Protein AF-A0A935Q486-F1 (afdb_monomer_lite)

Organism: NCBI:txid2954385

Structure (mmCIF, N/CA/C/O backbone):
data_AF-A0A935Q486-F1
#
_entry.id   AF-A0A935Q486-F1
#
loop_
_atom_site.group_PDB
_atom_site.id
_atom_site.type_symbol
_atom_site.label_atom_id
_atom_site.label_alt_id
_atom_site.label_comp_id
_atom_site.label_asym_id
_atom_site.label_entity_id
_atom_site.label_seq_id
_atom_site.pdbx_PDB_ins_code
_atom_site.Cartn_x
_atom_site.Cartn_y
_atom_site.Cartn_z
_atom_site.occupancy
_atom_site.B_iso_or_equiv
_atom_site.auth_seq_id
_atom_site.auth_comp_id
_atom_site.auth_asym_id
_atom_site.auth_atom_id
_atom_site.pdbx_PDB_model_num
ATOM 1 N N . MET A 1 1 ? 40.477 -7.528 -15.738 1.00 28.41 1 MET A N 1
ATOM 2 C CA . MET A 1 1 ? 40.194 -8.833 -15.113 1.00 28.41 1 MET A CA 1
ATOM 3 C C . MET A 1 1 ? 40.399 -8.639 -13.630 1.00 28.41 1 MET A C 1
ATOM 5 O O . MET A 1 1 ? 41.517 -8.359 -13.222 1.00 28.41 1 MET A O 1
ATOM 9 N N . SER A 1 2 ? 39.311 -8.655 -12.879 1.00 23.52 2 SER A N 1
ATOM 10 C CA . SER A 1 2 ? 39.244 -8.367 -11.448 1.00 23.52 2 SER A CA 1
ATOM 11 C C . SER A 1 2 ? 38.116 -9.226 -10.902 1.00 23.52 2 SER A C 1
ATOM 13 O O . SER A 1 2 ? 37.074 -9.309 -11.548 1.00 23.52 2 SER A O 1
ATOM 15 N N . GLU A 1 3 ? 38.358 -9.905 -9.790 1.00 24.38 3 GLU A N 1
ATOM 16 C CA . GLU A 1 3 ? 37.432 -10.891 -9.235 1.00 24.38 3 GLU A CA 1
ATOM 17 C C . GLU A 1 3 ? 36.167 -10.210 -8.696 1.00 24.38 3 GLU A C 1
ATOM 19 O O . GLU A 1 3 ? 36.238 -9.164 -8.047 1.00 24.38 3 GLU A O 1
ATOM 24 N N . GLU A 1 4 ? 35.008 -10.800 -8.983 1.00 26.02 4 GLU A N 1
ATOM 25 C CA . GLU A 1 4 ? 33.733 -10.397 -8.392 1.00 26.02 4 GLU A CA 1
ATOM 26 C C . GLU A 1 4 ? 33.697 -10.885 -6.938 1.00 26.02 4 GLU A C 1
ATOM 28 O O . GLU A 1 4 ? 33.905 -12.067 -6.660 1.00 26.02 4 GLU A O 1
ATOM 33 N N . ALA A 1 5 ? 33.476 -9.968 -5.996 1.00 27.67 5 ALA A N 1
ATOM 34 C CA . ALA A 1 5 ? 33.399 -10.296 -4.578 1.00 27.67 5 ALA A CA 1
ATOM 35 C C . ALA A 1 5 ? 31.962 -10.696 -4.209 1.00 27.67 5 ALA A C 1
ATOM 37 O O . ALA A 1 5 ? 31.090 -9.836 -4.097 1.00 27.67 5 ALA A O 1
ATOM 38 N N . ASP A 1 6 ? 31.739 -11.998 -4.012 1.00 25.77 6 ASP A N 1
ATOM 39 C CA . ASP A 1 6 ? 30.461 -12.575 -3.569 1.00 25.77 6 ASP A CA 1
ATOM 40 C C . ASP A 1 6 ? 29.934 -11.871 -2.300 1.00 25.77 6 ASP A C 1
ATOM 42 O O . ASP A 1 6 ? 30.592 -11.860 -1.253 1.00 25.77 6 ASP A O 1
ATOM 46 N N . LEU A 1 7 ? 28.720 -11.314 -2.370 1.00 25.14 7 LEU A N 1
ATOM 47 C CA . LEU A 1 7 ? 28.033 -10.745 -1.207 1.00 25.14 7 LEU A CA 1
ATOM 48 C C . LEU A 1 7 ? 27.428 -11.857 -0.322 1.00 25.14 7 LEU A C 1
ATOM 50 O O . LEU A 1 7 ? 26.995 -12.900 -0.824 1.00 25.14 7 LEU A O 1
ATOM 54 N N . PRO A 1 8 ? 27.365 -11.670 1.012 1.00 24.94 8 PRO A N 1
ATOM 55 C CA . PRO A 1 8 ? 26.822 -12.678 1.917 1.00 24.94 8 PRO A CA 1
ATOM 56 C C . PRO A 1 8 ? 25.330 -12.938 1.655 1.00 24.94 8 PRO A C 1
ATOM 58 O O . PRO A 1 8 ? 24.532 -12.021 1.485 1.00 24.94 8 PRO A O 1
ATOM 61 N N . ARG A 1 9 ? 24.936 -14.216 1.651 1.00 22.14 9 ARG A N 1
ATOM 62 C CA . ARG A 1 9 ? 23.577 -14.659 1.289 1.00 22.14 9 ARG A CA 1
ATOM 63 C C . ARG A 1 9 ? 22.520 -14.184 2.295 1.00 22.14 9 ARG A C 1
ATOM 65 O O . ARG A 1 9 ? 22.704 -14.365 3.496 1.00 22.14 9 ARG A O 1
ATOM 72 N N . GLY A 1 10 ? 21.384 -13.688 1.792 1.00 23.36 10 GLY A N 1
ATOM 73 C CA . GLY A 1 10 ? 20.190 -13.364 2.597 1.00 23.36 10 GLY A CA 1
ATOM 74 C C . GLY A 1 10 ? 19.631 -11.941 2.450 1.00 23.36 10 GLY A C 1
ATOM 75 O O . GLY A 1 10 ? 18.852 -11.523 3.299 1.00 23.36 10 GLY A O 1
ATOM 76 N N . TRP A 1 11 ? 20.030 -11.193 1.417 1.00 23.70 11 TRP A N 1
ATOM 77 C CA . TRP A 1 11 ? 19.653 -9.787 1.220 1.00 23.70 11 TRP A CA 1
ATOM 78 C C . TRP A 1 11 ? 18.614 -9.613 0.104 1.00 23.70 11 TRP A C 1
ATOM 80 O O . TRP A 1 11 ? 18.587 -10.386 -0.855 1.00 23.70 11 TRP A O 1
ATOM 90 N N . ILE A 1 12 ? 17.778 -8.576 0.222 1.00 23.83 12 ILE A N 1
ATOM 91 C CA . ILE A 1 12 ? 16.851 -8.144 -0.834 1.00 23.83 12 ILE A CA 1
ATOM 92 C C . ILE A 1 12 ? 17.638 -7.324 -1.861 1.00 23.83 12 ILE A C 1
ATOM 94 O O . ILE A 1 12 ? 18.272 -6.330 -1.519 1.00 23.83 12 ILE A O 1
ATOM 98 N N . GLU A 1 13 ? 17.587 -7.745 -3.120 1.00 28.56 13 GLU A N 1
ATOM 99 C CA . GLU A 1 13 ? 18.423 -7.227 -4.204 1.00 28.56 13 GLU A CA 1
ATOM 100 C C . GLU A 1 13 ? 17.624 -6.285 -5.117 1.00 28.56 13 GLU A C 1
ATOM 102 O O . GLU A 1 13 ? 17.013 -6.704 -6.105 1.00 28.56 13 GLU A O 1
ATOM 107 N N . ILE A 1 14 ? 17.625 -4.993 -4.770 1.00 29.64 14 ILE A N 1
ATOM 108 C CA . ILE A 1 14 ? 17.188 -3.922 -5.672 1.00 29.64 14 ILE A CA 1
ATOM 109 C C . ILE A 1 14 ? 18.433 -3.431 -6.421 1.00 29.64 14 ILE A C 1
ATOM 111 O O . ILE A 1 14 ? 19.290 -2.779 -5.826 1.00 29.64 14 ILE A O 1
ATOM 115 N N . GLU A 1 15 ? 18.554 -3.752 -7.716 1.00 26.77 15 GLU A N 1
ATOM 116 C CA . GLU A 1 15 ? 19.701 -3.365 -8.562 1.00 26.77 15 GLU A CA 1
ATOM 117 C C . GLU A 1 15 ? 19.703 -1.865 -8.910 1.00 26.77 15 GLU A C 1
ATOM 119 O O . GLU A 1 15 ? 19.540 -1.417 -10.048 1.00 26.77 15 GLU A O 1
ATOM 124 N N . PHE A 1 16 ? 19.966 -1.057 -7.898 1.00 33.53 16 PHE A N 1
ATOM 125 C CA . PHE A 1 16 ? 20.286 0.351 -8.018 1.00 33.53 16 PHE A CA 1
ATOM 126 C C . PHE A 1 16 ? 21.773 0.535 -8.397 1.00 33.53 16 PHE A C 1
ATOM 128 O O . PHE A 1 16 ? 22.524 1.184 -7.676 1.00 33.53 16 PHE A O 1
ATOM 135 N N . GLY A 1 17 ? 22.232 -0.037 -9.517 1.00 24.89 17 GLY A N 1
ATOM 136 C CA . GLY A 1 17 ? 23.665 -0.095 -9.881 1.00 24.89 17 GLY A CA 1
ATOM 137 C C . GLY A 1 17 ? 24.403 1.253 -10.014 1.00 24.89 17 GLY A C 1
ATOM 138 O O . GLY A 1 17 ? 25.626 1.271 -10.103 1.00 24.89 17 GLY A O 1
ATOM 139 N N . ASP A 1 18 ? 23.677 2.375 -9.994 1.00 27.33 18 ASP A N 1
ATOM 140 C CA . ASP A 1 18 ? 24.224 3.735 -10.008 1.00 27.33 18 ASP A CA 1
ATOM 141 C C . ASP A 1 18 ? 24.191 4.415 -8.602 1.00 27.33 18 ASP A C 1
ATOM 143 O O . ASP A 1 18 ? 24.708 5.522 -8.424 1.00 27.33 18 ASP A O 1
ATOM 147 N N . LEU A 1 19 ? 23.627 3.775 -7.555 1.00 30.09 19 LEU A N 1
ATOM 148 C CA . LEU A 1 19 ? 23.359 4.353 -6.195 1.00 30.09 19 LEU A CA 1
ATOM 149 C C . LEU A 1 19 ? 24.336 3.699 -4.951 1.00 30.09 19 LEU A C 1
ATOM 151 O O . LEU A 1 19 ? 24.101 2.720 -3.254 1.00 30.09 19 LEU A O 1
ATOM 155 N N . PHE A 1 20 ? 25.472 4.004 -5.769 1.00 26.72 20 PHE A N 1
ATOM 156 C CA . PHE A 1 20 ? 26.934 3.708 -5.601 1.00 26.72 20 PHE A CA 1
ATOM 157 C C . PHE A 1 20 ? 27.854 4.134 -6.735 1.00 26.72 20 PHE A C 1
ATOM 159 O O . PHE A 1 20 ? 28.535 3.362 -7.400 1.00 26.72 20 PHE A O 1
ATOM 166 N N . SER A 1 21 ? 28.100 5.441 -6.718 1.00 26.39 21 SER A N 1
ATOM 167 C CA . SER A 1 21 ? 29.461 5.866 -6.387 1.00 26.39 21 SER A CA 1
ATOM 168 C C . SER A 1 21 ? 29.546 6.502 -4.988 1.00 26.39 21 SER A C 1
ATOM 170 O O . SER A 1 21 ? 28.532 6.888 -4.408 1.00 26.39 21 SER A O 1
ATOM 172 N N . ARG A 1 22 ? 30.772 6.514 -4.451 1.00 28.83 22 ARG A N 1
ATOM 173 C CA . ARG A 1 22 ? 31.227 6.898 -3.094 1.00 28.83 22 ARG A CA 1
ATOM 174 C C . ARG A 1 22 ? 30.384 8.005 -2.410 1.00 28.83 22 ARG A C 1
ATOM 176 O O . ARG A 1 22 ? 30.347 9.106 -2.950 1.00 28.83 22 ARG A O 1
ATOM 183 N N . PRO A 1 23 ? 29.818 7.785 -1.202 1.00 31.62 23 PRO A N 1
ATOM 184 C CA . PRO A 1 23 ? 28.960 8.777 -0.530 1.00 31.62 23 PRO A CA 1
ATOM 185 C C . PRO A 1 23 ? 29.706 10.045 -0.077 1.00 31.62 23 PRO A C 1
ATOM 187 O O . PRO A 1 23 ? 29.109 11.106 0.063 1.00 31.62 23 PRO A O 1
ATOM 190 N N . GLY A 1 24 ? 31.033 9.981 0.084 1.00 30.31 24 GLY A N 1
ATOM 191 C CA . GLY A 1 24 ? 31.850 11.117 0.525 1.00 30.31 24 GLY A CA 1
ATOM 192 C C . GLY A 1 24 ? 31.941 12.309 -0.442 1.00 30.31 24 GLY A C 1
ATOM 193 O O . GLY A 1 24 ? 32.634 13.267 -0.105 1.00 30.31 24 GLY A O 1
ATOM 194 N N . ASP A 1 25 ? 31.307 12.261 -1.619 1.00 30.31 25 ASP A N 1
ATOM 195 C CA . ASP A 1 25 ? 31.288 13.331 -2.631 1.00 30.31 25 ASP A CA 1
ATOM 196 C C . ASP A 1 25 ? 29.861 13.789 -3.023 1.00 30.31 25 ASP A C 1
ATOM 198 O O . ASP A 1 25 ? 29.698 14.458 -4.042 1.00 30.31 25 ASP A O 1
ATOM 202 N N . ASP A 1 26 ? 28.822 13.481 -2.239 1.00 31.34 26 ASP A N 1
ATOM 203 C CA . ASP A 1 26 ? 27.458 13.962 -2.516 1.00 31.34 26 ASP A CA 1
ATOM 204 C C . ASP A 1 26 ? 27.162 15.338 -1.888 1.00 31.34 26 ASP A C 1
ATOM 206 O O . ASP A 1 26 ? 27.721 15.712 -0.857 1.00 31.34 26 ASP A O 1
ATOM 210 N N . ILE A 1 27 ? 26.309 16.128 -2.559 1.00 31.81 27 ILE A N 1
ATOM 211 C CA . ILE A 1 27 ? 25.985 17.519 -2.171 1.00 31.81 27 ILE A CA 1
ATOM 212 C C . ILE A 1 27 ? 24.485 17.703 -1.901 1.00 31.81 27 ILE A C 1
ATOM 214 O O . ILE A 1 27 ? 24.120 18.515 -1.053 1.00 31.81 27 ILE A O 1
ATOM 218 N N . VAL A 1 28 ? 23.613 16.959 -2.594 1.00 30.55 28 VAL A N 1
ATOM 219 C CA . VAL A 1 28 ? 22.171 16.904 -2.309 1.00 30.55 28 VAL A CA 1
ATOM 220 C C . VAL A 1 28 ? 21.679 15.475 -2.544 1.00 30.55 28 VAL A C 1
ATOM 222 O O . VAL A 1 28 ? 21.617 15.021 -3.687 1.00 30.55 28 VAL A O 1
ATOM 225 N N . ASP A 1 29 ? 21.279 14.777 -1.483 1.00 40.38 29 ASP A N 1
ATOM 226 C CA . ASP A 1 29 ? 20.453 13.581 -1.643 1.00 40.38 29 ASP A CA 1
ATOM 227 C C . ASP A 1 29 ? 19.071 13.999 -2.172 1.00 40.38 29 ASP A C 1
ATOM 229 O O . ASP A 1 29 ? 18.371 14.813 -1.566 1.00 40.38 29 ASP A O 1
ATOM 233 N N . GLY A 1 30 ? 18.696 13.457 -3.332 1.00 31.97 30 GLY A N 1
ATOM 234 C CA . GLY A 1 30 ? 17.295 13.393 -3.752 1.00 31.97 30 GLY A CA 1
ATOM 235 C C . GLY A 1 30 ? 16.582 12.242 -3.027 1.00 31.97 30 GLY A C 1
ATOM 236 O O . GLY A 1 30 ? 17.252 11.430 -2.387 1.00 31.97 30 GLY A O 1
ATOM 237 N N . PRO A 1 31 ? 15.254 12.084 -3.172 1.00 36.81 31 PRO A N 1
ATOM 238 C CA . PRO A 1 31 ? 14.496 11.037 -2.478 1.00 36.81 31 PRO A CA 1
ATOM 239 C C . PRO A 1 31 ? 14.842 9.603 -2.924 1.00 36.81 31 PRO A C 1
ATOM 241 O O . PRO A 1 31 ? 14.310 8.653 -2.367 1.00 36.81 31 PRO A O 1
ATOM 244 N N . PHE A 1 32 ? 15.725 9.431 -3.916 1.00 42.06 32 PHE A N 1
ATOM 245 C CA . PHE A 1 32 ? 16.330 8.154 -4.320 1.00 42.06 32 PHE A CA 1
ATOM 246 C C . PHE A 1 32 ? 17.875 8.227 -4.221 1.00 42.06 32 PHE A C 1
ATOM 248 O O . PHE A 1 32 ? 18.600 7.833 -5.136 1.00 42.06 32 PHE A O 1
ATOM 255 N N . GLY A 1 33 ? 18.369 8.853 -3.148 1.00 31.77 33 GLY A N 1
ATOM 256 C CA . GLY A 1 33 ? 19.783 9.120 -2.870 1.00 31.77 33 GLY A CA 1
ATOM 257 C C . GLY A 1 33 ? 20.547 7.965 -2.210 1.00 31.77 33 GLY A C 1
ATOM 258 O O . GLY A 1 33 ? 20.235 6.793 -2.408 1.00 31.77 33 GLY A O 1
ATOM 259 N N . SER A 1 34 ? 21.590 8.318 -1.457 1.00 33.53 34 SER A N 1
ATOM 260 C CA . SER A 1 34 ? 22.476 7.397 -0.730 1.00 33.53 34 SER A CA 1
ATOM 261 C C . SER A 1 34 ? 22.097 7.163 0.732 1.00 33.53 34 SER A C 1
ATOM 263 O O . SER A 1 34 ? 22.387 6.095 1.263 1.00 33.53 34 SER A O 1
ATOM 265 N N . ASN A 1 35 ? 21.413 8.122 1.359 1.00 37.78 35 ASN A N 1
ATOM 266 C CA . ASN A 1 35 ? 20.985 8.062 2.758 1.00 37.78 35 ASN A CA 1
ATOM 267 C C . ASN A 1 35 ? 19.459 7.909 2.831 1.00 37.78 35 ASN A C 1
ATOM 269 O O . ASN A 1 35 ? 18.735 8.840 3.192 1.00 37.78 35 ASN A O 1
ATOM 273 N N . LEU A 1 36 ? 18.972 6.757 2.348 1.00 42.12 36 LEU A N 1
ATOM 274 C CA . LEU A 1 36 ? 17.545 6.490 2.159 1.00 42.12 36 LEU A CA 1
ATOM 275 C C . LEU A 1 36 ? 16.837 6.250 3.491 1.00 42.12 36 LEU A C 1
ATOM 277 O O . LEU A 1 36 ? 16.963 5.190 4.112 1.00 42.12 36 LEU A O 1
ATOM 281 N N . LYS A 1 37 ? 15.991 7.201 3.873 1.00 49.47 37 LYS A N 1
ATOM 282 C CA . LYS A 1 37 ? 15.101 7.079 5.027 1.00 49.47 37 LYS A CA 1
ATOM 283 C C . LYS A 1 37 ? 13.982 6.091 4.719 1.00 49.47 37 LYS A C 1
ATOM 285 O O . LYS A 1 37 ? 13.568 5.913 3.576 1.00 49.47 37 LYS A O 1
ATOM 290 N N . ALA A 1 38 ? 13.410 5.481 5.756 1.00 49.69 38 ALA A N 1
ATOM 291 C CA . ALA A 1 38 ? 12.334 4.494 5.610 1.00 49.69 38 ALA A CA 1
ATOM 292 C C . ALA A 1 38 ? 11.100 5.009 4.822 1.00 49.69 38 ALA A C 1
ATOM 294 O O . ALA A 1 38 ? 10.399 4.226 4.184 1.00 49.69 38 ALA A O 1
ATOM 295 N N . SER A 1 39 ? 10.864 6.325 4.807 1.00 58.50 39 SER A N 1
ATOM 296 C CA . SER A 1 39 ? 9.841 7.012 4.002 1.00 58.50 39 SER A CA 1
ATOM 297 C C . SER A 1 39 ? 10.108 7.025 2.487 1.00 58.50 39 SER A C 1
ATOM 299 O O . SER A 1 39 ? 9.178 7.183 1.696 1.00 58.50 39 SER A O 1
ATOM 301 N N . GLU A 1 40 ? 11.354 6.862 2.049 1.00 63.38 40 GLU A N 1
ATOM 302 C CA . GLU A 1 40 ? 11.755 6.982 0.639 1.00 63.38 40 GLU A CA 1
ATOM 303 C C . GLU A 1 40 ? 11.591 5.657 -0.124 1.00 63.38 40 GLU A C 1
ATOM 305 O O . GLU A 1 40 ? 11.141 5.656 -1.271 1.00 63.38 40 GLU A O 1
ATOM 310 N N . TYR A 1 41 ? 11.766 4.51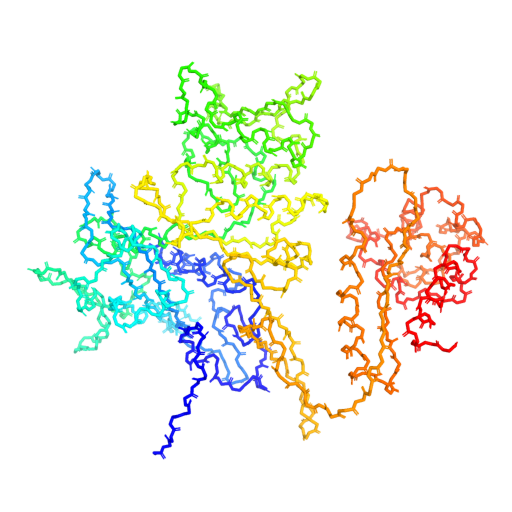4 0.550 1.00 64.19 41 TYR A N 1
ATOM 311 C CA . TYR A 1 41 ? 11.346 3.194 0.046 1.00 64.19 41 TYR A CA 1
ATOM 312 C C . TYR A 1 41 ? 9.849 3.155 -0.294 1.00 64.19 41 TYR A C 1
ATOM 314 O O . TYR A 1 41 ? 9.431 2.598 -1.309 1.00 64.19 41 TYR A O 1
ATOM 322 N N . VAL A 1 42 ? 9.037 3.802 0.542 1.00 70.81 42 VAL A N 1
ATOM 323 C CA . VAL A 1 42 ? 7.589 3.930 0.355 1.00 70.81 42 VAL A CA 1
ATOM 324 C C . VAL A 1 42 ? 7.255 4.825 -0.853 1.00 70.81 42 VAL A C 1
ATOM 326 O O . VAL A 1 42 ? 6.311 4.535 -1.591 1.00 70.81 42 VAL A O 1
ATOM 329 N N . ALA A 1 43 ? 8.071 5.847 -1.136 1.00 76.62 43 ALA A N 1
ATOM 330 C CA . ALA A 1 43 ? 7.943 6.660 -2.349 1.00 76.62 43 ALA A CA 1
ATOM 331 C C . ALA A 1 43 ? 8.298 5.882 -3.634 1.00 76.62 43 ALA A C 1
ATOM 333 O O . ALA A 1 43 ? 7.614 6.051 -4.644 1.00 76.62 43 ALA A O 1
ATOM 334 N N . VAL A 1 44 ? 9.293 4.981 -3.607 1.00 79.06 44 VAL A N 1
ATOM 335 C CA . VAL A 1 44 ? 9.606 4.089 -4.749 1.00 79.06 44 VAL A CA 1
ATOM 336 C C . VAL A 1 44 ? 8.397 3.226 -5.125 1.00 79.06 44 VAL A C 1
ATOM 338 O O . VAL A 1 44 ? 8.054 3.112 -6.303 1.00 79.06 44 VAL A O 1
ATOM 341 N N . ILE A 1 45 ? 7.720 2.651 -4.128 1.00 82.31 45 ILE A N 1
ATOM 342 C CA . ILE A 1 45 ? 6.531 1.809 -4.331 1.00 82.31 45 ILE A CA 1
ATOM 343 C C . ILE A 1 45 ? 5.382 2.627 -4.938 1.00 82.31 45 ILE A C 1
ATOM 345 O O . ILE A 1 45 ? 4.757 2.181 -5.902 1.00 82.31 45 ILE A O 1
ATOM 349 N N . GLN A 1 46 ? 5.147 3.851 -4.450 1.00 86.19 46 GLN A N 1
ATOM 350 C CA . GLN A 1 46 ? 4.116 4.732 -5.008 1.00 86.19 46 GLN A CA 1
ATOM 351 C C . GLN A 1 46 ? 4.447 5.203 -6.436 1.00 86.19 46 GLN A C 1
ATOM 353 O O . GLN A 1 46 ? 3.544 5.299 -7.270 1.00 86.19 46 GLN A O 1
ATOM 358 N N . LEU A 1 47 ? 5.723 5.441 -6.761 1.00 89.25 47 LEU A N 1
ATOM 359 C CA . LEU A 1 47 ? 6.152 5.747 -8.129 1.00 89.25 47 LEU A CA 1
ATOM 360 C C . LEU A 1 47 ? 5.883 4.566 -9.074 1.00 89.25 47 LEU A C 1
ATOM 362 O O . LEU A 1 47 ? 5.362 4.769 -10.169 1.00 89.25 47 LEU A O 1
ATOM 366 N N . LEU A 1 48 ? 6.169 3.332 -8.649 1.00 88.81 48 LEU A N 1
ATOM 367 C CA . LEU A 1 48 ? 5.865 2.122 -9.421 1.00 88.81 48 LEU A CA 1
ATOM 368 C C . LEU A 1 48 ? 4.352 1.935 -9.643 1.00 88.81 48 LEU A C 1
ATOM 370 O O . LEU A 1 48 ? 3.934 1.666 -10.771 1.00 88.81 48 LEU A O 1
ATOM 374 N N . ALA A 1 49 ? 3.530 2.152 -8.612 1.00 90.19 49 ALA A N 1
ATOM 375 C CA . ALA A 1 49 ? 2.067 2.114 -8.708 1.00 90.19 49 ALA A CA 1
ATOM 376 C C . ALA A 1 49 ? 1.518 3.162 -9.698 1.00 90.19 49 ALA A C 1
ATOM 378 O O . ALA A 1 49 ? 0.666 2.872 -10.548 1.00 90.19 49 ALA A O 1
ATOM 379 N N . ASN A 1 50 ? 2.059 4.382 -9.638 1.00 92.75 50 ASN A N 1
ATOM 380 C CA . ASN A 1 50 ? 1.706 5.463 -10.551 1.00 92.75 50 ASN A CA 1
ATOM 381 C C . ASN A 1 50 ? 2.143 5.155 -11.996 1.00 92.75 50 ASN A C 1
ATOM 383 O O . ASN A 1 50 ? 1.354 5.340 -12.919 1.00 92.75 50 ASN A O 1
ATOM 387 N N . LEU A 1 51 ? 3.345 4.609 -12.211 1.00 94.06 51 LEU A N 1
ATOM 388 C CA . LEU A 1 51 ? 3.844 4.216 -13.540 1.00 94.06 51 LEU A CA 1
ATOM 389 C C . LEU A 1 51 ? 3.046 3.071 -14.194 1.00 94.06 51 LEU A C 1
ATOM 391 O O . LEU A 1 51 ? 3.099 2.924 -15.414 1.00 94.06 51 LEU A O 1
ATOM 395 N N . ALA A 1 52 ? 2.304 2.269 -13.424 1.00 93.00 52 ALA A N 1
ATOM 396 C CA . ALA A 1 52 ? 1.383 1.254 -13.950 1.00 93.00 52 ALA A CA 1
ATOM 397 C C . ALA A 1 52 ? -0.005 1.821 -14.331 1.00 93.00 52 ALA A C 1
ATOM 399 O O . ALA A 1 52 ? -0.799 1.151 -15.000 1.00 93.00 52 ALA A O 1
ATOM 400 N N . THR A 1 53 ? -0.327 3.046 -13.900 1.00 91.12 53 THR A N 1
ATOM 401 C CA . THR A 1 53 ? -1.685 3.616 -13.968 1.00 91.12 53 THR A CA 1
ATOM 402 C C . THR A 1 53 ? -1.782 4.973 -14.664 1.00 91.12 53 THR A C 1
ATOM 404 O O . THR A 1 53 ? -2.882 5.339 -15.078 1.00 91.12 53 THR A O 1
ATOM 407 N N . ARG A 1 54 ? -0.662 5.679 -14.858 1.00 93.75 54 ARG A N 1
ATOM 408 C CA . ARG A 1 54 ? -0.569 7.012 -15.478 1.00 93.75 54 ARG A CA 1
ATOM 409 C C . ARG A 1 54 ? 0.617 7.108 -16.439 1.00 93.75 54 ARG A C 1
ATOM 411 O O . ARG A 1 54 ? 1.440 6.195 -16.517 1.00 93.75 54 ARG A O 1
ATOM 418 N N . ASP A 1 55 ? 0.719 8.228 -17.153 1.00 94.31 55 ASP A N 1
ATOM 419 C CA . ASP A 1 55 ? 1.941 8.566 -17.885 1.00 94.31 55 ASP A CA 1
ATOM 420 C C . ASP A 1 55 ? 3.086 8.969 -16.929 1.00 94.31 55 ASP A C 1
ATOM 422 O O . ASP A 1 55 ? 2.879 9.200 -15.733 1.00 94.31 55 ASP A O 1
ATOM 426 N N . VAL A 1 56 ? 4.319 9.027 -17.443 1.00 93.88 56 VAL A N 1
ATOM 427 C CA . VAL A 1 56 ? 5.516 9.338 -16.645 1.00 93.88 56 VAL A CA 1
ATOM 428 C C . VAL A 1 56 ? 5.444 10.745 -16.051 1.00 93.88 56 VAL A C 1
ATOM 430 O O . VAL A 1 56 ? 5.906 10.933 -14.930 1.00 93.88 56 VAL A O 1
ATOM 433 N N . ALA A 1 57 ? 4.880 11.725 -16.761 1.00 91.44 57 ALA A N 1
ATOM 434 C CA . ALA A 1 57 ? 4.839 13.120 -16.332 1.00 91.44 57 ALA A CA 1
ATOM 435 C C . ALA A 1 57 ? 3.819 13.357 -15.206 1.00 91.44 57 ALA A C 1
ATOM 437 O O . ALA A 1 57 ? 4.090 14.151 -14.305 1.00 91.44 57 ALA A O 1
ATOM 438 N N . GLU A 1 58 ? 2.687 12.651 -15.208 1.00 92.50 58 GLU A N 1
ATOM 439 C CA . GLU A 1 58 ? 1.785 12.604 -14.054 1.00 92.50 58 GLU A CA 1
ATOM 440 C C . GLU A 1 58 ? 2.388 11.800 -12.896 1.00 92.50 58 GLU A C 1
ATOM 442 O O . GLU A 1 58 ? 2.355 12.259 -11.753 1.00 92.50 58 GLU A O 1
ATOM 447 N N . ALA A 1 59 ? 2.980 10.633 -13.176 1.00 92.12 59 ALA A N 1
ATOM 448 C CA . ALA A 1 59 ? 3.484 9.726 -12.146 1.00 92.12 59 ALA A CA 1
ATOM 449 C C . ALA A 1 59 ? 4.575 10.353 -11.262 1.00 92.12 59 ALA A C 1
ATOM 451 O O . ALA A 1 59 ? 4.536 10.198 -10.040 1.00 92.12 59 ALA A O 1
ATOM 452 N N . VAL A 1 60 ? 5.513 11.093 -11.865 1.00 89.56 60 VAL A N 1
ATOM 453 C CA . VAL A 1 60 ? 6.585 11.812 -11.148 1.00 89.56 60 VAL A CA 1
ATOM 454 C C . VAL A 1 60 ? 6.108 13.089 -10.456 1.00 89.56 60 VAL A C 1
ATOM 456 O O . VAL A 1 60 ? 6.748 13.536 -9.512 1.00 89.56 60 VAL A O 1
ATOM 459 N N . LYS A 1 61 ? 5.000 13.692 -10.904 1.00 87.44 61 LYS A N 1
ATOM 460 C CA . LYS A 1 61 ? 4.485 14.966 -10.371 1.00 87.44 61 LYS A CA 1
ATOM 461 C C . LYS A 1 61 ? 3.794 14.813 -9.011 1.00 87.44 61 LYS A C 1
ATOM 463 O O . LYS A 1 61 ? 3.666 15.790 -8.283 1.00 87.44 61 LYS A O 1
ATOM 468 N N . GLU A 1 62 ? 3.361 13.605 -8.661 1.00 80.31 62 GLU A N 1
ATOM 469 C CA . GLU A 1 62 ? 2.852 13.289 -7.318 1.00 80.31 62 GLU A CA 1
ATOM 470 C C . GLU A 1 62 ? 3.955 12.924 -6.311 1.00 80.31 62 GLU A C 1
ATOM 472 O O . GLU A 1 62 ? 3.664 12.678 -5.141 1.00 80.31 62 GLU A O 1
ATOM 477 N N . MET A 1 63 ? 5.221 12.872 -6.738 1.00 82.88 63 MET A N 1
ATOM 478 C CA . MET A 1 63 ? 6.345 12.618 -5.837 1.00 82.88 63 MET A CA 1
ATOM 479 C C . MET A 1 63 ? 6.745 13.883 -5.061 1.00 82.88 63 MET A C 1
ATOM 481 O O . MET A 1 63 ? 6.405 15.007 -5.426 1.00 82.88 63 MET A O 1
ATOM 485 N N . ARG A 1 64 ? 7.480 13.701 -3.957 1.00 75.00 64 ARG A N 1
ATOM 486 C CA . ARG A 1 64 ? 8.009 14.809 -3.144 1.00 75.00 64 ARG A CA 1
ATOM 487 C C . ARG A 1 64 ? 9.177 15.488 -3.888 1.00 75.00 64 ARG A C 1
ATOM 489 O O . ARG A 1 64 ? 10.164 14.824 -4.184 1.00 75.00 64 ARG A O 1
ATOM 496 N N . GLY A 1 65 ? 9.085 16.801 -4.126 1.00 79.75 65 GLY A N 1
ATOM 497 C CA . GLY A 1 65 ? 10.101 17.605 -4.835 1.00 79.75 65 GLY A CA 1
ATOM 498 C C . GLY A 1 65 ? 9.699 17.960 -6.273 1.00 79.75 65 GLY A C 1
ATOM 499 O O . GLY A 1 65 ? 8.571 17.695 -6.680 1.00 79.75 65 GLY A O 1
ATOM 500 N N . GLU A 1 66 ? 10.603 18.565 -7.052 1.00 81.12 66 GLU A N 1
ATOM 501 C CA . GLU A 1 66 ? 10.393 18.690 -8.502 1.00 81.12 66 GLU A CA 1
ATOM 502 C C . GLU A 1 66 ? 10.731 17.358 -9.202 1.00 81.12 66 GLU A C 1
ATOM 504 O O . GLU A 1 66 ? 11.634 16.647 -8.754 1.00 81.12 66 GLU A O 1
ATOM 509 N N . PRO A 1 67 ? 10.104 17.014 -10.345 1.00 82.00 67 PRO A N 1
ATOM 510 C CA . PRO A 1 67 ? 10.339 15.743 -11.040 1.00 82.00 67 PRO A CA 1
ATOM 511 C C . PRO A 1 67 ? 11.808 15.410 -11.321 1.00 82.00 67 PRO A C 1
ATOM 513 O O . PRO A 1 67 ? 12.206 14.246 -11.312 1.00 82.00 67 PRO A O 1
ATOM 516 N N . LEU A 1 68 ? 12.636 16.426 -11.582 1.00 81.00 68 LEU A N 1
ATOM 517 C CA . LEU A 1 68 ? 14.056 16.225 -11.859 1.00 81.00 68 LEU A CA 1
ATOM 518 C C . LEU A 1 68 ? 14.872 15.938 -10.591 1.00 81.00 68 LEU A C 1
ATOM 520 O O . LEU A 1 68 ? 15.994 15.456 -10.725 1.00 81.00 68 LEU A O 1
ATOM 524 N N . ASP A 1 69 ? 14.377 16.251 -9.392 1.00 78.75 69 ASP A N 1
ATOM 525 C CA . ASP A 1 69 ? 15.094 16.041 -8.121 1.00 78.75 69 ASP A CA 1
ATOM 526 C C . ASP A 1 69 ? 15.073 14.571 -7.679 1.00 78.75 69 ASP A C 1
ATOM 528 O O . ASP A 1 69 ? 15.887 14.158 -6.858 1.00 78.75 69 ASP A O 1
ATOM 532 N N . LEU A 1 70 ? 14.213 13.754 -8.300 1.00 77.44 70 LEU A N 1
ATOM 533 C CA . LEU A 1 70 ? 14.208 12.293 -8.178 1.00 77.44 70 LEU A CA 1
ATOM 534 C C . LEU A 1 70 ? 15.544 11.656 -8.614 1.00 77.44 70 LEU A C 1
ATOM 536 O O . LEU A 1 70 ? 15.871 10.551 -8.194 1.00 77.44 70 LEU A O 1
ATOM 540 N N . PHE A 1 71 ? 16.335 12.334 -9.452 1.00 77.19 71 PHE A N 1
ATOM 541 C CA . PHE A 1 71 ? 17.656 11.863 -9.869 1.00 77.19 71 PHE A CA 1
ATOM 542 C C . PHE A 1 71 ? 18.719 12.298 -8.849 1.00 77.19 71 PHE A C 1
ATOM 544 O O . PHE A 1 71 ? 18.934 13.497 -8.665 1.00 77.19 71 PHE A O 1
ATOM 551 N N . ARG A 1 72 ? 19.432 11.333 -8.241 1.00 71.62 72 ARG A N 1
ATOM 552 C CA . ARG A 1 72 ? 20.532 11.566 -7.277 1.00 71.62 72 ARG A CA 1
ATOM 553 C C . ARG A 1 72 ? 21.504 12.655 -7.752 1.00 71.62 72 ARG A C 1
ATOM 555 O O . ARG A 1 72 ? 21.909 12.665 -8.919 1.00 71.62 72 ARG A O 1
ATOM 562 N N . GLN A 1 73 ? 21.913 13.541 -6.840 1.00 65.31 73 GLN A N 1
ATOM 563 C CA . GLN A 1 73 ? 22.765 14.692 -7.138 1.00 65.31 73 GLN A CA 1
ATOM 564 C C . GLN A 1 73 ? 24.096 14.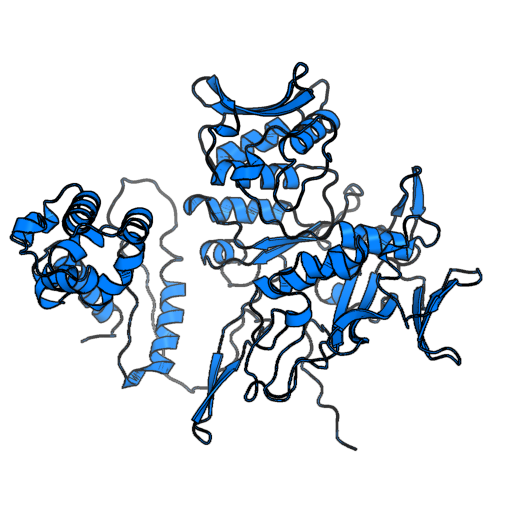669 -6.365 1.00 65.31 73 GLN A C 1
ATOM 566 O O . GLN A 1 73 ? 24.229 15.119 -5.225 1.00 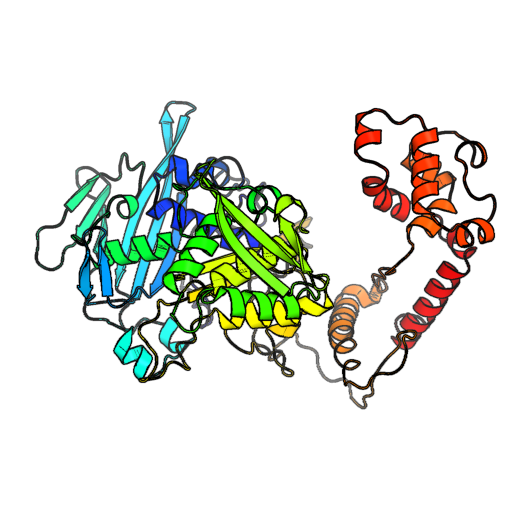65.31 73 GLN A O 1
ATOM 571 N N . THR A 1 74 ? 25.115 14.192 -7.072 1.00 64.12 74 THR A N 1
ATOM 572 C CA . THR A 1 74 ? 26.510 14.117 -6.618 1.00 64.12 74 THR A CA 1
ATOM 573 C C . THR A 1 74 ? 27.251 15.444 -6.853 1.00 64.12 74 THR A C 1
ATOM 575 O O . THR A 1 74 ? 26.784 16.286 -7.628 1.00 64.12 74 THR A O 1
ATOM 578 N N . ALA A 1 75 ? 28.455 15.625 -6.296 1.00 62.19 75 ALA A N 1
ATOM 579 C CA . ALA A 1 75 ? 29.345 16.736 -6.675 1.00 62.19 75 ALA A CA 1
ATOM 580 C C . ALA A 1 75 ? 29.770 16.706 -8.156 1.00 62.19 75 ALA A C 1
ATOM 582 O O . ALA A 1 75 ? 30.092 17.750 -8.722 1.00 62.19 75 ALA A O 1
ATOM 583 N N . ALA A 1 76 ? 29.748 15.533 -8.800 1.00 64.50 76 ALA A N 1
ATOM 584 C CA . ALA A 1 76 ? 29.993 15.390 -10.237 1.00 64.50 76 ALA A CA 1
ATOM 585 C C . ALA A 1 76 ? 28.773 15.790 -11.097 1.00 64.50 76 ALA A C 1
ATOM 587 O O . ALA A 1 76 ? 28.878 15.869 -12.321 1.00 64.50 76 ALA A O 1
ATOM 588 N N . GLY A 1 77 ? 27.622 16.049 -10.467 1.00 67.31 77 GLY A N 1
ATOM 589 C CA . GLY A 1 77 ? 26.371 16.428 -11.111 1.00 67.31 77 GLY A CA 1
ATOM 590 C C . GLY A 1 77 ? 25.208 15.487 -10.791 1.00 67.31 77 GLY A C 1
ATOM 591 O O . GLY A 1 77 ? 25.308 14.548 -9.996 1.00 67.31 77 GLY A O 1
ATOM 592 N N . ARG A 1 78 ? 24.074 15.775 -11.433 1.00 72.75 78 ARG A N 1
ATOM 593 C CA . ARG A 1 78 ? 22.817 15.031 -11.311 1.00 72.75 78 ARG A CA 1
ATOM 594 C C . ARG A 1 78 ? 22.791 13.829 -12.256 1.00 72.75 78 ARG A C 1
ATOM 596 O O . ARG A 1 78 ? 23.148 13.963 -13.427 1.00 72.75 78 ARG A O 1
ATOM 603 N N . GLY A 1 79 ? 22.334 12.683 -11.754 1.00 77.31 79 GLY A N 1
ATOM 604 C CA . GLY A 1 79 ? 22.180 11.452 -12.526 1.00 77.31 79 GLY A CA 1
ATOM 605 C C . GLY A 1 79 ? 21.258 11.602 -13.743 1.00 77.31 79 GLY A C 1
ATOM 606 O O . GLY A 1 79 ? 20.435 12.519 -13.834 1.00 77.31 79 GLY A O 1
ATOM 607 N N . ASN A 1 80 ? 21.403 10.683 -14.700 1.00 82.44 80 ASN A N 1
ATOM 608 C CA . ASN A 1 80 ? 20.608 10.673 -15.935 1.00 82.44 80 ASN A CA 1
ATOM 609 C C . ASN A 1 80 ? 19.593 9.529 -15.999 1.00 82.44 80 ASN A C 1
ATOM 611 O O . ASN A 1 80 ? 18.681 9.598 -16.817 1.00 82.44 80 ASN A O 1
ATOM 615 N N . GLN A 1 81 ? 19.723 8.503 -15.154 1.00 84.88 81 GLN A N 1
ATOM 616 C CA . GLN A 1 81 ? 18.816 7.359 -15.103 1.00 84.88 81 GLN A CA 1
ATOM 617 C C . GLN A 1 81 ? 18.430 7.018 -13.658 1.00 84.88 81 GLN A C 1
ATOM 619 O O . GLN A 1 81 ? 19.189 7.290 -12.729 1.00 84.88 81 GLN A O 1
ATOM 624 N N . ILE A 1 82 ? 17.249 6.422 -13.495 1.00 81.19 82 ILE A N 1
ATOM 625 C CA . ILE A 1 82 ? 16.764 5.775 -12.269 1.00 81.19 82 ILE A CA 1
ATOM 626 C C . ILE A 1 82 ? 16.317 4.373 -12.686 1.00 81.19 82 ILE A C 1
ATOM 628 O O . ILE A 1 82 ? 15.492 4.248 -13.594 1.00 81.19 82 ILE A O 1
ATOM 632 N N . ARG A 1 83 ? 16.850 3.326 -12.051 1.00 81.62 83 ARG A N 1
ATOM 633 C CA . ARG A 1 83 ? 16.471 1.926 -12.304 1.00 81.62 83 ARG A CA 1
ATOM 634 C C . ARG A 1 83 ? 15.702 1.396 -11.104 1.00 81.62 83 ARG A C 1
ATOM 636 O O . ARG A 1 83 ? 16.178 1.527 -9.981 1.00 81.62 83 ARG A O 1
ATOM 643 N N . LEU A 1 84 ? 14.525 0.828 -11.347 1.00 82.31 84 LEU A N 1
ATOM 644 C CA . LEU A 1 84 ? 13.644 0.256 -10.331 1.00 82.31 84 LEU A CA 1
ATOM 645 C C . LEU A 1 84 ? 13.309 -1.188 -10.720 1.00 82.31 84 LEU A C 1
ATOM 647 O O . LEU A 1 84 ? 13.012 -1.456 -11.886 1.00 82.31 84 LEU A O 1
ATOM 651 N N . ALA A 1 85 ? 13.309 -2.094 -9.745 1.00 81.44 85 ALA A N 1
ATOM 652 C CA . ALA A 1 85 ? 12.932 -3.493 -9.919 1.00 81.44 85 ALA A CA 1
ATOM 653 C C . ALA A 1 85 ? 11.981 -3.933 -8.797 1.00 81.44 85 ALA A C 1
ATOM 655 O O . ALA A 1 85 ? 12.111 -3.474 -7.662 1.00 81.44 85 ALA A O 1
ATOM 656 N N . ALA A 1 86 ? 11.038 -4.823 -9.106 1.00 80.50 86 ALA A N 1
ATOM 657 C CA . ALA A 1 86 ? 10.109 -5.396 -8.134 1.00 80.50 86 ALA A CA 1
ATOM 658 C C . ALA A 1 86 ? 9.762 -6.852 -8.474 1.00 80.50 86 ALA A C 1
ATOM 660 O O . ALA A 1 86 ? 9.475 -7.182 -9.626 1.00 80.50 86 ALA A O 1
ATOM 661 N N . GLU A 1 87 ? 9.751 -7.722 -7.462 1.00 84.88 87 GLU A N 1
ATOM 662 C CA . GLU A 1 87 ? 9.399 -9.138 -7.602 1.00 84.88 87 GLU A CA 1
ATOM 663 C C . GLU A 1 87 ? 8.021 -9.425 -7.010 1.00 84.88 87 GLU A C 1
ATOM 665 O O . GLU A 1 87 ? 7.826 -9.422 -5.798 1.00 84.88 87 GLU A O 1
ATOM 670 N N . VAL A 1 88 ? 7.065 -9.721 -7.881 1.00 83.06 88 VAL A N 1
ATOM 671 C CA . VAL A 1 88 ? 5.632 -9.740 -7.584 1.00 83.06 88 VAL A CA 1
ATOM 672 C C . VAL A 1 88 ? 5.105 -11.175 -7.579 1.00 83.06 88 VAL A C 1
ATOM 674 O O . VAL A 1 88 ? 5.552 -12.024 -8.356 1.00 83.06 88 VAL A O 1
ATOM 677 N N . LEU A 1 89 ? 4.165 -11.467 -6.681 1.00 86.50 89 LEU A N 1
ATOM 678 C CA . LEU A 1 89 ? 3.282 -12.628 -6.767 1.00 86.50 89 LEU A CA 1
ATOM 679 C C . LEU A 1 89 ? 1.891 -12.112 -7.145 1.00 86.50 89 LEU A C 1
ATOM 681 O O . LEU A 1 89 ? 1.253 -11.447 -6.338 1.00 86.50 89 LEU A O 1
ATOM 685 N N . VAL A 1 90 ? 1.448 -12.392 -8.369 1.00 87.25 90 VAL A N 1
ATOM 686 C CA . VAL A 1 90 ? 0.095 -12.043 -8.835 1.00 87.25 90 VAL A CA 1
ATOM 687 C C . VAL A 1 90 ? -0.871 -13.208 -8.616 1.00 87.25 90 VAL A C 1
ATOM 689 O O . VAL A 1 90 ? -0.450 -14.366 -8.535 1.00 87.25 90 VAL A O 1
ATOM 692 N N . ASP A 1 91 ? -2.172 -12.924 -8.565 1.00 85.81 91 ASP A N 1
ATOM 693 C CA . ASP A 1 91 ? -3.187 -13.968 -8.395 1.00 85.81 91 ASP A CA 1
ATOM 694 C C . ASP A 1 91 ? -3.185 -15.004 -9.536 1.00 85.81 91 ASP A C 1
ATOM 696 O O . ASP A 1 91 ? -2.944 -14.668 -10.698 1.00 85.81 91 ASP A O 1
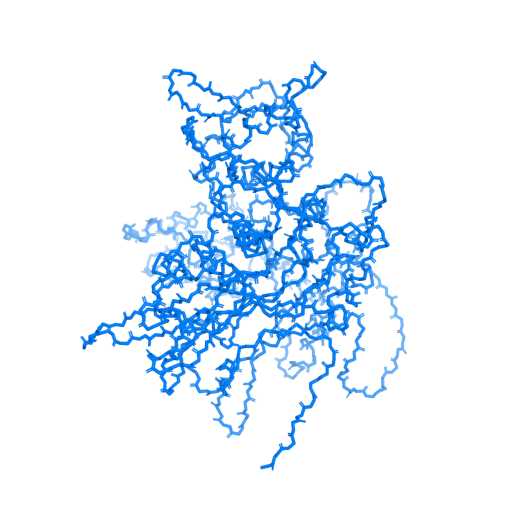ATOM 700 N N . PRO A 1 92 ? -3.536 -16.273 -9.252 1.00 88.81 92 PRO A N 1
ATOM 701 C CA . PRO A 1 92 ? -3.653 -17.321 -10.266 1.00 88.81 92 PRO A CA 1
ATOM 702 C C . PRO A 1 92 ? -4.843 -17.127 -11.223 1.00 88.81 92 PRO A C 1
ATOM 704 O O . PRO A 1 92 ? -4.956 -17.869 -12.202 1.00 88.81 92 PRO A O 1
ATOM 707 N N . VAL A 1 93 ? -5.730 -16.161 -10.962 1.00 88.69 93 VAL A N 1
ATOM 708 C CA . VAL A 1 93 ? -6.861 -15.782 -11.819 1.00 88.69 93 VAL A CA 1
ATOM 709 C C . VAL A 1 93 ? -6.955 -14.260 -11.867 1.00 88.69 93 VAL A C 1
ATOM 711 O O . VAL A 1 93 ? -6.940 -13.616 -10.823 1.00 88.69 93 VAL A O 1
ATOM 714 N N . VAL A 1 94 ? -7.093 -13.691 -13.064 1.00 87.75 94 VAL A N 1
ATOM 715 C CA . VAL A 1 94 ? -7.362 -12.260 -13.264 1.00 87.75 94 VAL A CA 1
ATOM 716 C C . VAL A 1 94 ? -8.732 -12.070 -13.918 1.00 87.75 94 VAL A C 1
ATOM 718 O O . VAL A 1 94 ? -9.132 -12.874 -14.761 1.00 87.75 94 VAL A O 1
ATOM 721 N N . ARG A 1 95 ? -9.456 -11.019 -13.518 1.00 87.00 95 ARG A N 1
ATOM 722 C CA . ARG A 1 95 ? -10.747 -10.608 -14.092 1.00 87.00 95 ARG A CA 1
ATOM 723 C C . ARG A 1 95 ? -10.565 -9.308 -14.861 1.00 87.00 95 ARG A C 1
ATOM 725 O O . ARG A 1 95 ? -10.032 -8.356 -14.297 1.00 87.00 95 ARG A O 1
ATOM 732 N N . ASP A 1 96 ? -10.987 -9.257 -16.121 1.00 82.12 96 ASP A N 1
ATOM 733 C CA . ASP A 1 96 ? -10.977 -8.005 -16.889 1.00 82.12 96 ASP A CA 1
ATOM 734 C C . ASP A 1 96 ? -12.240 -7.143 -16.639 1.00 82.12 96 ASP A C 1
ATOM 736 O O . ASP A 1 96 ? -13.233 -7.641 -16.099 1.00 82.12 96 ASP A O 1
ATOM 740 N N . PRO A 1 97 ? -12.240 -5.848 -17.026 1.00 77.25 97 PRO A N 1
ATOM 741 C CA . PRO A 1 97 ? -13.391 -4.954 -16.851 1.00 77.25 97 PRO A CA 1
ATOM 742 C C . PRO A 1 97 ? -14.670 -5.345 -17.612 1.00 77.25 97 PRO A C 1
ATOM 744 O O . PRO A 1 97 ? -15.703 -4.711 -17.411 1.00 77.25 97 PRO A O 1
ATOM 747 N N . TRP A 1 98 ? -14.618 -6.357 -18.485 1.00 81.44 98 TRP A N 1
ATOM 748 C CA . TRP A 1 98 ? -15.768 -6.897 -19.220 1.00 81.44 98 TRP A CA 1
ATOM 749 C C . TRP A 1 98 ? -16.287 -8.211 -18.610 1.00 81.44 98 TRP A C 1
ATOM 751 O O . TRP A 1 98 ? -17.258 -8.777 -19.111 1.00 81.44 98 TRP A O 1
ATOM 761 N N . GLY A 1 99 ? -15.678 -8.677 -17.512 1.00 77.56 99 GLY A N 1
ATOM 762 C CA . GLY A 1 99 ? -16.068 -9.882 -16.780 1.00 77.56 99 GLY A CA 1
ATOM 763 C C . GLY A 1 99 ? -15.359 -11.165 -17.226 1.00 77.56 99 GLY A C 1
ATOM 764 O O . GLY A 1 99 ? -15.718 -12.241 -16.747 1.00 77.56 99 GLY A O 1
ATOM 765 N N . SER A 1 100 ? -14.359 -11.091 -18.111 1.00 83.81 100 SER A N 1
ATOM 766 C CA . SER A 1 100 ? -13.607 -12.276 -18.542 1.00 83.81 100 SER A CA 1
ATOM 767 C C . SER A 1 100 ? -12.666 -12.748 -17.431 1.00 83.81 100 SER A C 1
ATOM 769 O O . SER A 1 100 ? -11.749 -12.020 -17.045 1.00 83.81 100 SER A O 1
ATOM 771 N N . GLU A 1 101 ? -12.836 -13.981 -16.947 1.00 88.88 101 GLU A N 1
ATOM 772 C CA . GLU A 1 101 ? -11.850 -14.630 -16.074 1.00 88.88 101 GLU A CA 1
ATOM 773 C C . GLU A 1 101 ? -10.757 -15.322 -16.897 1.00 88.88 101 GLU A C 1
ATOM 775 O O . GLU A 1 101 ? -11.050 -16.151 -17.763 1.00 88.88 101 GLU A O 1
ATOM 780 N N . VAL A 1 102 ? -9.485 -15.057 -16.587 1.00 90.06 102 VAL A N 1
ATOM 781 C CA . VAL A 1 102 ? -8.343 -15.756 -17.194 1.00 90.06 102 VAL A CA 1
ATOM 782 C C . VAL A 1 102 ? -7.436 -16.336 -16.114 1.00 90.06 102 VAL A C 1
ATOM 784 O O . VAL A 1 102 ? -6.918 -15.619 -15.260 1.00 90.06 102 VAL A O 1
ATOM 787 N N . LYS A 1 103 ? -7.215 -17.654 -16.167 1.00 92.12 103 LYS A N 1
ATOM 788 C CA . LYS A 1 103 ? -6.301 -18.369 -15.264 1.00 92.12 103 LYS A CA 1
ATOM 789 C C . LYS A 1 103 ? -4.858 -18.232 -15.752 1.00 92.12 103 LYS A C 1
ATOM 791 O O . LYS A 1 103 ? -4.575 -18.510 -16.918 1.00 92.12 103 LYS A O 1
ATOM 796 N N . LEU A 1 104 ? -3.945 -17.825 -14.874 1.00 91.88 104 LEU A N 1
ATOM 797 C CA . LEU A 1 104 ? -2.547 -17.580 -15.231 1.00 91.88 104 LEU A CA 1
ATOM 798 C C . LEU A 1 104 ? -1.704 -18.860 -15.193 1.00 91.88 104 LEU A C 1
ATOM 800 O O . LEU A 1 104 ? -1.777 -19.672 -14.274 1.00 91.88 104 LEU A O 1
ATOM 804 N N . SER A 1 105 ? -0.837 -19.010 -16.195 1.00 92.88 105 SER A N 1
ATOM 805 C CA . SER A 1 105 ? 0.116 -20.124 -16.317 1.00 92.88 105 SER A CA 1
ATOM 806 C C . SER A 1 105 ? 1.412 -19.933 -15.509 1.00 92.88 105 SER A C 1
ATOM 808 O O . SER A 1 105 ? 2.168 -20.884 -15.310 1.00 92.88 105 SER A O 1
ATOM 810 N N . HIS A 1 106 ? 1.695 -18.710 -15.059 1.00 94.38 106 HIS A N 1
ATOM 811 C CA . HIS A 1 106 ? 2.876 -18.347 -14.277 1.00 94.38 106 HIS A CA 1
ATOM 812 C C . HIS A 1 106 ? 2.502 -17.137 -13.399 1.00 94.38 106 HIS A C 1
ATOM 814 O O . HIS A 1 106 ? 1.878 -16.214 -13.919 1.00 94.38 106 HIS A O 1
ATOM 820 N N . THR A 1 107 ? 2.831 -17.143 -12.102 1.00 91.94 107 THR A N 1
ATOM 821 C CA . THR A 1 107 ? 2.367 -16.116 -11.135 1.00 91.94 107 THR A CA 1
ATOM 822 C C . THR A 1 107 ? 3.475 -15.354 -10.404 1.00 91.94 107 THR A C 1
ATOM 824 O O . THR A 1 107 ? 3.202 -14.301 -9.835 1.00 91.94 107 THR A O 1
ATOM 827 N N . ARG A 1 108 ? 4.729 -15.821 -10.446 1.00 92.94 108 ARG A N 1
ATOM 828 C CA . ARG A 1 108 ? 5.895 -15.100 -9.906 1.00 92.94 108 ARG A CA 1
ATOM 829 C C . ARG A 1 108 ? 6.640 -14.364 -11.018 1.00 92.94 108 ARG A C 1
ATOM 831 O O . ARG A 1 108 ? 7.053 -14.972 -12.004 1.00 92.94 108 ARG A O 1
ATOM 838 N N . MET A 1 109 ? 6.770 -13.047 -10.895 1.00 88.81 109 MET A N 1
ATOM 839 C CA . MET A 1 109 ? 7.274 -12.183 -11.970 1.00 88.81 109 MET A CA 1
ATOM 840 C C . MET A 1 109 ? 8.228 -11.129 -11.424 1.00 88.81 109 MET A C 1
ATOM 842 O O . MET A 1 109 ? 8.006 -10.610 -10.336 1.00 88.81 109 MET A O 1
ATOM 846 N N . ARG A 1 110 ? 9.247 -10.767 -12.202 1.00 90.56 110 ARG A N 1
ATOM 847 C CA . ARG A 1 110 ? 10.127 -9.629 -11.925 1.00 90.56 110 ARG A CA 1
ATOM 848 C C . ARG A 1 110 ? 9.866 -8.533 -12.954 1.00 90.56 110 ARG A C 1
ATOM 850 O O . ARG A 1 110 ? 10.061 -8.763 -14.148 1.00 90.56 110 ARG A O 1
ATOM 857 N N . TYR A 1 111 ? 9.379 -7.386 -12.490 1.00 90.12 111 TYR A N 1
ATOM 858 C CA . TYR A 1 111 ? 9.206 -6.158 -13.268 1.00 90.12 111 TYR A CA 1
ATOM 859 C C . TYR A 1 111 ? 10.444 -5.282 -13.101 1.00 90.12 111 TYR A C 1
ATOM 861 O O . TYR A 1 111 ? 10.913 -5.103 -11.977 1.00 90.12 111 TYR A O 1
ATOM 869 N N . GLU A 1 112 ? 10.944 -4.712 -14.193 1.00 91.50 112 GLU A N 1
ATOM 870 C CA . GLU A 1 112 ? 12.069 -3.778 -14.183 1.00 91.50 112 GLU A CA 1
ATOM 871 C C . GLU A 1 112 ? 11.780 -2.591 -15.102 1.00 91.50 112 GLU A C 1
ATOM 873 O O . GLU A 1 112 ? 11.303 -2.764 -16.227 1.00 91.50 112 GLU A O 1
ATOM 878 N N . VAL A 1 113 ? 12.096 -1.380 -14.641 1.00 89.31 113 VAL A N 1
ATOM 879 C CA . VAL A 1 113 ? 11.932 -0.142 -15.409 1.00 89.31 113 VAL A CA 1
ATOM 880 C C . V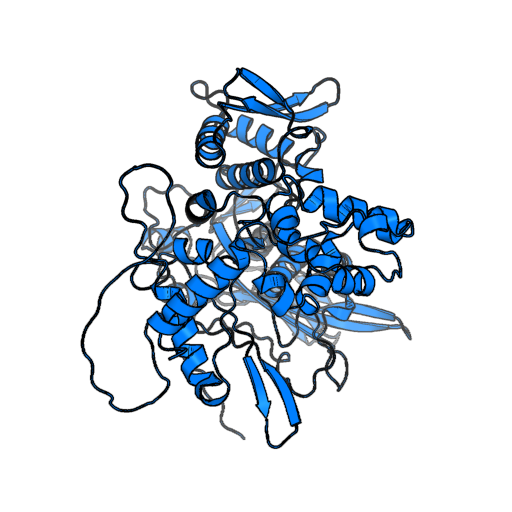AL A 1 113 ? 13.124 0.791 -15.201 1.00 89.31 113 VAL A C 1
ATOM 882 O O . VAL A 1 113 ? 13.641 0.946 -14.097 1.00 89.31 113 VAL A O 1
ATOM 885 N N . THR A 1 114 ? 13.573 1.427 -16.280 1.00 89.38 114 THR A N 1
ATOM 886 C CA . THR A 1 114 ? 14.568 2.502 -16.260 1.00 89.38 114 THR A CA 1
ATOM 887 C C . THR A 1 114 ? 13.923 3.786 -16.758 1.00 89.38 114 THR A C 1
ATOM 889 O O . THR A 1 114 ? 13.570 3.887 -17.935 1.00 89.38 114 THR A O 1
ATOM 892 N N . LEU A 1 115 ? 13.803 4.772 -15.872 1.00 88.56 115 LEU A N 1
ATOM 893 C CA . LEU A 1 115 ? 13.475 6.148 -16.234 1.00 88.56 115 LEU A CA 1
ATOM 894 C C . LEU A 1 115 ? 14.756 6.886 -16.627 1.00 88.56 115 LEU A C 1
ATOM 896 O O . LEU A 1 115 ? 15.797 6.697 -16.000 1.00 88.56 115 LEU A O 1
ATOM 900 N N . GLU A 1 116 ? 14.683 7.748 -17.635 1.00 89.56 116 GLU A N 1
ATOM 901 C CA . GLU A 1 116 ? 15.821 8.502 -18.162 1.00 89.56 116 GLU A CA 1
ATOM 902 C C . GLU A 1 116 ? 15.478 9.981 -18.369 1.00 89.56 116 GLU A C 1
ATOM 904 O O . GLU A 1 116 ? 14.436 10.327 -18.930 1.00 89.56 116 GLU A O 1
ATOM 909 N N . ARG A 1 117 ? 16.388 10.857 -17.934 1.00 89.00 117 ARG A N 1
ATOM 910 C CA . ARG A 1 117 ? 16.327 12.312 -18.094 1.00 89.00 117 ARG A CA 1
ATOM 911 C C . ARG A 1 117 ? 16.883 12.697 -19.466 1.00 89.00 117 ARG A C 1
ATOM 913 O O . ARG A 1 117 ? 18.095 12.779 -19.657 1.00 89.00 117 ARG A O 1
ATOM 920 N N . ARG A 1 118 ? 15.998 12.937 -20.438 1.00 87.81 118 ARG A N 1
ATOM 921 C CA . ARG A 1 118 ? 16.355 13.304 -21.819 1.00 87.81 118 ARG A CA 1
ATOM 922 C C . ARG A 1 118 ? 16.152 14.790 -22.082 1.00 87.81 118 ARG A C 1
ATOM 924 O O . ARG A 1 118 ? 15.096 15.355 -21.804 1.00 87.81 118 ARG A O 1
ATOM 931 N N . ARG A 1 119 ? 17.148 15.428 -22.697 1.00 85.31 119 ARG A N 1
ATOM 932 C CA . ARG A 1 119 ? 17.089 16.833 -23.119 1.00 85.31 119 ARG A CA 1
ATOM 933 C C . ARG A 1 119 ? 16.376 16.959 -24.466 1.00 85.31 119 ARG A C 1
ATOM 935 O O . ARG A 1 119 ? 16.965 16.687 -25.506 1.00 85.31 119 ARG A O 1
ATOM 942 N N . ILE A 1 120 ? 15.117 17.396 -24.443 1.00 82.75 120 ILE A N 1
ATOM 943 C CA . ILE A 1 120 ? 14.266 17.539 -25.637 1.00 82.75 120 ILE A CA 1
ATOM 944 C C . ILE A 1 120 ? 14.618 18.812 -26.425 1.00 82.75 120 ILE A C 1
ATOM 946 O O . ILE A 1 120 ? 14.581 18.820 -27.654 1.00 82.75 120 ILE A O 1
ATOM 950 N N . LYS A 1 121 ? 14.949 19.906 -25.725 1.00 83.56 121 LYS A N 1
ATOM 951 C CA . LYS A 1 121 ? 15.357 21.202 -26.308 1.00 83.56 121 LYS A CA 1
ATOM 952 C C . LYS A 1 121 ? 16.424 21.870 -25.425 1.00 83.56 121 LYS A C 1
ATOM 954 O O . LYS A 1 121 ? 16.638 21.443 -24.287 1.00 83.56 121 LYS A O 1
ATOM 959 N N . PRO A 1 122 ? 17.125 22.923 -25.886 1.00 81.44 122 PRO A N 1
ATOM 960 C CA . PRO A 1 122 ? 17.985 23.716 -25.010 1.00 81.44 122 PRO A CA 1
ATOM 961 C C . PRO A 1 122 ? 17.206 24.230 -23.786 1.00 81.44 122 PRO A C 1
ATOM 963 O O . PRO A 1 122 ? 16.202 24.913 -23.945 1.00 81.44 122 PRO A O 1
ATOM 966 N N . GLY A 1 123 ? 17.644 23.858 -22.577 1.00 76.81 123 GLY A N 1
ATOM 967 C CA . GLY A 1 123 ? 16.976 24.226 -21.321 1.00 76.81 123 GLY A CA 1
ATOM 968 C C . GLY A 1 123 ? 15.701 23.442 -20.976 1.00 76.81 123 GLY A C 1
ATOM 969 O O . GLY A 1 123 ? 15.095 23.748 -19.958 1.00 76.81 123 GLY A O 1
ATOM 970 N N . ILE A 1 124 ? 15.286 22.449 -21.777 1.00 82.06 124 ILE A N 1
ATOM 971 C CA . ILE A 1 124 ? 14.091 21.632 -21.501 1.00 82.06 124 ILE A CA 1
ATOM 972 C C . ILE A 1 124 ? 14.463 20.151 -21.489 1.00 82.06 124 ILE A C 1
ATOM 974 O O . ILE A 1 124 ? 14.826 19.572 -22.519 1.00 82.06 124 ILE A O 1
ATOM 978 N N . GLU A 1 125 ? 14.309 19.539 -20.322 1.00 85.69 125 GLU A N 1
ATOM 979 C CA . GLU A 1 125 ? 14.460 18.106 -20.088 1.00 85.69 125 GLU A CA 1
ATOM 980 C C . GLU A 1 125 ? 13.089 17.473 -19.809 1.00 85.69 125 GLU A C 1
ATOM 982 O O . GLU A 1 125 ? 12.174 18.134 -19.317 1.00 85.69 125 GLU A O 1
ATOM 987 N N . ARG A 1 126 ? 12.938 16.193 -20.150 1.00 87.69 126 ARG A N 1
ATOM 988 C CA . ARG A 1 126 ? 11.792 15.351 -19.788 1.00 87.69 126 ARG A CA 1
ATOM 989 C C . ARG A 1 126 ? 12.286 14.020 -19.247 1.00 87.69 126 ARG A C 1
ATOM 991 O O . ARG A 1 126 ? 13.384 13.577 -19.579 1.00 87.69 126 ARG A O 1
ATOM 998 N N . ILE A 1 127 ? 11.447 13.383 -18.445 1.00 90.75 127 ILE A N 1
ATOM 999 C CA . ILE A 1 127 ? 11.647 12.015 -17.978 1.00 90.75 127 ILE A CA 1
ATOM 1000 C C . ILE A 1 127 ? 10.883 11.102 -18.936 1.00 90.75 127 ILE A C 1
ATOM 1002 O O . ILE A 1 127 ? 9.728 11.378 -19.255 1.00 90.75 127 ILE A O 1
ATOM 1006 N N . GLN A 1 128 ? 11.536 10.055 -19.429 1.00 92.50 128 GLN A N 1
ATOM 1007 C CA . GLN A 1 128 ? 10.953 9.067 -20.340 1.00 92.50 128 GLN A CA 1
ATOM 1008 C C . GLN A 1 128 ? 11.366 7.654 -19.929 1.00 92.50 128 GLN A C 1
ATOM 1010 O O . GLN A 1 128 ? 12.367 7.472 -19.236 1.00 92.50 128 GLN A O 1
ATOM 1015 N N . VAL A 1 129 ? 10.620 6.646 -20.376 1.00 94.44 129 VAL A N 1
ATOM 1016 C CA . VAL A 1 129 ? 10.995 5.242 -20.175 1.00 94.44 129 VAL A CA 1
ATOM 1017 C C . VAL A 1 129 ? 12.096 4.872 -21.174 1.00 94.44 129 VAL A C 1
ATOM 1019 O O . VAL A 1 129 ? 11.895 4.919 -22.386 1.00 94.44 129 VAL A O 1
ATOM 1022 N N . ALA A 1 130 ? 13.279 4.512 -20.678 1.00 90.94 130 ALA A N 1
ATOM 1023 C CA . ALA A 1 130 ? 14.395 4.049 -21.506 1.00 90.94 130 ALA A CA 1
ATOM 1024 C C . ALA A 1 130 ? 14.442 2.526 -21.640 1.00 90.94 130 ALA A C 1
ATOM 1026 O O . ALA A 1 130 ? 14.806 2.016 -22.699 1.00 90.94 130 ALA A O 1
ATOM 1027 N N . ARG A 1 131 ? 14.062 1.807 -20.578 1.00 92.50 131 ARG A N 1
ATOM 1028 C CA . ARG A 1 131 ? 13.919 0.347 -20.556 1.00 92.50 131 ARG A CA 1
ATOM 1029 C C . ARG A 1 131 ? 12.711 -0.039 -19.719 1.00 92.50 131 ARG A C 1
ATOM 1031 O O . ARG A 1 131 ? 12.439 0.592 -18.704 1.00 92.50 131 ARG A O 1
ATOM 1038 N N . GLU A 1 132 ? 12.031 -1.092 -20.133 1.00 94.81 132 GLU A N 1
ATOM 1039 C CA . GLU A 1 132 ? 10.963 -1.757 -19.395 1.00 94.81 132 GLU A CA 1
ATOM 1040 C C . GLU A 1 132 ? 10.984 -3.244 -19.753 1.00 94.81 132 GLU A C 1
ATOM 1042 O O . GLU A 1 132 ? 11.125 -3.600 -20.932 1.00 94.81 132 GLU A O 1
ATOM 1047 N N . GLN A 1 133 ? 10.954 -4.114 -18.743 1.00 93.50 133 GLN A N 1
ATOM 1048 C CA . GLN A 1 133 ? 11.184 -5.552 -18.886 1.00 93.50 133 GLN A CA 1
ATOM 1049 C C . GLN A 1 133 ? 10.346 -6.334 -17.862 1.00 93.50 133 GLN A C 1
ATOM 1051 O O . GLN A 1 133 ? 10.143 -5.877 -16.739 1.00 93.50 133 GLN A O 1
ATOM 1056 N N . VAL A 1 134 ? 9.842 -7.514 -18.247 1.00 95.12 134 VAL A N 1
ATOM 1057 C CA . VAL A 1 134 ? 9.084 -8.406 -17.347 1.00 95.12 134 VAL A CA 1
ATOM 1058 C C . VAL A 1 134 ? 9.501 -9.855 -17.556 1.00 95.12 134 VAL A C 1
ATOM 1060 O O . VAL A 1 134 ? 9.278 -10.431 -18.628 1.00 95.12 134 VAL A O 1
ATOM 1063 N N . PHE A 1 135 ? 10.062 -10.453 -16.509 1.00 91.94 135 PHE A N 1
ATOM 1064 C CA . PHE A 1 135 ? 10.648 -11.791 -16.512 1.00 91.94 135 PHE A CA 1
ATOM 1065 C C . PHE A 1 135 ? 9.851 -12.778 -15.639 1.00 91.94 135 PHE A C 1
ATOM 1067 O O . PHE A 1 135 ? 9.391 -12.396 -14.562 1.00 91.94 135 PHE A O 1
ATOM 1074 N N . PRO A 1 136 ? 9.702 -14.051 -16.051 1.00 94.75 136 PRO A N 1
ATOM 1075 C CA . PRO A 1 136 ? 9.230 -15.117 -15.167 1.00 94.75 136 PRO A CA 1
ATOM 1076 C C . PRO A 1 136 ? 10.303 -15.487 -14.137 1.00 94.75 136 PRO A C 1
ATOM 1078 O O . PRO A 1 136 ? 11.451 -15.738 -14.508 1.00 94.75 136 PRO A O 1
ATOM 1081 N N . ILE A 1 137 ? 9.929 -15.583 -12.859 1.00 88.12 137 ILE A N 1
ATOM 1082 C CA . ILE A 1 137 ? 10.829 -16.076 -11.807 1.00 88.12 137 ILE A CA 1
ATOM 1083 C C . ILE A 1 137 ? 10.649 -17.592 -11.723 1.00 88.12 137 ILE A C 1
ATOM 1085 O O . ILE A 1 137 ? 9.639 -18.094 -11.239 1.00 88.12 137 ILE A O 1
ATOM 1089 N N . MET A 1 138 ? 11.620 -18.347 -12.230 1.00 92.56 138 MET A N 1
ATOM 1090 C CA . MET A 1 138 ? 11.548 -19.809 -12.259 1.00 92.56 138 MET A CA 1
ATOM 1091 C C . MET A 1 138 ? 11.595 -20.400 -10.842 1.00 92.56 138 MET A C 1
ATOM 1093 O O . MET A 1 138 ? 12.344 -19.932 -9.993 1.00 92.56 138 MET A O 1
ATOM 1097 N N . ARG A 1 139 ? 10.895 -21.521 -10.607 1.00 91.19 139 ARG A N 1
ATOM 1098 C CA . ARG A 1 139 ? 10.837 -22.213 -9.297 1.00 91.19 139 ARG A CA 1
ATOM 1099 C C . ARG A 1 139 ? 12.205 -22.513 -8.654 1.00 91.19 139 ARG A C 1
ATOM 1101 O O . ARG A 1 139 ? 12.277 -22.652 -7.441 1.00 91.19 139 ARG A O 1
ATOM 1108 N N . LYS A 1 140 ? 13.266 -22.664 -9.456 1.00 89.19 140 LYS A N 1
ATOM 1109 C CA . LYS A 1 140 ? 14.643 -22.919 -8.988 1.00 89.19 140 LYS A CA 1
ATOM 1110 C C . LYS A 1 140 ? 15.411 -21.657 -8.559 1.00 89.19 140 LYS A C 1
ATOM 1112 O O . LYS A 1 140 ? 16.471 -21.788 -7.964 1.00 89.19 140 LYS A O 1
ATOM 1117 N N . ASP A 1 141 ? 14.891 -20.479 -8.897 1.00 83.19 141 ASP A N 1
ATOM 1118 C CA . ASP A 1 141 ? 15.504 -19.164 -8.673 1.00 83.19 141 ASP A CA 1
ATOM 1119 C C . ASP A 1 141 ? 14.658 -18.297 -7.709 1.00 83.19 141 ASP A C 1
ATOM 1121 O O . ASP A 1 141 ? 15.065 -17.203 -7.327 1.00 83.19 141 ASP A O 1
ATOM 1125 N N . ASP A 1 142 ? 13.475 -18.776 -7.303 1.00 81.38 142 ASP A N 1
ATOM 1126 C CA . ASP A 1 142 ? 12.486 -18.034 -6.513 1.00 81.38 142 ASP A CA 1
ATOM 1127 C C . ASP A 1 142 ? 12.803 -18.016 -5.003 1.00 81.38 142 ASP A C 1
ATOM 1129 O O . ASP A 1 142 ? 12.132 -18.673 -4.192 1.00 81.38 142 ASP A O 1
ATOM 1133 N N . ARG A 1 143 ? 13.830 -17.229 -4.642 1.00 77.88 143 ARG A N 1
ATOM 1134 C CA . ARG A 1 143 ? 14.343 -17.011 -3.269 1.00 77.88 143 ARG A CA 1
ATOM 1135 C C . ARG A 1 143 ? 13.242 -16.688 -2.245 1.00 77.88 143 ARG A C 1
ATOM 1137 O O . ARG A 1 143 ? 13.335 -17.095 -1.088 1.00 77.88 143 ARG A O 1
ATOM 1144 N N . TRP A 1 144 ? 12.155 -16.029 -2.662 1.00 78.44 144 TRP A N 1
ATOM 1145 C CA . TRP A 1 144 ? 10.995 -15.740 -1.804 1.00 78.44 144 TRP A CA 1
ATOM 1146 C C . TRP A 1 144 ? 10.404 -17.011 -1.168 1.00 78.44 144 TRP A C 1
ATOM 1148 O O . TRP A 1 144 ? 10.053 -17.003 0.011 1.00 78.44 144 TRP A O 1
ATOM 1158 N N . THR A 1 145 ? 10.373 -18.133 -1.901 1.00 71.00 145 THR A N 1
ATOM 1159 C CA . THR A 1 145 ? 9.860 -19.418 -1.383 1.00 71.00 145 THR A CA 1
ATOM 1160 C C . THR A 1 145 ? 10.809 -20.145 -0.424 1.00 71.00 145 THR A C 1
ATOM 1162 O O . THR A 1 145 ? 10.403 -21.152 0.168 1.00 71.00 145 THR A O 1
ATOM 1165 N N . GLU A 1 146 ? 12.043 -19.653 -0.269 1.00 72.75 146 GLU A N 1
ATOM 1166 C CA . GLU A 1 146 ? 13.013 -20.097 0.739 1.00 72.75 146 GLU A CA 1
ATOM 1167 C C . GLU A 1 146 ? 12.871 -19.279 2.032 1.00 72.75 146 GLU A C 1
ATOM 1169 O O . GLU A 1 146 ? 12.905 -19.842 3.125 1.00 72.75 146 GLU A O 1
ATOM 1174 N N . TRP A 1 147 ? 12.682 -17.958 1.913 1.00 63.75 147 TRP A N 1
ATOM 1175 C CA . TRP A 1 147 ? 12.605 -17.029 3.051 1.00 63.75 147 TRP A CA 1
ATOM 1176 C C . TRP A 1 147 ? 11.225 -16.983 3.719 1.00 63.75 147 TRP A C 1
ATOM 1178 O O . TRP A 1 147 ? 11.137 -16.872 4.942 1.00 63.75 147 TRP A O 1
ATOM 1188 N N . MET A 1 148 ? 10.156 -17.094 2.928 1.00 66.81 148 MET A N 1
ATOM 1189 C CA . MET A 1 148 ? 8.763 -17.170 3.374 1.00 66.81 148 MET A CA 1
ATOM 1190 C C . MET A 1 148 ? 8.169 -18.500 2.885 1.00 66.81 148 MET A C 1
ATOM 1192 O O . MET A 1 148 ? 7.395 -18.489 1.937 1.00 66.81 148 MET A O 1
ATOM 1196 N N . PRO A 1 149 ? 8.551 -19.661 3.455 1.00 77.56 149 PRO A N 1
ATOM 1197 C CA . PRO A 1 149 ? 8.253 -20.974 2.876 1.00 77.56 149 PRO A CA 1
ATOM 1198 C C . PRO A 1 149 ? 6.748 -21.306 2.916 1.00 77.56 149 PRO A C 1
ATOM 1200 O O . PRO A 1 149 ? 6.242 -21.660 3.980 1.00 77.56 149 PRO A O 1
ATOM 1203 N N . PRO A 1 150 ? 6.015 -21.255 1.782 1.00 84.44 150 PRO A N 1
ATOM 1204 C CA . PRO A 1 150 ? 4.560 -21.397 1.807 1.00 84.44 150 PRO A CA 1
ATOM 1205 C C . PRO A 1 150 ? 4.086 -22.839 2.042 1.00 84.44 150 PRO A C 1
ATOM 1207 O O . PRO A 1 150 ? 4.802 -23.803 1.730 1.00 84.44 150 PRO A O 1
ATOM 1210 N N . SER A 1 151 ? 2.847 -22.976 2.520 1.00 91.62 151 SER A N 1
ATOM 1211 C CA . SER A 1 151 ? 2.159 -24.251 2.752 1.00 91.62 151 SER A CA 1
ATOM 1212 C C . SER A 1 151 ? 1.924 -25.037 1.452 1.00 91.62 151 SER A C 1
ATOM 1214 O O . SER A 1 151 ? 1.965 -24.492 0.343 1.00 91.62 151 SER A O 1
ATOM 1216 N N . THR A 1 152 ? 1.645 -26.340 1.559 1.00 93.44 152 THR A N 1
ATOM 1217 C CA . THR A 1 152 ? 1.313 -27.179 0.391 1.00 93.44 152 THR A CA 1
ATOM 1218 C C . THR A 1 152 ? 0.053 -26.684 -0.326 1.00 93.44 152 THR A C 1
ATOM 1220 O O . THR A 1 152 ? 0.032 -26.648 -1.560 1.00 93.44 152 THR A O 1
ATOM 1223 N N . ALA A 1 153 ? -0.953 -26.228 0.426 1.00 91.94 153 ALA A N 1
ATOM 1224 C CA . ALA A 1 153 ? -2.175 -25.650 -0.123 1.00 91.94 153 ALA A CA 1
ATOM 1225 C C . ALA A 1 153 ? -1.878 -24.342 -0.877 1.00 91.94 153 ALA A C 1
ATOM 1227 O O . ALA A 1 153 ? -2.249 -24.207 -2.044 1.00 91.94 153 ALA A O 1
ATOM 1228 N N . PHE A 1 154 ? -1.098 -23.429 -0.285 1.00 90.00 154 PHE A N 1
ATOM 1229 C CA . PHE A 1 154 ? -0.717 -22.163 -0.922 1.00 90.00 154 PHE A CA 1
ATOM 1230 C C . PHE A 1 154 ? 0.092 -22.386 -2.206 1.00 90.00 154 PHE A C 1
ATOM 1232 O O . PHE A 1 154 ? -0.200 -21.792 -3.248 1.00 90.00 154 PHE A O 1
ATOM 1239 N N . ARG A 1 155 ? 1.083 -23.293 -2.165 1.00 92.12 155 ARG A N 1
ATOM 1240 C CA . ARG A 1 155 ? 1.867 -23.707 -3.345 1.00 92.12 155 ARG A CA 1
ATOM 1241 C C . ARG A 1 155 ? 0.961 -24.245 -4.454 1.00 92.12 155 ARG A C 1
ATOM 1243 O O . ARG A 1 155 ? 1.173 -23.931 -5.623 1.00 92.12 155 ARG A O 1
ATOM 1250 N N . THR A 1 156 ? -0.058 -25.021 -4.094 1.00 91.44 156 THR A N 1
ATOM 1251 C CA . THR A 1 156 ? -1.002 -25.625 -5.045 1.00 91.44 156 THR A CA 1
ATOM 1252 C C . THR A 1 156 ? -2.002 -24.606 -5.598 1.00 91.44 156 THR A C 1
ATOM 1254 O O . THR A 1 156 ? -2.324 -24.663 -6.786 1.00 91.44 156 THR A O 1
ATOM 1257 N N . LYS A 1 157 ? -2.430 -23.619 -4.801 1.00 89.25 157 LYS A N 1
ATOM 1258 C CA . LYS A 1 157 ? -3.379 -22.566 -5.196 1.00 89.25 157 LYS A CA 1
ATOM 1259 C C . LYS A 1 157 ? -2.689 -21.448 -5.991 1.00 89.25 157 LYS A C 1
ATOM 1261 O O . LYS A 1 157 ? -2.901 -21.350 -7.200 1.00 89.25 157 LYS A O 1
ATOM 1266 N N . TYR A 1 158 ? -1.783 -20.690 -5.369 1.00 88.25 158 TYR A N 1
ATOM 1267 C CA . TYR A 1 158 ? -1.230 -19.442 -5.919 1.00 88.25 158 TYR A CA 1
ATOM 1268 C C . TYR A 1 158 ? 0.009 -19.618 -6.808 1.00 88.25 158 TYR A C 1
ATOM 1270 O O . TYR A 1 158 ? 0.147 -18.905 -7.801 1.00 88.25 158 TYR A O 1
ATOM 1278 N N . LEU A 1 159 ? 0.916 -20.557 -6.515 1.00 91.31 159 LEU A N 1
ATOM 1279 C CA . LEU A 1 159 ? 2.198 -20.632 -7.234 1.00 91.31 159 LEU A CA 1
ATOM 1280 C C . LEU A 1 159 ? 2.099 -21.422 -8.552 1.00 91.31 159 LEU A C 1
ATOM 1282 O O . LEU A 1 159 ? 1.643 -22.570 -8.585 1.00 91.31 159 LEU A O 1
ATOM 1286 N N . LYS A 1 160 ? 2.524 -20.789 -9.653 1.00 94.50 160 LYS A N 1
ATOM 1287 C CA . LYS A 1 160 ? 2.531 -21.314 -11.031 1.00 94.50 160 LYS A CA 1
ATOM 1288 C C . LYS A 1 160 ? 3.831 -20.884 -11.714 1.00 94.50 160 LYS A C 1
ATOM 1290 O O . LYS A 1 160 ? 4.220 -19.725 -11.587 1.00 94.50 160 LYS A O 1
ATOM 1295 N N . TYR A 1 161 ? 4.467 -21.787 -12.466 1.00 94.94 161 TYR A N 1
ATOM 1296 C CA . TYR A 1 161 ? 5.827 -21.589 -12.995 1.00 94.94 161 TYR A CA 1
ATOM 1297 C C . TYR A 1 161 ? 6.014 -22.082 -14.448 1.00 94.94 161 TYR A C 1
ATOM 1299 O O . TYR A 1 161 ? 7.099 -22.528 -14.816 1.00 94.94 161 TYR A O 1
ATOM 1307 N N . ASN A 1 162 ? 4.973 -22.062 -15.292 1.00 93.12 162 ASN A N 1
ATOM 1308 C CA . ASN A 1 162 ? 5.026 -22.778 -16.579 1.00 93.12 162 ASN A CA 1
ATOM 1309 C C . ASN A 1 162 ? 5.823 -22.038 -17.672 1.00 93.12 162 ASN A C 1
ATOM 1311 O O . ASN A 1 162 ? 6.373 -22.671 -18.572 1.00 93.12 162 ASN A O 1
ATOM 1315 N N . ARG A 1 163 ? 5.861 -20.699 -17.636 1.00 90.31 163 ARG A N 1
ATOM 1316 C CA . ARG A 1 163 ? 6.555 -19.880 -18.647 1.00 90.31 163 ARG A CA 1
ATOM 1317 C C . ARG A 1 163 ? 8.045 -19.697 -18.330 1.00 90.31 163 ARG A C 1
ATOM 1319 O O . ARG A 1 163 ? 8.386 -19.438 -17.186 1.00 90.31 163 ARG A O 1
ATOM 1326 N N . ILE A 1 164 ? 8.893 -19.764 -19.364 1.00 90.44 164 ILE A N 1
ATOM 1327 C CA . ILE A 1 164 ? 10.362 -19.593 -19.279 1.00 90.44 164 ILE A CA 1
ATOM 1328 C C . ILE A 1 164 ? 10.842 -18.278 -19.932 1.00 90.44 164 ILE A C 1
ATOM 1330 O O . ILE A 1 164 ? 11.835 -17.699 -19.508 1.00 90.44 164 ILE A O 1
ATOM 1334 N N . LYS A 1 165 ? 10.159 -17.788 -20.977 1.00 92.75 165 LYS A N 1
ATOM 1335 C CA . LYS A 1 165 ? 10.560 -16.576 -21.720 1.00 92.75 165 LYS A CA 1
ATOM 1336 C C . LYS A 1 165 ? 9.990 -15.292 -21.088 1.00 92.75 165 LYS A C 1
ATOM 1338 O O . LYS A 1 165 ? 8.867 -15.352 -20.584 1.00 92.75 165 LYS A O 1
ATOM 1343 N N . PRO A 1 166 ? 10.669 -14.130 -21.191 1.00 93.12 166 PRO A N 1
ATOM 1344 C CA . PRO A 1 166 ? 10.120 -12.834 -20.769 1.00 93.12 166 PRO A CA 1
ATOM 1345 C C . PRO A 1 166 ? 8.770 -12.526 -21.430 1.00 93.12 166 PRO A C 1
ATOM 1347 O O . PRO A 1 166 ? 8.510 -12.991 -22.542 1.00 93.12 166 PRO A O 1
ATOM 1350 N N . TRP A 1 167 ? 7.919 -11.729 -20.783 1.00 93.31 167 TRP A N 1
ATOM 1351 C CA . TRP A 1 167 ? 6.715 -11.142 -21.403 1.00 93.31 167 TRP A CA 1
ATOM 1352 C C . TRP A 1 167 ? 6.996 -9.804 -22.077 1.00 93.31 167 TRP A C 1
ATOM 1354 O O . TRP A 1 167 ? 6.330 -9.461 -23.051 1.00 93.31 167 TRP A O 1
ATOM 1364 N N . LEU A 1 168 ? 7.985 -9.070 -21.576 1.00 93.81 168 LEU A N 1
ATOM 1365 C CA . LEU A 1 168 ? 8.387 -7.767 -22.082 1.00 93.81 168 LEU A CA 1
ATOM 1366 C C . LEU A 1 168 ? 9.914 -7.674 -22.069 1.00 93.81 168 LEU A C 1
ATOM 1368 O O . LEU A 1 168 ? 10.550 -8.022 -21.073 1.00 93.81 168 LEU A O 1
ATOM 1372 N N . THR A 1 169 ? 10.491 -7.206 -23.171 1.00 94.31 169 THR A N 1
ATOM 1373 C CA . THR A 1 169 ? 11.918 -6.881 -23.306 1.00 94.31 169 THR A CA 1
ATOM 1374 C C . THR A 1 169 ? 12.082 -5.480 -23.885 1.00 94.31 169 THR A C 1
ATOM 1376 O O . THR A 1 169 ? 11.226 -4.999 -24.629 1.00 94.31 169 THR A O 1
ATOM 1379 N N . THR A 1 170 ? 13.218 -4.844 -23.596 1.00 93.44 170 THR A N 1
ATOM 1380 C CA . THR A 1 170 ? 13.706 -3.694 -24.367 1.00 93.44 170 THR A CA 1
ATOM 1381 C C . THR A 1 170 ? 14.887 -4.155 -25.208 1.00 93.44 170 THR A C 1
ATOM 1383 O O . THR A 1 170 ? 15.928 -4.530 -24.670 1.00 93.44 170 THR A O 1
ATOM 1386 N N . GLU A 1 171 ? 14.711 -4.154 -26.522 1.00 90.44 171 GLU A N 1
ATOM 1387 C CA . GLU A 1 171 ? 15.682 -4.648 -27.498 1.00 90.44 171 GLU A CA 1
ATOM 1388 C C . GLU A 1 171 ? 16.305 -3.482 -28.259 1.00 90.44 171 GLU A C 1
ATOM 1390 O O . GLU A 1 171 ? 15.608 -2.532 -28.611 1.00 90.44 171 GLU A O 1
ATOM 1395 N N . ASP A 1 172 ? 17.603 -3.565 -28.543 1.00 88.38 172 ASP A N 1
ATOM 1396 C CA . ASP A 1 172 ? 18.248 -2.642 -29.474 1.00 88.38 172 ASP A CA 1
ATOM 1397 C C . ASP A 1 172 ? 18.052 -3.136 -30.914 1.00 88.38 172 ASP A C 1
ATOM 1399 O O . ASP A 1 172 ? 18.149 -4.336 -31.191 1.00 88.38 172 ASP A O 1
ATOM 1403 N N . ARG A 1 173 ? 17.701 -2.223 -31.819 1.00 85.62 173 ARG A N 1
ATOM 1404 C CA . ARG A 1 173 ? 17.300 -2.510 -33.206 1.00 85.62 173 ARG A CA 1
ATOM 1405 C C . ARG A 1 173 ? 17.768 -1.377 -34.121 1.00 85.62 173 ARG A C 1
ATOM 1407 O O . ARG A 1 173 ? 18.155 -0.312 -33.659 1.00 85.62 173 ARG A O 1
ATOM 1414 N N . SER A 1 174 ? 17.689 -1.569 -35.438 1.00 79.12 174 SER A N 1
ATOM 1415 C CA . SER A 1 174 ? 18.129 -0.577 -36.442 1.00 79.12 174 SER A CA 1
ATOM 1416 C C . SER A 1 174 ? 17.431 0.791 -36.360 1.00 79.12 174 SER A C 1
ATOM 1418 O O . SER A 1 174 ? 17.945 1.767 -36.893 1.00 79.12 174 SER A O 1
ATOM 1420 N N . GLU A 1 175 ? 16.273 0.862 -35.701 1.00 76.06 175 GLU A N 1
ATOM 1421 C CA . GLU A 1 175 ? 15.487 2.084 -35.462 1.00 76.06 175 GLU A CA 1
ATOM 1422 C C . GLU A 1 175 ? 15.690 2.648 -34.035 1.00 76.06 175 GLU A C 1
ATOM 1424 O O . GLU A 1 175 ? 15.048 3.624 -33.643 1.00 76.06 175 GLU A O 1
ATOM 1429 N N . GLY A 1 176 ? 16.596 2.043 -33.257 1.00 83.88 176 GLY A N 1
ATOM 1430 C CA . GLY A 1 176 ? 16.850 2.315 -31.844 1.00 83.88 176 GLY A CA 1
ATOM 1431 C C . GLY A 1 176 ? 16.103 1.377 -30.887 1.00 83.88 176 GLY A C 1
ATOM 1432 O O . GLY A 1 176 ? 15.449 0.408 -31.289 1.00 83.88 176 GLY A O 1
ATOM 1433 N N . LEU A 1 177 ? 16.202 1.687 -29.589 1.00 88.31 177 LEU A N 1
ATOM 1434 C CA . LEU A 1 177 ? 15.587 0.904 -28.515 1.00 88.31 177 LEU A CA 1
ATOM 1435 C C . LEU A 1 177 ? 14.077 0.723 -28.735 1.00 88.31 177 LEU A C 1
ATOM 1437 O O . LEU A 1 177 ? 13.333 1.685 -28.943 1.00 88.31 177 LEU A O 1
ATOM 1441 N N . THR A 1 178 ? 13.632 -0.527 -28.660 1.00 90.19 178 THR A N 1
ATOM 1442 C CA . THR A 1 178 ? 12.271 -0.968 -28.971 1.00 90.19 178 THR A CA 1
ATOM 1443 C C . THR A 1 178 ? 11.749 -1.888 -27.871 1.00 90.19 178 THR A C 1
ATOM 1445 O O . THR A 1 178 ? 12.331 -2.938 -27.594 1.00 90.19 178 THR A O 1
ATOM 1448 N N . PHE A 1 179 ? 10.615 -1.536 -27.270 1.00 91.81 179 PHE A N 1
ATOM 1449 C CA . PHE A 1 179 ? 9.881 -2.430 -26.383 1.00 91.81 179 PHE A CA 1
ATOM 1450 C C . PHE A 1 179 ? 9.188 -3.526 -27.191 1.00 91.81 179 PHE A C 1
ATOM 1452 O O . PHE A 1 179 ? 8.503 -3.226 -28.173 1.00 91.81 179 PHE A O 1
ATOM 1459 N N . SER A 1 180 ? 9.326 -4.777 -26.761 1.00 89.69 180 SER A N 1
ATOM 1460 C CA . SER A 1 180 ? 8.775 -5.945 -27.452 1.00 89.69 180 SER A CA 1
ATOM 1461 C C . SER A 1 180 ? 7.925 -6.776 -26.494 1.00 89.69 180 SER A C 1
ATOM 1463 O O . SER A 1 180 ? 8.423 -7.290 -25.492 1.00 89.69 180 SER A O 1
ATOM 1465 N N . VAL A 1 181 ? 6.628 -6.881 -26.791 1.00 89.75 181 VAL A N 1
ATOM 1466 C CA . VAL A 1 181 ? 5.621 -7.559 -25.962 1.00 89.75 181 VAL A CA 1
ATOM 1467 C C . VAL A 1 181 ? 5.356 -8.961 -26.508 1.00 89.75 181 VAL A C 1
ATOM 1469 O O . VAL A 1 181 ? 4.762 -9.121 -27.577 1.00 89.75 181 VAL A O 1
ATOM 1472 N N . HIS A 1 182 ? 5.777 -9.984 -25.769 1.00 86.00 182 HIS A N 1
ATOM 1473 C CA . HIS A 1 182 ? 5.826 -11.381 -26.211 1.00 86.00 182 HIS A CA 1
ATOM 1474 C C . HIS A 1 182 ? 4.582 -12.166 -25.766 1.00 86.00 182 HIS A C 1
ATOM 1476 O O . HIS A 1 182 ? 4.491 -12.600 -24.615 1.00 86.00 182 HIS A O 1
ATOM 1482 N N . GLN A 1 183 ? 3.625 -12.397 -26.669 1.00 72.69 183 GLN A N 1
ATOM 1483 C CA . GLN A 1 183 ? 2.437 -13.218 -26.380 1.00 72.69 183 GLN A CA 1
ATOM 1484 C C . GLN A 1 183 ? 2.761 -14.724 -26.323 1.00 72.69 183 GLN A C 1
ATOM 1486 O O . GLN A 1 183 ? 3.693 -15.202 -26.971 1.00 72.69 183 GLN A O 1
ATOM 1491 N N . ASP A 1 184 ? 1.961 -15.494 -25.579 1.00 57.62 184 ASP A N 1
ATOM 1492 C CA . ASP A 1 184 ? 1.969 -16.960 -25.673 1.00 57.62 184 ASP A CA 1
ATOM 1493 C C . ASP A 1 184 ? 1.347 -17.391 -27.020 1.00 57.62 184 ASP A C 1
ATOM 1495 O O . ASP A 1 184 ? 0.131 -17.374 -27.198 1.00 57.62 184 ASP A O 1
ATOM 1499 N N . GLY A 1 185 ? 2.189 -17.759 -27.992 1.00 54.50 185 GLY A N 1
ATOM 1500 C CA . GLY A 1 185 ? 1.764 -18.389 -29.254 1.00 54.50 185 GLY A CA 1
ATOM 1501 C C . GLY A 1 185 ? 1.246 -17.458 -30.363 1.00 54.50 185 GLY A C 1
ATOM 1502 O O . GLY A 1 185 ? 0.730 -17.951 -31.364 1.00 54.50 185 GLY A O 1
ATOM 1503 N N . LYS A 1 186 ? 1.390 -16.135 -30.226 1.00 54.84 186 LYS A N 1
ATOM 1504 C CA . LYS A 1 186 ? 0.986 -15.130 -31.232 1.00 54.84 186 LYS A CA 1
ATOM 1505 C C . LYS A 1 186 ? 2.101 -14.114 -31.501 1.00 54.84 186 LYS A C 1
ATOM 1507 O O . LYS A 1 186 ? 3.042 -13.988 -30.720 1.00 54.84 186 LYS A O 1
ATOM 1512 N N . GLN A 1 187 ? 2.000 -13.394 -32.620 1.00 56.22 187 GLN A N 1
ATOM 1513 C CA . GLN A 1 187 ? 2.975 -12.374 -33.010 1.00 56.22 187 GLN A CA 1
ATOM 1514 C C . GLN A 1 187 ? 2.943 -11.190 -32.029 1.00 56.22 187 GLN A C 1
ATOM 1516 O O . GLN A 1 187 ? 1.889 -10.610 -31.777 1.00 56.22 187 GLN A O 1
ATOM 1521 N N . GLY A 1 188 ? 4.102 -10.854 -31.459 1.00 64.62 188 GLY A N 1
ATOM 1522 C CA . GLY A 1 188 ? 4.227 -9.810 -30.442 1.00 64.62 188 GLY A CA 1
ATOM 1523 C C . GLY A 1 188 ? 4.009 -8.387 -30.966 1.00 64.62 188 GLY A C 1
ATOM 1524 O O . GLY A 1 188 ? 4.160 -8.118 -32.160 1.00 64.62 188 GLY A O 1
ATOM 1525 N N . ARG A 1 189 ? 3.691 -7.456 -30.057 1.00 80.25 189 ARG A N 1
ATOM 1526 C CA . ARG A 1 189 ? 3.603 -6.016 -30.367 1.00 80.25 189 ARG A CA 1
ATOM 1527 C C . ARG A 1 189 ? 4.933 -5.333 -30.060 1.00 80.25 189 ARG A C 1
ATOM 1529 O O . ARG A 1 189 ? 5.455 -5.489 -28.963 1.00 80.25 189 ARG A O 1
ATOM 1536 N N . ASN A 1 190 ? 5.441 -4.544 -31.002 1.00 83.19 190 ASN A N 1
ATOM 1537 C CA . ASN A 1 190 ? 6.650 -3.734 -30.831 1.00 83.19 190 ASN A CA 1
ATOM 1538 C C . ASN A 1 190 ? 6.277 -2.248 -30.685 1.00 83.19 190 ASN A C 1
ATOM 1540 O O . ASN A 1 190 ? 5.303 -1.808 -31.301 1.00 83.19 190 ASN A O 1
ATOM 1544 N N . ARG A 1 191 ? 7.045 -1.469 -29.913 1.00 83.81 191 ARG A N 1
ATOM 1545 C CA . ARG A 1 191 ? 6.911 -0.001 -29.805 1.00 83.81 191 ARG A CA 1
ATOM 1546 C C . ARG A 1 191 ? 8.273 0.685 -29.626 1.00 83.81 191 ARG A C 1
ATOM 1548 O O . ARG A 1 191 ? 9.090 0.161 -28.874 1.00 83.81 191 ARG A O 1
ATOM 1555 N N . PRO A 1 192 ? 8.521 1.858 -30.233 1.00 83.69 192 PRO A N 1
ATOM 1556 C CA . PRO A 1 192 ? 9.773 2.589 -30.044 1.00 83.69 192 PRO A CA 1
ATOM 1557 C C . PRO A 1 192 ? 9.873 3.194 -28.633 1.00 83.69 192 PRO A C 1
ATOM 1559 O O . PRO A 1 192 ? 8.929 3.818 -28.150 1.00 83.69 192 PRO A O 1
ATOM 1562 N N . ALA A 1 193 ? 11.037 3.063 -27.992 1.00 83.69 193 ALA A N 1
ATOM 1563 C CA . ALA A 1 193 ? 11.335 3.648 -26.678 1.00 83.69 193 ALA A CA 1
ATOM 1564 C C . ALA A 1 193 ? 11.900 5.085 -26.758 1.00 83.69 193 ALA A C 1
ATOM 1566 O O . ALA A 1 193 ? 12.114 5.747 -25.741 1.00 83.69 193 ALA A O 1
ATOM 1567 N N . SER A 1 194 ? 12.144 5.598 -27.968 1.00 76.12 194 SER A N 1
ATOM 1568 C CA . SER A 1 194 ? 12.742 6.920 -28.225 1.00 76.12 194 SER A CA 1
ATOM 1569 C C . SER A 1 194 ? 11.871 8.112 -27.803 1.00 76.12 194 SER A C 1
ATOM 1571 O O . SER A 1 194 ? 12.403 9.194 -27.570 1.00 76.12 194 SER A O 1
ATOM 1573 N N . ALA A 1 195 ? 10.556 7.915 -27.667 1.00 71.44 195 ALA A N 1
ATOM 1574 C CA . ALA A 1 195 ? 9.591 8.933 -27.237 1.00 71.44 195 ALA A CA 1
ATOM 1575 C C . ALA A 1 195 ? 8.576 8.383 -26.211 1.00 71.44 195 ALA A C 1
ATOM 1577 O O . ALA A 1 195 ? 7.401 8.747 -26.219 1.00 71.44 195 ALA A O 1
ATOM 1578 N N . ALA A 1 196 ? 9.011 7.457 -25.353 1.00 86.31 196 ALA A N 1
ATOM 1579 C CA . ALA A 1 196 ? 8.144 6.775 -24.397 1.00 86.31 196 ALA A CA 1
ATOM 1580 C C . ALA A 1 196 ? 7.810 7.654 -23.180 1.00 86.31 196 ALA A C 1
ATOM 1582 O O . ALA A 1 196 ? 8.504 7.634 -22.163 1.00 86.31 196 ALA A O 1
ATOM 1583 N N . GLU A 1 197 ? 6.728 8.426 -23.290 1.00 89.94 197 GLU A N 1
ATOM 1584 C CA . GLU A 1 197 ? 6.210 9.269 -22.198 1.00 89.94 197 GLU A CA 1
ATOM 1585 C C . GLU A 1 197 ? 5.320 8.488 -21.207 1.00 89.94 197 GLU A C 1
ATOM 1587 O O . GLU A 1 197 ? 4.897 9.040 -20.202 1.00 89.94 197 GLU A O 1
ATOM 1592 N N . ALA A 1 198 ? 5.074 7.196 -21.450 1.00 92.88 198 ALA A N 1
ATOM 1593 C CA . ALA A 1 198 ? 4.381 6.267 -20.556 1.00 92.88 198 ALA A CA 1
ATOM 1594 C C . ALA A 1 198 ? 5.005 4.862 -20.652 1.00 92.88 198 ALA A C 1
ATOM 1596 O O . ALA A 1 198 ? 5.689 4.553 -21.633 1.00 92.88 198 ALA A O 1
ATOM 1597 N N . THR A 1 199 ? 4.746 4.009 -19.659 1.00 94.81 199 THR A N 1
ATOM 1598 C CA . THR A 1 199 ? 5.152 2.595 -19.687 1.00 94.81 199 THR A CA 1
ATOM 1599 C C . THR A 1 199 ? 4.356 1.795 -20.726 1.00 94.81 199 THR A C 1
ATOM 1601 O O . THR A 1 199 ? 3.255 2.165 -21.155 1.00 94.81 199 THR A O 1
ATOM 1604 N N . VAL A 1 200 ? 4.890 0.646 -21.132 1.00 93.56 200 VAL A N 1
ATOM 1605 C CA . VAL A 1 200 ? 4.124 -0.386 -21.833 1.00 93.56 200 VAL A CA 1
ATOM 1606 C C . VAL A 1 200 ? 3.030 -0.906 -20.910 1.00 93.56 200 VAL A C 1
ATOM 1608 O O . VAL A 1 200 ? 1.881 -1.000 -21.354 1.00 93.56 200 VAL A O 1
ATOM 1611 N N . LEU A 1 201 ? 3.362 -1.169 -19.642 1.00 92.81 201 LEU A N 1
ATOM 1612 C CA . LEU A 1 201 ? 2.442 -1.671 -18.627 1.00 92.81 201 LEU A CA 1
ATOM 1613 C C . LEU A 1 201 ? 1.179 -0.804 -18.505 1.00 92.81 201 LEU A C 1
ATOM 1615 O O . LEU A 1 201 ? 0.088 -1.351 -18.624 1.00 92.81 201 LEU A O 1
ATOM 1619 N N . TYR A 1 202 ? 1.306 0.525 -18.405 1.00 93.88 202 TYR A N 1
ATOM 1620 C CA . TYR A 1 202 ? 0.200 1.504 -18.382 1.00 93.88 202 TYR A CA 1
ATOM 1621 C C . TYR A 1 202 ? -0.863 1.250 -19.461 1.00 93.88 202 TYR A C 1
ATOM 1623 O O . TYR A 1 202 ? -2.063 1.354 -19.208 1.00 93.88 202 TYR A O 1
ATOM 1631 N N . SER A 1 203 ? -0.425 0.870 -20.663 1.00 90.56 203 SER A N 1
ATOM 1632 C CA . SER A 1 203 ? -1.304 0.657 -21.817 1.00 90.56 203 SER A CA 1
ATOM 1633 C C . SER A 1 203 ? -1.987 -0.718 -21.876 1.00 90.56 203 SER A C 1
ATOM 1635 O O . SER A 1 203 ? -2.781 -0.957 -22.788 1.00 90.56 203 SER A O 1
ATOM 1637 N N . ILE A 1 204 ? -1.674 -1.638 -20.958 1.00 89.25 204 ILE A N 1
ATOM 1638 C CA . ILE A 1 204 ? -2.293 -2.968 -20.894 1.00 89.25 204 ILE A CA 1
ATOM 1639 C C . ILE A 1 204 ? -3.585 -2.868 -20.076 1.00 89.25 204 ILE A C 1
ATOM 1641 O O . ILE A 1 204 ? -3.611 -3.129 -18.879 1.00 89.25 204 ILE A O 1
ATOM 1645 N N . THR A 1 205 ? -4.677 -2.460 -20.720 1.00 84.25 205 THR A N 1
ATOM 1646 C CA . THR A 1 205 ? -5.975 -2.216 -20.060 1.00 84.25 205 THR A CA 1
ATOM 1647 C C . THR A 1 205 ? -6.936 -3.411 -20.090 1.00 84.25 205 THR A C 1
ATOM 1649 O O . THR A 1 205 ? -8.068 -3.295 -19.624 1.00 84.25 205 THR A O 1
ATOM 1652 N N . ASN A 1 206 ? -6.520 -4.556 -20.644 1.00 81.88 206 ASN A N 1
ATOM 1653 C CA . ASN A 1 206 ? -7.364 -5.737 -20.828 1.00 81.88 206 ASN A CA 1
ATOM 1654 C C . ASN A 1 206 ? -6.577 -7.058 -20.738 1.00 81.88 206 ASN A C 1
ATOM 1656 O O . ASN A 1 206 ? -5.347 -7.084 -20.811 1.00 81.88 206 ASN A O 1
ATOM 1660 N N . ALA A 1 207 ? -7.299 -8.178 -20.661 1.00 80.44 207 ALA A N 1
ATOM 1661 C CA . ALA A 1 207 ? -6.717 -9.519 -20.626 1.00 80.44 207 ALA A CA 1
ATOM 1662 C C . ALA A 1 207 ? -6.226 -10.048 -21.999 1.00 80.44 207 ALA A C 1
ATOM 1664 O O . ALA A 1 207 ? -6.049 -11.254 -22.157 1.00 80.44 207 ALA A O 1
ATOM 1665 N N . GLU A 1 208 ? -5.934 -9.190 -22.991 1.00 83.38 208 GLU A N 1
ATOM 1666 C CA . GLU A 1 208 ? -5.199 -9.626 -24.197 1.00 83.38 208 GLU A CA 1
ATOM 1667 C C . GLU A 1 208 ? -3.767 -10.080 -23.842 1.00 83.38 208 GLU A C 1
ATOM 1669 O O . GLU A 1 208 ? -3.188 -10.942 -24.506 1.00 83.38 208 GLU A O 1
ATOM 1674 N N . PHE A 1 209 ? -3.210 -9.540 -22.753 1.00 88.12 209 PHE A N 1
ATOM 1675 C CA . PHE A 1 209 ? -1.913 -9.924 -22.192 1.00 88.12 209 PHE A CA 1
ATOM 1676 C C . PHE A 1 209 ? -2.091 -10.300 -20.708 1.00 88.12 209 PHE A C 1
ATOM 1678 O O . PHE A 1 209 ? -1.695 -9.516 -19.845 1.00 88.12 209 PHE A O 1
ATOM 1685 N N . PRO A 1 210 ? -2.691 -11.465 -20.378 1.00 91.25 210 PRO A N 1
ATOM 1686 C CA . PRO A 1 210 ? -3.213 -11.758 -19.037 1.00 91.25 210 PRO A CA 1
ATOM 1687 C C . PRO A 1 210 ? -2.215 -11.535 -17.898 1.00 91.25 210 PRO A C 1
ATOM 1689 O O . PRO A 1 210 ? -2.562 -10.946 -16.882 1.00 91.25 210 PRO A O 1
ATOM 1692 N N . HIS A 1 211 ? -0.961 -11.954 -18.081 1.00 93.06 211 HIS A N 1
ATOM 1693 C CA . HIS A 1 211 ? 0.098 -11.811 -17.078 1.00 93.06 211 HIS A CA 1
ATOM 1694 C C . HIS A 1 211 ? 0.532 -10.356 -16.864 1.00 93.06 211 HIS A C 1
ATOM 1696 O O . HIS A 1 211 ? 0.727 -9.943 -15.727 1.00 93.06 211 HIS A O 1
ATOM 1702 N N . LEU A 1 212 ? 0.644 -9.567 -17.940 1.00 93.38 212 LEU A N 1
ATOM 1703 C CA . LEU A 1 212 ? 0.973 -8.139 -17.849 1.00 93.38 212 LEU A CA 1
ATOM 1704 C C . LEU A 1 212 ? -0.206 -7.333 -17.294 1.00 93.38 212 LEU A C 1
ATOM 1706 O O . LEU A 1 212 ? 0.002 -6.392 -16.539 1.00 93.38 212 LEU A O 1
ATOM 1710 N N . PHE A 1 213 ? -1.439 -7.726 -17.620 1.00 92.62 213 PHE A N 1
ATOM 1711 C CA . PHE A 1 213 ? -2.644 -7.138 -17.046 1.00 92.62 213 PHE A CA 1
ATOM 1712 C C . PHE A 1 213 ? -2.743 -7.423 -15.540 1.00 92.62 213 PHE A C 1
ATOM 1714 O O . PHE A 1 213 ? -2.967 -6.501 -14.763 1.00 92.62 213 PHE A O 1
ATOM 1721 N N . ALA A 1 214 ? -2.486 -8.664 -15.115 1.00 91.06 214 ALA A N 1
ATOM 1722 C CA . ALA A 1 214 ? -2.448 -9.033 -13.701 1.00 91.06 214 ALA A CA 1
ATOM 1723 C C . ALA A 1 214 ? -1.336 -8.306 -12.929 1.00 91.06 214 ALA A C 1
ATOM 1725 O O . ALA A 1 214 ? -1.582 -7.826 -11.829 1.00 91.06 214 ALA A O 1
ATOM 1726 N N . LEU A 1 215 ? -0.142 -8.163 -13.518 1.00 91.88 215 LEU A N 1
ATOM 1727 C CA . LEU A 1 215 ? 0.951 -7.368 -12.948 1.00 91.88 215 LEU A CA 1
ATOM 1728 C C . LEU A 1 215 ? 0.575 -5.884 -12.818 1.00 91.88 215 LEU A C 1
ATOM 1730 O O . LEU A 1 215 ? 0.805 -5.285 -11.771 1.00 91.88 215 LEU A O 1
ATOM 1734 N N . ARG A 1 216 ? -0.033 -5.297 -13.858 1.00 92.88 216 ARG A N 1
ATOM 1735 C CA . ARG A 1 216 ? -0.500 -3.905 -13.846 1.00 92.88 216 ARG A CA 1
ATOM 1736 C C . ARG A 1 216 ? -1.553 -3.677 -12.768 1.00 92.88 216 ARG A C 1
ATOM 1738 O O . ARG A 1 216 ? -1.471 -2.690 -12.043 1.00 92.88 216 ARG A O 1
ATOM 1745 N N . GLU A 1 217 ? -2.545 -4.560 -12.681 1.00 87.88 217 GLU A N 1
ATOM 1746 C CA . GLU A 1 217 ? -3.584 -4.461 -11.661 1.00 87.88 217 GLU A CA 1
ATOM 1747 C C . GLU A 1 217 ? -2.983 -4.647 -10.267 1.00 87.88 217 GLU A C 1
ATOM 1749 O O . GLU A 1 217 ? -3.214 -3.804 -9.413 1.00 87.88 217 GLU A O 1
ATOM 1754 N N . GLU A 1 218 ? -2.116 -5.634 -10.041 1.00 87.25 218 GLU A N 1
ATOM 1755 C CA . GLU A 1 218 ? -1.439 -5.798 -8.750 1.00 87.25 218 GLU A CA 1
ATOM 1756 C C . GLU A 1 218 ? -0.667 -4.530 -8.333 1.00 87.25 218 GLU A C 1
ATOM 1758 O O . GLU A 1 218 ? -0.891 -4.004 -7.243 1.00 87.25 218 GLU A O 1
ATOM 1763 N N . MET A 1 219 ? 0.119 -3.941 -9.241 1.00 87.25 219 MET A N 1
ATOM 1764 C CA . MET A 1 219 ? 0.810 -2.662 -9.010 1.00 87.25 219 MET A CA 1
ATOM 1765 C C . MET A 1 219 ? -0.149 -1.477 -8.790 1.00 87.25 219 MET A C 1
ATOM 1767 O O . MET A 1 219 ? 0.152 -0.583 -8.005 1.00 87.25 219 MET A O 1
ATOM 1771 N N . ARG A 1 220 ? -1.332 -1.469 -9.419 1.00 86.75 220 ARG A N 1
ATOM 1772 C CA . ARG A 1 220 ? -2.410 -0.483 -9.187 1.00 86.75 220 ARG A CA 1
ATOM 1773 C C . ARG A 1 220 ? -3.027 -0.594 -7.783 1.00 86.75 220 ARG A C 1
ATOM 1775 O O . ARG A 1 220 ? -3.625 0.373 -7.304 1.00 86.75 220 ARG A O 1
ATOM 1782 N N . TYR A 1 221 ? -2.907 -1.744 -7.120 1.00 82.50 221 TYR A N 1
ATOM 1783 C CA . TYR A 1 221 ? -3.338 -1.927 -5.732 1.00 82.50 221 TYR A CA 1
ATOM 1784 C C . TYR A 1 221 ? -2.233 -1.644 -4.701 1.00 82.50 221 TYR A C 1
ATOM 1786 O O . TYR A 1 221 ? -2.526 -1.654 -3.507 1.00 82.50 221 TYR A O 1
ATOM 1794 N N . TRP A 1 222 ? -1.013 -1.291 -5.123 1.00 85.50 222 TRP A N 1
ATOM 1795 C CA . TRP A 1 222 ? 0.017 -0.770 -4.219 1.00 85.50 222 TRP A CA 1
ATOM 1796 C C . TRP A 1 222 ? -0.307 0.679 -3.829 1.00 85.50 222 TRP A C 1
ATOM 1798 O O . TRP A 1 222 ? -0.521 1.525 -4.700 1.00 85.50 222 TRP A O 1
ATOM 1808 N N . ARG A 1 223 ? -0.394 0.974 -2.526 1.00 80.88 223 ARG A N 1
ATOM 1809 C CA . ARG A 1 223 ? -0.886 2.269 -2.019 1.00 80.88 223 ARG A CA 1
ATOM 1810 C C . ARG A 1 223 ? -0.123 2.757 -0.801 1.00 80.88 223 ARG A C 1
ATOM 1812 O O . ARG A 1 223 ? -0.180 2.133 0.257 1.00 80.88 223 ARG A O 1
ATOM 1819 N N . LEU A 1 224 ? 0.466 3.941 -0.911 1.00 85.12 224 LEU A N 1
ATOM 1820 C CA . LEU A 1 224 ? 0.804 4.767 0.241 1.00 85.12 224 LEU A CA 1
ATOM 1821 C C . LEU A 1 224 ? -0.470 5.399 0.813 1.00 85.12 224 LEU A C 1
ATOM 1823 O O . LEU A 1 224 ? -1.134 6.179 0.137 1.00 85.12 224 LEU A O 1
ATOM 1827 N N . LEU A 1 225 ? -0.810 5.075 2.061 1.00 85.75 225 LEU A N 1
ATOM 1828 C CA . LEU A 1 225 ? -1.914 5.711 2.777 1.00 85.75 225 LEU A CA 1
ATOM 1829 C C . LEU A 1 225 ? -1.405 6.923 3.570 1.00 85.75 225 LEU A C 1
ATOM 1831 O O . LEU A 1 225 ? -0.642 6.784 4.524 1.00 85.75 225 LEU A O 1
ATOM 1835 N N . GLN A 1 226 ? -1.865 8.113 3.190 1.00 85.06 226 GLN A N 1
ATOM 1836 C CA . GLN A 1 226 ? -1.588 9.399 3.841 1.00 85.06 226 GLN A CA 1
ATOM 1837 C C . GLN A 1 226 ? -2.916 10.056 4.239 1.00 85.06 226 GLN A C 1
ATOM 1839 O O . GLN A 1 226 ? -3.327 11.090 3.722 1.00 85.06 226 GLN A O 1
ATOM 1844 N N . LEU A 1 227 ? -3.608 9.393 5.167 1.00 88.38 227 LEU A N 1
ATOM 1845 C CA . LEU A 1 227 ? -4.973 9.701 5.592 1.00 88.38 227 LEU A CA 1
ATOM 1846 C C . LEU A 1 227 ? -5.117 11.124 6.177 1.00 88.38 227 LEU A C 1
ATOM 1848 O O . LEU A 1 227 ? -4.688 11.383 7.313 1.00 88.38 227 LEU A O 1
ATOM 1852 N N . ASP A 1 228 ? -5.772 12.021 5.429 1.00 90.12 228 ASP A N 1
ATOM 1853 C CA . ASP A 1 228 ? -6.020 13.419 5.812 1.00 90.12 228 ASP A CA 1
ATOM 1854 C C . ASP A 1 228 ? -7.354 13.565 6.581 1.00 90.12 228 ASP A C 1
ATOM 1856 O O . ASP A 1 228 ? -8.438 13.427 5.996 1.00 90.12 228 ASP A O 1
ATOM 1860 N N . PRO A 1 229 ? -7.329 13.920 7.882 1.00 88.44 229 PRO A N 1
ATOM 1861 C CA . PRO A 1 229 ? -8.534 14.180 8.667 1.00 88.44 229 PRO A CA 1
ATOM 1862 C C . PRO A 1 229 ? -9.415 15.322 8.140 1.00 88.44 229 PRO A C 1
ATOM 1864 O O . PRO A 1 229 ? -10.593 15.394 8.497 1.00 88.44 229 PRO A O 1
ATOM 1867 N N . ALA A 1 230 ? -8.892 16.235 7.319 1.00 91.31 230 ALA A N 1
ATOM 1868 C CA . ALA A 1 230 ? -9.683 17.279 6.672 1.00 91.31 230 ALA A CA 1
ATOM 1869 C C . ALA A 1 230 ? -10.488 16.753 5.470 1.00 91.31 230 ALA A C 1
ATOM 1871 O O . ALA A 1 230 ? -11.503 17.358 5.111 1.00 91.31 230 ALA A O 1
ATOM 1872 N N . LEU A 1 231 ? -10.079 15.631 4.867 1.00 94.06 231 LEU A N 1
ATOM 1873 C CA . LEU A 1 231 ? -10.783 14.974 3.760 1.00 94.06 231 LEU A CA 1
ATOM 1874 C C . LEU A 1 231 ? -11.713 13.866 4.262 1.00 94.06 231 LEU A C 1
ATOM 1876 O O . LEU A 1 231 ? -12.884 13.865 3.891 1.00 94.06 231 LEU A O 1
ATOM 1880 N N . LEU A 1 232 ? -11.261 13.045 5.216 1.00 94.06 232 LEU A N 1
ATOM 1881 C CA . LEU A 1 232 ? -12.063 12.022 5.914 1.00 94.06 232 LEU A CA 1
ATOM 1882 C C . LEU A 1 232 ? -13.371 12.557 6.545 1.00 94.06 232 LEU A C 1
ATOM 1884 O O . LEU A 1 232 ? -14.320 11.808 6.776 1.00 94.06 232 LEU A O 1
ATOM 1888 N N . ARG A 1 233 ? -13.431 13.861 6.851 1.00 93.56 233 ARG A N 1
ATOM 1889 C CA . ARG A 1 233 ? -14.624 14.552 7.380 1.00 93.56 233 ARG A CA 1
ATOM 1890 C C . ARG A 1 233 ? -15.685 14.899 6.339 1.00 93.56 233 ARG A C 1
ATOM 1892 O O . ARG A 1 233 ? -16.798 15.272 6.724 1.00 93.56 233 ARG A O 1
ATOM 1899 N N . LYS A 1 234 ? -15.342 14.909 5.053 1.00 93.44 234 LYS A N 1
ATOM 1900 C CA . LYS A 1 234 ? -16.202 15.490 4.018 1.00 93.44 234 LYS A CA 1
ATOM 1901 C C . LYS A 1 234 ? -17.325 14.522 3.626 1.00 93.44 234 LYS A C 1
ATOM 1903 O O . LYS A 1 234 ? -17.117 13.311 3.626 1.00 93.44 234 LYS A O 1
ATOM 1908 N N . PRO A 1 235 ? -18.525 15.035 3.297 1.00 93.88 235 PRO A N 1
ATOM 1909 C CA . PRO A 1 235 ? -19.464 14.270 2.488 1.00 93.88 235 PRO A CA 1
ATOM 1910 C C . PRO A 1 235 ? -18.853 14.051 1.095 1.00 93.88 235 PRO A C 1
ATOM 1912 O O . PRO A 1 235 ? -18.065 14.879 0.629 1.00 93.88 235 PRO A O 1
ATOM 1915 N N . VAL A 1 236 ? -19.207 12.951 0.435 1.00 95.06 236 VAL A N 1
ATOM 1916 C CA . VAL A 1 236 ? -18.631 12.580 -0.872 1.00 95.06 236 VAL A CA 1
ATOM 1917 C C . VAL A 1 236 ? -19.769 12.298 -1.855 1.00 95.06 236 VAL A C 1
ATOM 1919 O O . VAL A 1 236 ? -20.779 11.735 -1.432 1.00 95.06 236 VAL A O 1
ATOM 1922 N N . PRO A 1 237 ? -19.678 12.692 -3.137 1.00 94.50 237 PRO A N 1
ATOM 1923 C CA . PRO A 1 237 ? -20.782 12.520 -4.080 1.00 94.50 237 PRO A CA 1
ATOM 1924 C C . PRO A 1 237 ? -21.092 11.036 -4.317 1.00 94.50 237 PRO A C 1
ATOM 1926 O O . PRO A 1 237 ? -20.205 10.190 -4.246 1.00 94.50 237 PRO A O 1
ATOM 1929 N N . ALA A 1 238 ? -22.335 10.725 -4.688 1.00 92.19 238 ALA A N 1
ATOM 1930 C CA . ALA A 1 238 ? -22.780 9.365 -5.015 1.00 92.19 238 ALA A CA 1
ATOM 1931 C C . ALA A 1 238 ? -22.036 8.717 -6.205 1.00 92.19 238 ALA A C 1
ATOM 1933 O O . ALA A 1 238 ? -22.199 7.532 -6.463 1.00 92.19 238 ALA A O 1
ATOM 1934 N N . THR A 1 239 ? -21.244 9.500 -6.942 1.00 91.94 239 THR A N 1
ATOM 1935 C CA . THR A 1 239 ? -20.384 9.067 -8.055 1.00 91.94 239 THR A CA 1
ATOM 1936 C C . THR A 1 239 ? -18.903 8.966 -7.666 1.00 91.94 239 THR A C 1
ATOM 1938 O O . THR A 1 239 ? -18.050 8.879 -8.548 1.00 91.94 239 THR A O 1
ATOM 1941 N N . ALA A 1 240 ? -18.566 9.064 -6.376 1.00 90.25 240 ALA A N 1
ATOM 1942 C CA . ALA A 1 240 ? -17.214 8.810 -5.888 1.00 90.25 240 ALA A CA 1
ATOM 1943 C C . ALA A 1 240 ? -16.837 7.332 -6.078 1.00 90.25 240 ALA A C 1
ATOM 1945 O O . ALA A 1 240 ? -17.706 6.463 -6.137 1.00 90.25 240 ALA A O 1
ATOM 1946 N N . THR A 1 241 ? -15.538 7.038 -6.140 1.00 87.50 241 THR A N 1
ATOM 1947 C CA . THR A 1 241 ? -15.059 5.653 -6.148 1.00 87.50 241 THR A CA 1
ATOM 1948 C C . THR A 1 241 ? -15.413 4.956 -4.838 1.00 87.50 241 THR A C 1
ATOM 1950 O O . THR A 1 241 ? -15.329 5.542 -3.759 1.00 87.50 241 THR A O 1
ATOM 1953 N N . ASP A 1 242 ? -15.747 3.680 -4.931 1.00 82.25 242 ASP A N 1
ATOM 1954 C CA . ASP A 1 242 ? -16.135 2.783 -3.838 1.00 82.25 242 ASP A CA 1
ATOM 1955 C C . ASP A 1 242 ? -14.941 2.032 -3.212 1.00 82.25 242 ASP A C 1
ATOM 1957 O O . ASP A 1 242 ? -15.103 1.212 -2.312 1.00 82.25 242 ASP A O 1
ATOM 1961 N N . VAL A 1 243 ? -13.731 2.327 -3.693 1.00 86.25 243 VAL A N 1
ATOM 1962 C CA . VAL A 1 243 ? -12.446 1.736 -3.300 1.00 86.25 243 VAL A CA 1
ATOM 1963 C C . VAL A 1 243 ? -11.583 2.813 -2.637 1.00 86.25 243 VAL A C 1
ATOM 1965 O O . VAL A 1 243 ? -11.357 3.862 -3.240 1.00 86.25 243 VAL A O 1
ATOM 1968 N N . LEU A 1 244 ? -11.104 2.585 -1.407 1.00 89.69 244 LEU A N 1
ATOM 1969 C CA . LEU A 1 244 ? -10.492 3.628 -0.560 1.00 89.69 244 LEU A CA 1
ATOM 1970 C C . LEU A 1 244 ? -9.258 4.306 -1.189 1.00 89.69 244 LEU A C 1
ATOM 1972 O O . LEU A 1 244 ? -8.265 3.649 -1.515 1.00 89.69 244 LEU A O 1
ATOM 1976 N N . ALA A 1 245 ? -9.327 5.631 -1.323 1.00 89.75 245 ALA A N 1
ATOM 1977 C CA . ALA A 1 245 ? -8.260 6.487 -1.828 1.00 89.75 245 ALA A CA 1
ATOM 1978 C C . ALA A 1 245 ? -7.112 6.641 -0.814 1.00 89.75 245 ALA A C 1
ATOM 1980 O O . ALA A 1 245 ? -7.313 6.523 0.394 1.00 89.75 245 ALA A O 1
ATOM 1981 N N . ALA A 1 246 ? -5.914 6.959 -1.314 1.00 86.50 246 ALA A N 1
ATOM 1982 C CA . ALA A 1 246 ? -4.694 7.142 -0.518 1.00 86.50 246 ALA A CA 1
ATOM 1983 C C . ALA A 1 246 ? -4.841 8.170 0.622 1.00 86.50 246 ALA A C 1
ATOM 1985 O O . ALA A 1 246 ? -4.279 7.995 1.702 1.00 86.50 246 ALA A O 1
ATOM 1986 N N . ASP A 1 247 ? -5.628 9.221 0.396 1.00 89.88 247 ASP A N 1
ATOM 1987 C CA . ASP A 1 247 ? -5.903 10.306 1.342 1.00 89.88 247 ASP A CA 1
ATOM 1988 C C . ASP A 1 247 ? -7.127 10.049 2.248 1.00 89.88 247 ASP A C 1
ATOM 1990 O O . ASP A 1 247 ? -7.390 10.815 3.178 1.00 89.88 247 ASP A O 1
ATOM 1994 N N . GLY A 1 248 ? -7.884 8.976 1.990 1.00 91.94 248 GLY A N 1
ATOM 1995 C CA . GLY A 1 248 ? -9.147 8.653 2.658 1.00 91.94 248 GLY A CA 1
ATOM 1996 C C . GLY A 1 248 ? -10.343 9.529 2.253 1.00 91.94 248 GLY A C 1
ATOM 1997 O O . GLY A 1 248 ? -11.404 9.431 2.872 1.00 91.94 248 GLY A O 1
ATOM 1998 N N . SER A 1 249 ? -10.216 10.376 1.226 1.00 94.31 249 SER A N 1
ATOM 1999 C CA . SER A 1 249 ? -11.228 11.377 0.839 1.00 94.31 249 SER A CA 1
ATOM 2000 C C . SER A 1 249 ? -12.600 10.810 0.466 1.00 94.31 249 SER A C 1
ATOM 2002 O O . SER A 1 249 ? -13.597 11.521 0.578 1.00 94.31 249 SER A O 1
ATOM 2004 N N . ASN A 1 250 ? -12.673 9.542 0.057 1.00 94.88 250 ASN A N 1
ATOM 2005 C CA . ASN A 1 250 ? -13.902 8.848 -0.331 1.00 94.88 250 ASN A CA 1
ATOM 2006 C C . ASN A 1 250 ? -14.474 7.905 0.748 1.00 94.88 250 ASN A C 1
ATOM 2008 O O . ASN A 1 250 ? -15.418 7.174 0.449 1.00 94.88 250 ASN A O 1
ATOM 2012 N N . LEU A 1 251 ? -13.950 7.913 1.985 1.00 96.06 251 LEU A N 1
ATOM 2013 C CA . LEU A 1 251 ? -14.303 6.956 3.053 1.00 96.06 251 LEU A CA 1
ATOM 2014 C C . LEU A 1 251 ? -15.818 6.721 3.218 1.00 96.06 251 LEU A C 1
ATOM 2016 O O . LEU A 1 251 ? -16.242 5.589 3.438 1.00 96.06 251 LEU A O 1
ATOM 2020 N N . ALA A 1 252 ? -16.640 7.766 3.089 1.00 95.81 252 ALA A N 1
ATOM 2021 C CA . ALA A 1 252 ? -18.091 7.655 3.233 1.00 95.81 252 ALA A CA 1
ATOM 2022 C C . ALA A 1 252 ? -18.751 6.762 2.163 1.00 95.81 252 ALA A C 1
ATOM 2024 O O . ALA A 1 252 ? -19.710 6.064 2.477 1.00 95.81 252 ALA A O 1
ATOM 2025 N N . ALA A 1 253 ? -18.238 6.760 0.926 1.00 95.56 253 ALA A N 1
ATOM 2026 C CA . ALA A 1 253 ? -18.714 5.871 -0.135 1.00 95.56 253 ALA A CA 1
ATOM 2027 C C . ALA A 1 253 ? -18.228 4.431 0.080 1.00 95.56 253 ALA A C 1
ATOM 2029 O O . ALA A 1 253 ? -19.006 3.499 -0.087 1.00 95.56 253 ALA A O 1
ATOM 2030 N N . VAL A 1 254 ? -16.975 4.248 0.518 1.00 95.19 254 VAL A N 1
ATOM 2031 C CA . VAL A 1 254 ? -16.412 2.917 0.818 1.00 95.19 254 VAL A CA 1
ATOM 2032 C C . VAL A 1 254 ? -17.196 2.240 1.941 1.00 95.19 254 VAL A C 1
ATOM 2034 O O . VAL A 1 254 ? -17.622 1.102 1.786 1.00 95.19 254 VAL A O 1
ATOM 2037 N N . LEU A 1 255 ? -17.464 2.950 3.043 1.00 95.88 255 LEU A N 1
ATOM 2038 C CA . LEU A 1 255 ? -18.279 2.427 4.144 1.00 95.88 255 LEU A CA 1
ATOM 2039 C C . LEU A 1 255 ? -19.708 2.081 3.704 1.00 95.88 255 LEU A C 1
ATOM 2041 O O . LEU A 1 255 ? -20.225 1.046 4.111 1.00 95.88 255 LEU A O 1
ATOM 2045 N N . ALA A 1 256 ? -20.335 2.907 2.861 1.00 94.62 256 ALA A N 1
ATOM 2046 C CA . ALA A 1 256 ? -21.672 2.630 2.335 1.00 94.62 256 ALA A CA 1
ATOM 2047 C C . ALA A 1 256 ? -21.692 1.415 1.385 1.00 94.62 256 ALA A C 1
ATOM 2049 O O . ALA A 1 256 ? -22.631 0.618 1.425 1.00 94.62 256 ALA A O 1
ATOM 2050 N N . GLN A 1 257 ? -20.647 1.234 0.570 1.00 93.44 257 GLN A N 1
ATOM 2051 C CA . GLN A 1 257 ? -20.501 0.069 -0.301 1.00 93.44 257 GLN A CA 1
ATOM 2052 C C . GLN A 1 257 ? -20.243 -1.204 0.512 1.00 93.44 257 GLN A C 1
ATOM 2054 O O . GLN A 1 257 ? -20.946 -2.191 0.333 1.00 93.44 257 GLN A O 1
ATOM 2059 N N . VAL A 1 258 ? -19.299 -1.172 1.456 1.00 93.25 258 VAL A N 1
ATOM 2060 C CA . VAL A 1 258 ? -18.975 -2.310 2.331 1.00 93.25 258 VAL A CA 1
ATOM 2061 C C . VAL A 1 258 ? -20.178 -2.692 3.211 1.00 93.25 258 VAL A C 1
ATOM 2063 O O . VAL A 1 258 ? -20.451 -3.881 3.380 1.00 93.25 258 VAL A O 1
ATOM 2066 N N . LYS A 1 259 ? -20.974 -1.716 3.683 1.00 94.75 259 LYS A N 1
ATOM 2067 C CA . LYS A 1 259 ? -22.297 -1.943 4.305 1.00 94.75 259 LYS A CA 1
ATOM 2068 C C . LYS A 1 259 ? -23.216 -2.737 3.377 1.00 94.75 259 LYS A C 1
ATOM 2070 O O . LYS A 1 259 ? -23.779 -3.735 3.810 1.00 94.75 259 LYS A O 1
ATOM 2075 N N . ALA A 1 260 ? -23.361 -2.314 2.120 1.00 91.94 260 ALA A N 1
ATOM 2076 C CA . ALA A 1 260 ? -24.269 -2.936 1.157 1.00 91.94 260 ALA A CA 1
ATOM 2077 C C . ALA A 1 260 ? -23.812 -4.329 0.680 1.00 91.94 260 ALA A C 1
ATOM 2079 O O . ALA A 1 260 ? -24.641 -5.228 0.565 1.00 91.94 260 ALA A O 1
ATOM 2080 N N . GLU A 1 261 ? -22.515 -4.526 0.430 1.00 90.94 261 GLU A N 1
ATOM 2081 C CA . GLU A 1 261 ? -21.944 -5.800 -0.036 1.00 90.94 261 GLU A CA 1
ATOM 2082 C C . GLU A 1 261 ? -21.937 -6.882 1.054 1.00 90.94 261 GLU A C 1
ATOM 2084 O O . GLU A 1 261 ? -22.127 -8.058 0.750 1.00 90.94 261 GLU A O 1
ATOM 2089 N N . THR A 1 262 ? -21.749 -6.500 2.324 1.00 91.38 262 THR A N 1
ATOM 2090 C CA . THR A 1 262 ? -21.719 -7.442 3.463 1.00 91.38 262 THR A CA 1
ATOM 2091 C C . THR A 1 262 ? -23.063 -7.573 4.195 1.00 91.38 262 THR A C 1
ATOM 2093 O O . THR A 1 262 ? -23.168 -8.327 5.168 1.00 91.38 262 THR A O 1
ATOM 2096 N N . ALA A 1 263 ? -24.106 -6.860 3.754 1.00 91.62 263 ALA A N 1
ATOM 2097 C CA . ALA A 1 263 ? -25.432 -6.932 4.358 1.00 91.62 263 ALA A CA 1
ATOM 2098 C C . ALA A 1 263 ? -26.104 -8.294 4.118 1.00 91.62 263 ALA A C 1
ATOM 2100 O O . ALA A 1 263 ? -26.212 -8.792 2.998 1.00 91.62 263 ALA A O 1
ATOM 2101 N N . THR A 1 264 ? -26.648 -8.862 5.190 1.00 91.12 264 THR A N 1
ATOM 2102 C CA . THR A 1 264 ? -27.505 -10.059 5.167 1.00 91.12 264 THR A CA 1
ATOM 2103 C C . THR A 1 264 ? -28.843 -9.743 5.834 1.00 91.12 264 THR A C 1
ATOM 2105 O O . THR A 1 264 ? -29.001 -8.686 6.449 1.00 91.12 264 THR A O 1
ATOM 2108 N N . LYS A 1 265 ? -29.834 -10.640 5.739 1.00 88.56 265 LYS A N 1
ATOM 2109 C CA . LYS A 1 265 ? -31.133 -10.436 6.417 1.00 88.56 265 LYS A CA 1
ATOM 2110 C C . LYS A 1 265 ? -30.968 -10.413 7.940 1.00 88.56 265 LYS A C 1
ATOM 2112 O O . LYS A 1 265 ? -31.712 -9.735 8.641 1.00 88.56 265 LYS A O 1
ATOM 2117 N N . GLU A 1 266 ? -29.972 -11.147 8.420 1.00 89.50 266 GLU A N 1
ATOM 2118 C CA . GLU A 1 266 ? -29.596 -11.335 9.813 1.00 89.50 266 GLU A CA 1
ATOM 2119 C C . GLU A 1 266 ? -28.641 -10.227 10.301 1.00 89.50 266 GLU A C 1
ATOM 2121 O O . GLU A 1 266 ? -28.677 -9.856 11.473 1.00 89.50 266 GLU A O 1
ATOM 2126 N N . ARG A 1 267 ? -27.814 -9.660 9.405 1.00 88.44 267 ARG A N 1
ATOM 2127 C CA . ARG A 1 267 ? -26.909 -8.524 9.669 1.00 88.44 267 ARG A CA 1
ATOM 2128 C C . ARG A 1 267 ? -27.158 -7.385 8.657 1.00 88.44 267 ARG A C 1
ATOM 2130 O O . ARG A 1 267 ? -26.371 -7.223 7.725 1.00 88.44 267 ARG A O 1
ATOM 2137 N N . PRO A 1 268 ? -28.215 -6.564 8.818 1.00 86.00 268 PRO A N 1
ATOM 2138 C CA . PRO A 1 268 ? -28.583 -5.534 7.834 1.00 86.00 268 PRO A CA 1
ATOM 2139 C C . PRO A 1 268 ? -27.609 -4.344 7.757 1.00 86.00 268 PRO A C 1
ATOM 2141 O O . PRO A 1 268 ? -27.602 -3.629 6.762 1.00 86.00 268 PRO A O 1
ATOM 2144 N N . GLY A 1 269 ? -26.777 -4.129 8.784 1.00 85.31 269 GLY A N 1
ATOM 2145 C CA . GLY A 1 269 ? -25.650 -3.184 8.736 1.00 85.31 269 GLY A CA 1
ATOM 2146 C C . GLY A 1 269 ? -24.339 -3.800 8.225 1.00 85.31 269 GLY A C 1
ATOM 2147 O O . GLY A 1 269 ? -23.318 -3.118 8.208 1.00 85.31 269 GLY A O 1
ATOM 2148 N N . GLY A 1 270 ? -24.342 -5.090 7.873 1.00 91.44 270 GLY A N 1
ATOM 2149 C CA . GLY A 1 270 ? -23.146 -5.826 7.475 1.00 91.44 270 GLY A CA 1
ATOM 2150 C C . GLY A 1 270 ? -22.014 -5.762 8.510 1.00 91.44 270 GLY A C 1
ATOM 2151 O O . GLY A 1 270 ? -22.237 -5.727 9.731 1.00 91.44 270 GLY A O 1
ATOM 2152 N N . VAL A 1 271 ? -20.785 -5.714 8.001 1.00 92.38 271 VAL A N 1
ATOM 2153 C CA . VAL A 1 271 ? -19.533 -5.697 8.775 1.00 92.38 271 VAL A CA 1
ATOM 2154 C C . VAL A 1 271 ? -19.287 -4.383 9.536 1.00 92.38 271 VAL A C 1
ATOM 2156 O O . VAL A 1 271 ? -18.431 -4.332 10.416 1.00 92.38 271 VAL A O 1
ATOM 2159 N N . LEU A 1 272 ? -20.082 -3.322 9.318 1.00 94.50 272 LEU A N 1
ATOM 2160 C CA . LEU A 1 272 ? -19.980 -2.086 10.118 1.00 94.50 272 LEU A CA 1
ATOM 2161 C C . LEU A 1 272 ? -20.216 -2.359 11.613 1.00 94.50 272 LEU A C 1
ATOM 2163 O O . LEU A 1 272 ? -19.665 -1.660 12.461 1.00 94.50 272 LEU A O 1
ATOM 2167 N N . SER A 1 273 ? -20.984 -3.403 11.943 1.00 91.00 273 SER A N 1
ATOM 2168 C CA . SER A 1 273 ? -21.155 -3.865 13.327 1.00 91.00 273 SER A CA 1
ATOM 2169 C C . SER A 1 273 ? -19.852 -4.395 13.953 1.00 91.00 273 SER A C 1
ATOM 2171 O O . SER A 1 273 ? -19.602 -4.142 15.133 1.00 91.00 273 SER A O 1
ATOM 2173 N N . ASP A 1 274 ? -18.986 -5.037 13.164 1.00 91.94 274 ASP A N 1
ATOM 2174 C CA . ASP A 1 274 ? -17.674 -5.535 13.597 1.00 91.94 274 ASP A CA 1
ATOM 2175 C C . ASP A 1 274 ? -16.651 -4.385 13.670 1.00 91.94 274 ASP A C 1
ATOM 2177 O O . ASP A 1 274 ? -15.978 -4.214 14.692 1.00 91.94 274 ASP A O 1
ATOM 2181 N N . ILE A 1 275 ? -16.643 -3.497 12.664 1.00 93.88 275 ILE A N 1
ATOM 2182 C CA . ILE A 1 275 ? -15.863 -2.243 12.662 1.00 93.88 275 ILE A CA 1
ATOM 2183 C C . ILE A 1 275 ? -16.154 -1.410 13.923 1.00 93.88 275 ILE A C 1
ATOM 2185 O O . ILE A 1 275 ? -15.229 -0.884 14.540 1.00 93.88 275 ILE A O 1
ATOM 2189 N N . VAL A 1 276 ? -17.418 -1.302 14.355 1.00 93.44 276 VAL A N 1
ATOM 2190 C CA . VAL A 1 276 ? -17.809 -0.588 15.589 1.00 93.44 276 VAL A CA 1
ATOM 2191 C C . VAL A 1 276 ? -17.265 -1.256 16.845 1.00 93.44 276 VAL A C 1
ATOM 2193 O O . VAL A 1 276 ? -16.776 -0.557 17.736 1.00 93.44 276 VAL A O 1
ATOM 2196 N N . ALA A 1 277 ? -17.346 -2.585 16.940 1.00 90.75 277 ALA A N 1
ATOM 2197 C CA . ALA A 1 277 ? -16.843 -3.319 18.097 1.00 90.75 277 ALA A CA 1
ATOM 2198 C C . ALA A 1 277 ? -15.331 -3.095 18.273 1.00 90.75 277 ALA A C 1
ATOM 2200 O O . ALA A 1 277 ? -14.857 -2.809 19.378 1.00 90.75 277 ALA A O 1
ATOM 2201 N N . GLU A 1 278 ? -14.584 -3.128 17.171 1.00 89.00 278 GLU A N 1
ATOM 2202 C CA . GLU A 1 278 ? -13.151 -2.849 17.163 1.00 89.00 278 GLU A CA 1
ATOM 2203 C C . GLU A 1 278 ? -12.830 -1.376 17.429 1.00 89.00 278 GLU A C 1
ATOM 2205 O O . GLU A 1 278 ? -11.973 -1.079 18.270 1.00 89.00 278 GLU A O 1
ATOM 2210 N N . LEU A 1 279 ? -13.555 -0.446 16.802 1.00 89.62 279 LEU A N 1
ATOM 2211 C CA . LEU A 1 279 ? -13.367 0.991 17.002 1.00 89.62 279 LEU A CA 1
ATOM 2212 C C . LEU A 1 279 ? -13.636 1.399 18.457 1.00 89.62 279 LEU A C 1
ATOM 2214 O O . LEU A 1 279 ? -12.873 2.187 19.004 1.00 89.62 279 LEU A O 1
ATOM 2218 N N . ASN A 1 280 ? -14.637 0.812 19.123 1.00 89.31 280 ASN A N 1
ATOM 2219 C CA . ASN A 1 280 ? -14.918 1.000 20.556 1.00 89.31 280 ASN A CA 1
ATOM 2220 C C . ASN A 1 280 ? -13.850 0.340 21.457 1.00 89.31 280 ASN A C 1
ATOM 2222 O O . ASN A 1 280 ? -13.593 0.820 22.562 1.00 89.31 280 ASN A O 1
ATOM 2226 N N . SER A 1 281 ? -13.181 -0.727 20.996 1.00 85.38 281 SER A N 1
ATOM 2227 C CA . SER A 1 281 ? -12.060 -1.345 21.729 1.00 85.38 281 SER A CA 1
ATOM 2228 C C . SER A 1 281 ? -10.803 -0.461 21.745 1.00 85.38 281 SER A C 1
ATOM 2230 O O . SER A 1 281 ? -10.087 -0.406 22.751 1.00 85.38 281 SER A O 1
ATOM 2232 N N . LEU A 1 282 ? -10.569 0.275 20.652 1.00 82.19 282 LEU A N 1
ATOM 2233 C CA . LEU A 1 282 ? -9.477 1.238 20.512 1.00 82.19 282 LEU A CA 1
ATOM 2234 C C . LEU A 1 282 ? -9.846 2.599 21.127 1.00 82.19 282 LEU A C 1
ATOM 2236 O O . LEU A 1 282 ? -9.058 3.182 21.871 1.00 82.19 282 LEU A O 1
ATOM 2240 N N . ILE A 1 283 ? -11.057 3.087 20.862 1.00 82.88 283 ILE A N 1
ATOM 2241 C CA . ILE A 1 283 ? -11.560 4.424 21.202 1.00 82.88 283 ILE A CA 1
ATOM 2242 C C . ILE A 1 283 ? -12.909 4.268 21.934 1.00 82.88 283 ILE A C 1
ATOM 2244 O O . ILE A 1 283 ? -13.976 4.315 21.315 1.00 82.88 283 ILE A O 1
ATOM 2248 N N . PRO A 1 284 ? -12.888 4.046 23.265 1.00 82.31 284 PRO A N 1
ATOM 2249 C CA . PRO A 1 284 ? -14.093 3.748 24.034 1.00 82.31 284 PRO A CA 1
ATOM 2250 C C . PRO A 1 284 ? -15.101 4.897 24.017 1.00 82.31 284 PRO A C 1
ATOM 2252 O O . PRO A 1 284 ? -14.801 5.997 24.475 1.00 82.31 284 PRO A O 1
ATOM 2255 N N . GLY A 1 285 ? -16.322 4.626 23.554 1.00 84.75 285 GLY A N 1
ATOM 2256 C CA . GLY A 1 285 ? -17.405 5.620 23.545 1.00 84.75 285 GLY A CA 1
ATOM 2257 C C . GLY A 1 285 ? -18.386 5.479 22.387 1.00 84.75 285 GLY A C 1
ATOM 2258 O O . GLY A 1 285 ? -19.538 5.870 22.536 1.00 84.75 285 GLY A O 1
ATOM 2259 N N . ILE A 1 286 ? -17.954 4.873 21.283 1.00 89.88 286 ILE A N 1
ATOM 2260 C CA . ILE A 1 286 ? -18.763 4.655 20.079 1.00 89.88 286 ILE A CA 1
ATOM 2261 C C . ILE A 1 286 ? -19.618 3.388 20.243 1.00 89.88 286 ILE A C 1
ATOM 2263 O O . ILE A 1 286 ? -19.138 2.374 20.749 1.00 89.88 286 ILE A O 1
ATOM 2267 N N . THR A 1 287 ? -20.885 3.453 19.838 1.00 91.44 287 THR A N 1
ATOM 2268 C CA . THR A 1 287 ? -21.883 2.369 19.955 1.00 91.44 287 THR A CA 1
ATOM 2269 C C . THR A 1 287 ? -22.507 1.963 18.624 1.00 91.44 287 THR A C 1
ATOM 2271 O O . THR A 1 287 ? -22.953 0.826 18.503 1.00 91.44 287 THR A O 1
ATOM 2274 N N . ALA A 1 288 ? -22.506 2.849 17.626 1.00 92.44 288 ALA A N 1
ATOM 2275 C CA . ALA A 1 288 ? -22.879 2.530 16.251 1.00 92.44 288 ALA A CA 1
ATOM 2276 C C . ALA A 1 288 ? -22.113 3.406 15.249 1.00 92.44 288 ALA A C 1
ATOM 2278 O O . ALA A 1 288 ? -21.653 4.501 15.580 1.00 92.44 288 ALA A O 1
ATOM 2279 N N . LEU A 1 289 ? -22.027 2.922 14.016 1.00 95.62 289 LEU A N 1
ATOM 2280 C CA . LEU A 1 289 ? -21.480 3.580 12.835 1.00 95.62 289 LEU A CA 1
ATOM 2281 C C . LEU A 1 289 ? -22.513 3.405 11.732 1.00 95.62 289 LEU A C 1
ATOM 2283 O O . LEU A 1 289 ? -23.034 2.303 11.568 1.00 95.62 289 LEU A O 1
ATOM 2287 N N . ASP A 1 290 ? -22.753 4.455 10.960 1.00 95.00 290 ASP A N 1
ATOM 2288 C CA . ASP A 1 290 ? -23.478 4.331 9.707 1.00 95.00 290 ASP A CA 1
ATOM 2289 C C . ASP A 1 290 ? -22.888 5.225 8.608 1.00 95.00 290 ASP A C 1
ATOM 2291 O O . ASP A 1 290 ? -22.230 6.234 8.883 1.00 95.00 290 ASP A O 1
ATOM 2295 N N . ALA A 1 291 ? -23.114 4.838 7.357 1.00 94.75 291 ALA A N 1
ATOM 2296 C CA . ALA A 1 291 ? -22.704 5.539 6.152 1.00 94.75 291 ALA A CA 1
ATOM 2297 C C . ALA A 1 291 ? -23.790 5.373 5.082 1.00 94.75 291 ALA A C 1
ATOM 2299 O O . ALA A 1 291 ? -23.894 4.331 4.440 1.00 94.75 291 ALA A O 1
ATOM 2300 N N . ASP A 1 292 ? -24.595 6.420 4.894 1.00 93.25 292 ASP A N 1
ATOM 2301 C CA . ASP A 1 292 ? -25.771 6.401 4.018 1.00 93.25 292 ASP A CA 1
ATOM 2302 C C . ASP A 1 292 ? -25.749 7.522 2.979 1.00 93.25 292 ASP A C 1
ATOM 2304 O O . ASP A 1 292 ? -25.131 8.577 3.170 1.00 93.25 292 ASP A O 1
ATOM 2308 N N . LEU A 1 293 ? -26.478 7.296 1.883 1.00 94.19 293 LEU A N 1
ATOM 2309 C CA . LEU A 1 293 ? -26.740 8.290 0.848 1.00 94.19 293 LEU A CA 1
ATOM 2310 C C . LEU A 1 293 ? -27.788 9.304 1.328 1.00 94.19 293 LEU A C 1
ATOM 2312 O O . LEU A 1 293 ? -28.964 8.993 1.499 1.00 94.19 293 LEU A O 1
ATOM 2316 N N . HIS A 1 294 ? -27.381 10.560 1.479 1.00 93.81 294 HIS A N 1
ATOM 2317 C CA . HIS A 1 294 ? -28.287 11.669 1.747 1.00 93.81 294 HIS A CA 1
ATOM 2318 C C . HIS A 1 294 ? -28.953 12.130 0.441 1.00 93.81 294 HIS A C 1
ATOM 2320 O O . HIS A 1 294 ? -28.435 12.999 -0.266 1.00 93.81 294 HIS A O 1
ATOM 2326 N N . GLU A 1 295 ? -30.109 11.540 0.123 1.00 89.38 295 GLU A N 1
ATOM 2327 C CA . GLU A 1 295 ? -30.799 11.675 -1.172 1.00 89.38 295 GLU A CA 1
ATOM 2328 C C . GLU A 1 295 ? -30.898 13.111 -1.703 1.00 89.38 295 GLU A C 1
ATOM 2330 O O . GLU A 1 295 ? -30.555 13.369 -2.855 1.00 89.38 295 GLU A O 1
ATOM 2335 N N . ALA A 1 296 ? -31.284 14.070 -0.855 1.00 91.25 296 ALA A N 1
ATOM 2336 C CA . ALA A 1 296 ? -31.502 15.460 -1.263 1.00 91.25 296 ALA A CA 1
ATOM 2337 C C . ALA A 1 296 ? -30.229 16.210 -1.711 1.00 91.25 296 ALA A C 1
ATOM 2339 O O . ALA A 1 296 ? -30.342 17.238 -2.374 1.00 91.25 296 ALA A O 1
ATOM 2340 N N . SER A 1 297 ? -29.030 15.725 -1.365 1.00 92.44 297 SER A N 1
ATOM 2341 C CA . SER A 1 297 ? -27.757 16.259 -1.891 1.00 92.44 297 SER A CA 1
ATOM 2342 C C . SER A 1 297 ? -26.974 15.258 -2.742 1.00 92.44 297 SER A C 1
ATOM 2344 O O . SER A 1 297 ? -25.974 15.642 -3.342 1.00 92.44 297 SER A O 1
ATOM 2346 N N . ARG A 1 298 ? -27.427 13.998 -2.822 1.00 95.06 298 ARG A N 1
ATOM 2347 C CA . ARG A 1 298 ? -26.748 12.889 -3.513 1.00 95.06 298 ARG A CA 1
ATOM 2348 C C . ARG A 1 298 ? -25.299 12.697 -3.032 1.00 95.06 298 ARG A C 1
ATOM 2350 O O . ARG A 1 298 ? -24.398 12.458 -3.832 1.00 95.06 298 ARG A O 1
ATOM 2357 N N . GLU A 1 299 ? -25.091 12.782 -1.717 1.00 95.94 299 GLU A N 1
ATOM 2358 C CA . GLU A 1 299 ? -23.796 12.568 -1.053 1.00 95.94 299 GLU A CA 1
ATOM 2359 C C . GLU A 1 299 ? -23.867 11.432 -0.025 1.00 95.94 299 GLU A C 1
ATOM 2361 O O . GLU A 1 299 ? -24.811 11.389 0.764 1.00 95.94 299 GLU A O 1
ATOM 2366 N N . TYR A 1 300 ? -22.837 10.593 0.068 1.00 96.06 300 TYR A N 1
ATOM 2367 C CA . TYR A 1 300 ? -22.651 9.700 1.212 1.00 96.06 300 TYR A CA 1
ATOM 2368 C C . TYR A 1 300 ? -22.151 10.468 2.441 1.00 96.06 300 TYR A C 1
ATOM 2370 O O . TYR A 1 300 ? -21.320 11.380 2.330 1.00 96.06 300 TYR A O 1
ATOM 2378 N N . ARG A 1 301 ? -22.657 10.108 3.627 1.00 95.75 301 ARG A N 1
ATOM 2379 C CA . ARG A 1 301 ? -22.347 10.784 4.898 1.00 95.75 301 ARG A CA 1
ATOM 2380 C C . ARG A 1 301 ? -22.165 9.788 6.042 1.00 95.75 301 ARG A C 1
ATOM 2382 O O . ARG A 1 301 ? -23.057 8.996 6.315 1.00 95.75 301 ARG A O 1
ATOM 2389 N N . ILE A 1 302 ? -21.039 9.904 6.748 1.00 96.31 302 ILE A N 1
ATOM 2390 C CA . ILE A 1 302 ? -20.720 9.100 7.937 1.00 96.31 302 ILE A CA 1
ATOM 2391 C C . ILE A 1 302 ? -21.381 9.704 9.183 1.00 96.31 302 ILE A C 1
ATOM 2393 O O . ILE A 1 302 ? -21.258 10.912 9.442 1.00 96.31 302 ILE A O 1
ATOM 2397 N N . GLN A 1 303 ? -22.012 8.844 9.978 1.00 95.50 303 GLN A N 1
ATOM 2398 C CA . GLN A 1 303 ? -22.530 9.127 11.313 1.00 95.50 303 GLN A CA 1
ATOM 2399 C C . GLN A 1 303 ? -21.968 8.117 12.320 1.00 95.50 303 GLN A C 1
ATOM 2401 O O . GLN A 1 303 ? -21.828 6.936 12.021 1.00 95.50 303 GLN A O 1
ATOM 2406 N N . LEU A 1 304 ? -21.643 8.581 13.522 1.00 94.44 304 LEU A N 1
ATOM 2407 C CA . LEU A 1 304 ? -21.135 7.777 14.632 1.00 94.44 304 LEU A CA 1
ATOM 2408 C C . LEU A 1 304 ? -21.986 8.073 15.867 1.00 94.44 304 LEU A C 1
ATOM 2410 O O . LEU A 1 304 ? -22.084 9.224 16.286 1.00 94.44 304 LEU A O 1
ATOM 2414 N N . THR A 1 305 ? -22.616 7.048 16.433 1.00 93.19 305 THR A N 1
ATOM 2415 C CA . THR A 1 305 ? -23.438 7.178 17.647 1.00 93.19 305 THR A CA 1
ATOM 2416 C C . THR A 1 305 ? -22.586 6.883 18.872 1.00 93.19 305 THR A C 1
ATOM 2418 O O . THR A 1 305 ? -21.776 5.953 18.854 1.00 93.19 305 THR A O 1
ATOM 2421 N N . MET A 1 306 ? -22.754 7.679 19.926 1.00 89.56 306 MET A N 1
ATOM 2422 C CA . MET A 1 306 ? -22.007 7.549 21.179 1.00 89.56 306 MET A CA 1
ATOM 2423 C C . MET A 1 306 ? -22.828 6.811 22.258 1.00 89.56 306 MET A C 1
ATOM 2425 O O . MET A 1 306 ? -23.995 6.463 22.064 1.00 89.56 306 MET A O 1
ATOM 2429 N N . ARG A 1 307 ? -22.218 6.515 23.415 1.00 87.69 307 ARG A N 1
ATOM 2430 C CA . ARG A 1 307 ? -22.856 5.792 24.546 1.00 87.69 307 ARG A CA 1
ATOM 2431 C C . ARG A 1 307 ? -24.060 6.499 25.179 1.00 87.69 307 ARG A C 1
ATOM 2433 O O . ARG A 1 307 ? -24.817 5.851 25.893 1.00 87.69 307 ARG A O 1
ATOM 2440 N N . ASP A 1 308 ? -24.234 7.789 24.922 1.00 87.81 308 ASP A N 1
ATOM 2441 C CA . ASP A 1 308 ? -25.408 8.591 25.289 1.00 87.81 308 ASP A CA 1
ATOM 2442 C C . ASP A 1 308 ? -26.575 8.463 24.284 1.00 87.81 308 ASP A C 1
ATOM 2444 O O . ASP A 1 308 ? -27.658 8.992 24.528 1.00 87.81 308 ASP A O 1
ATOM 2448 N N . GLY A 1 309 ? -26.370 7.754 23.168 1.00 87.31 309 GLY A N 1
ATOM 2449 C CA . GLY A 1 309 ? -27.338 7.610 22.080 1.00 87.31 309 GLY A CA 1
ATOM 2450 C C . GLY A 1 309 ? -27.351 8.775 21.085 1.00 87.31 309 GLY A C 1
ATOM 2451 O O . GLY A 1 309 ? -28.180 8.771 20.176 1.00 87.31 309 GLY A O 1
ATOM 2452 N N . LEU A 1 310 ? -26.459 9.763 21.219 1.00 87.25 310 LEU A N 1
ATOM 2453 C CA . LEU A 1 310 ? -26.413 10.915 20.320 1.00 87.25 310 LEU A CA 1
ATOM 2454 C C . LEU A 1 310 ? -25.616 10.591 19.038 1.00 87.25 310 LEU A C 1
ATOM 2456 O O . LEU A 1 310 ? -24.480 10.111 19.131 1.00 87.25 310 LEU A O 1
ATOM 2460 N N . PRO A 1 311 ? -26.171 10.859 17.838 1.00 91.31 311 PRO A N 1
ATOM 2461 C CA . PRO A 1 311 ? -25.465 10.691 16.572 1.00 91.31 311 PRO A CA 1
ATOM 2462 C C . PRO A 1 311 ? -24.623 11.929 16.231 1.00 91.31 311 PRO A C 1
ATOM 2464 O O . PRO A 1 311 ? -25.118 13.056 16.179 1.00 91.31 311 PRO A O 1
ATOM 2467 N N . PHE A 1 312 ? -23.347 11.714 15.920 1.00 92.50 312 PHE A N 1
ATOM 2468 C CA . PHE A 1 312 ? -22.402 12.742 15.492 1.00 92.50 312 PHE A CA 1
ATOM 2469 C C . PHE A 1 312 ? -21.976 12.508 14.039 1.00 92.50 312 PHE A C 1
ATOM 2471 O O . PHE A 1 312 ? -21.540 11.423 13.662 1.00 92.50 312 PHE A O 1
ATOM 2478 N N . SER A 1 313 ? -22.054 13.547 13.206 1.00 92.69 313 SER A N 1
ATOM 2479 C CA . SER A 1 313 ? -21.468 13.518 11.860 1.00 92.69 313 SER A CA 1
ATOM 2480 C C . SER A 1 313 ? -19.940 13.500 11.949 1.00 92.69 313 SER A C 1
ATOM 2482 O O . SER A 1 313 ? -19.382 14.205 12.793 1.00 92.69 313 SER A O 1
ATOM 2484 N N . SER A 1 314 ? -19.259 12.795 11.035 1.00 91.25 314 SER A N 1
ATOM 2485 C CA . SER A 1 314 ? -17.784 12.748 10.944 1.00 91.25 314 SER A CA 1
ATOM 2486 C C . SER A 1 314 ? -17.098 14.112 11.082 1.00 91.25 314 SER A C 1
ATOM 2488 O O . SER A 1 314 ? -16.044 14.205 11.705 1.00 91.25 314 SER A O 1
ATOM 2490 N N . ARG A 1 315 ? -17.724 15.195 10.600 1.00 90.50 315 ARG A N 1
ATOM 2491 C CA . ARG A 1 315 ? -17.269 16.588 10.775 1.00 90.50 315 ARG A CA 1
ATOM 2492 C C . ARG A 1 315 ? -16.919 16.977 12.222 1.00 90.50 315 ARG A C 1
ATOM 2494 O O . ARG A 1 315 ? -16.031 17.803 12.403 1.00 90.50 315 ARG A O 1
ATOM 2501 N N . MET A 1 316 ? -17.589 16.404 13.223 1.00 87.81 316 MET A N 1
ATOM 2502 C CA . MET A 1 316 ? -17.388 16.686 14.657 1.00 87.81 316 MET A CA 1
ATOM 2503 C C . MET A 1 316 ? -16.461 15.679 15.360 1.00 87.81 316 MET A C 1
ATOM 2505 O O . MET A 1 316 ? -16.147 15.845 16.535 1.00 87.81 316 MET A O 1
ATOM 2509 N N . ILE A 1 317 ? -16.030 14.631 14.658 1.00 89.25 317 ILE A N 1
ATOM 2510 C CA . ILE A 1 317 ? -15.221 13.533 15.195 1.00 89.25 317 ILE A CA 1
ATOM 2511 C C . ILE A 1 317 ? -13.731 13.915 15.188 1.00 89.25 317 ILE A C 1
ATOM 2513 O O . ILE A 1 317 ? -13.294 14.744 14.386 1.00 89.25 317 ILE A O 1
ATOM 2517 N N . SER A 1 318 ? -12.938 13.339 16.098 1.00 86.06 318 SER A N 1
ATOM 2518 C CA . SER A 1 318 ? -11.497 13.605 16.211 1.00 86.06 318 SER A CA 1
ATOM 2519 C C . SER A 1 318 ? -10.669 12.934 15.107 1.00 86.06 318 SER A C 1
ATOM 2521 O O . SER A 1 318 ? -11.031 11.877 14.588 1.00 86.06 318 SER A O 1
ATOM 2523 N N . ASP A 1 319 ? -9.519 13.533 14.781 1.00 87.00 319 ASP A N 1
ATOM 2524 C CA . ASP A 1 319 ? -8.635 13.097 13.688 1.00 87.00 319 ASP A CA 1
ATOM 2525 C C . ASP A 1 319 ? -8.216 11.627 13.804 1.00 87.00 319 ASP A C 1
ATOM 2527 O O . ASP A 1 319 ? -8.347 10.861 12.849 1.00 87.00 319 ASP A O 1
ATOM 2531 N N . GLY A 1 320 ? -7.769 11.219 14.996 1.00 84.62 320 GLY A N 1
ATOM 2532 C CA . GLY A 1 320 ? -7.371 9.840 15.278 1.00 84.62 320 GLY A CA 1
ATOM 2533 C C . GLY A 1 320 ? -8.511 8.839 15.091 1.00 84.62 320 GLY A C 1
ATOM 2534 O O . GLY A 1 320 ? -8.294 7.764 14.543 1.00 84.62 320 GLY A O 1
ATOM 2535 N N . THR A 1 321 ? -9.742 9.209 15.457 1.00 88.00 321 THR A N 1
ATOM 2536 C CA . THR A 1 321 ? -10.916 8.341 15.271 1.00 88.00 321 THR A CA 1
ATOM 2537 C C . THR A 1 321 ? -11.225 8.123 13.796 1.00 88.00 321 THR A C 1
ATOM 2539 O O . THR A 1 321 ? -11.520 7.000 13.404 1.00 88.00 321 THR A O 1
ATOM 2542 N N . LEU A 1 322 ? -11.112 9.162 12.963 1.00 91.31 322 LEU A N 1
ATOM 2543 C CA . LEU A 1 322 ? -11.345 9.038 11.521 1.00 91.31 322 LEU A CA 1
ATOM 2544 C C . LEU A 1 322 ? -10.234 8.246 10.815 1.00 91.31 322 LEU A C 1
ATOM 2546 O O . LEU A 1 322 ? -10.532 7.464 9.916 1.00 91.31 322 LEU A O 1
ATOM 2550 N N . ARG A 1 323 ? -8.972 8.386 11.247 1.00 88.62 323 ARG A N 1
ATOM 2551 C CA . ARG A 1 323 ? -7.857 7.562 10.746 1.00 88.62 323 ARG A CA 1
ATOM 2552 C C . ARG A 1 323 ? -8.010 6.089 11.121 1.00 88.62 323 ARG A C 1
ATOM 2554 O O . ARG A 1 323 ? -7.882 5.230 10.254 1.00 88.62 323 ARG A O 1
ATOM 2561 N N . VAL A 1 324 ? -8.334 5.797 12.382 1.00 87.94 324 VAL A N 1
ATOM 2562 C CA . VAL A 1 324 ? -8.596 4.422 12.840 1.00 87.94 324 VAL A CA 1
ATOM 2563 C C . VAL A 1 324 ? -9.826 3.843 12.137 1.00 87.94 324 VAL A C 1
ATOM 2565 O O . VAL A 1 324 ? -9.774 2.701 11.699 1.00 87.94 324 VAL A O 1
ATOM 2568 N N . LEU A 1 325 ? -10.895 4.622 11.940 1.00 92.56 325 LEU A N 1
ATOM 2569 C CA . LEU A 1 325 ? -12.061 4.191 11.162 1.00 92.56 325 LEU A CA 1
ATOM 2570 C C . LEU A 1 325 ? -11.693 3.854 9.708 1.00 92.56 325 LEU A C 1
ATOM 2572 O O . LEU A 1 325 ? -12.140 2.829 9.205 1.00 92.56 325 LEU A O 1
ATOM 2576 N N . ALA A 1 326 ? -10.867 4.661 9.036 1.00 92.00 326 ALA A N 1
ATOM 2577 C CA . ALA A 1 326 ? -10.413 4.365 7.675 1.00 92.00 326 ALA A CA 1
ATOM 2578 C C . ALA A 1 326 ? -9.550 3.094 7.603 1.00 92.00 326 ALA A C 1
ATOM 2580 O O . ALA A 1 326 ? -9.748 2.277 6.706 1.00 92.00 326 ALA A O 1
ATOM 2581 N N . LEU A 1 327 ? -8.654 2.887 8.575 1.00 87.81 327 LEU A N 1
ATOM 2582 C CA . LEU A 1 327 ? -7.876 1.650 8.702 1.00 87.81 327 LEU A CA 1
ATOM 2583 C C . LEU A 1 327 ? -8.775 0.427 8.935 1.00 87.81 327 LEU A C 1
ATOM 2585 O O . LEU A 1 327 ? -8.626 -0.571 8.238 1.00 87.81 327 LEU A O 1
ATOM 2589 N N . LEU A 1 328 ? -9.743 0.513 9.853 1.00 89.62 328 LEU A N 1
ATOM 2590 C CA . LEU A 1 328 ? -10.718 -0.557 10.099 1.00 89.62 328 LEU A CA 1
ATOM 2591 C C . LEU A 1 328 ? -11.632 -0.803 8.889 1.00 89.62 328 LEU A C 1
ATOM 2593 O O . LEU A 1 328 ? -11.980 -1.942 8.612 1.00 89.62 328 LEU A O 1
ATOM 2597 N N . THR A 1 329 ? -11.978 0.234 8.123 1.00 92.31 329 THR A N 1
ATOM 2598 C CA . THR A 1 329 ? -12.743 0.081 6.873 1.00 92.31 329 THR A CA 1
ATOM 2599 C C . THR A 1 329 ? -11.949 -0.706 5.833 1.00 92.31 329 THR A C 1
ATOM 2601 O O . THR A 1 329 ? -12.521 -1.532 5.136 1.00 92.31 329 THR A O 1
ATOM 2604 N N . LEU A 1 330 ? -10.636 -0.479 5.740 1.00 88.25 330 LEU A N 1
ATOM 2605 C CA . LEU A 1 330 ? -9.764 -1.187 4.802 1.00 88.25 330 LEU A CA 1
ATOM 2606 C C . LEU A 1 330 ? -9.471 -2.631 5.240 1.00 88.25 330 LEU A C 1
ATOM 2608 O O . LEU A 1 330 ? -9.414 -3.517 4.396 1.00 88.25 330 LEU A O 1
ATOM 2612 N N . LEU A 1 331 ? -9.345 -2.862 6.552 1.00 84.69 331 LEU A N 1
ATOM 2613 C CA . LEU A 1 331 ? -9.247 -4.189 7.176 1.00 84.69 331 LEU A CA 1
ATOM 2614 C C . LEU A 1 331 ? -10.476 -5.073 6.909 1.00 84.69 331 LEU A C 1
ATOM 2616 O O . LEU A 1 331 ? -10.346 -6.290 6.841 1.00 84.69 331 LEU A O 1
ATOM 2620 N N . HIS A 1 332 ? -11.655 -4.458 6.784 1.00 88.00 332 HIS A N 1
ATOM 2621 C CA . HIS A 1 332 ? -12.949 -5.137 6.646 1.00 88.00 332 HIS A CA 1
ATOM 2622 C C . HIS A 1 332 ? -13.581 -4.989 5.241 1.00 88.00 332 HIS A C 1
ATOM 2624 O O . HIS A 1 332 ? -14.725 -5.398 5.050 1.00 88.00 332 HIS A O 1
ATOM 2630 N N . ASP A 1 333 ? -12.868 -4.443 4.243 1.00 87.81 333 ASP A N 1
ATOM 2631 C CA . ASP A 1 333 ? -13.292 -4.477 2.830 1.00 87.81 333 ASP A CA 1
ATOM 2632 C C . ASP A 1 333 ? -12.882 -5.835 2.216 1.00 87.81 333 ASP A C 1
ATOM 2634 O O . ASP A 1 333 ? -11.685 -6.073 2.025 1.00 87.81 333 ASP A O 1
ATOM 2638 N N . PRO A 1 334 ? -13.827 -6.729 1.855 1.00 81.38 334 PRO A N 1
ATOM 2639 C CA . PRO A 1 334 ? -13.514 -8.066 1.333 1.00 81.38 334 PRO A CA 1
ATOM 2640 C C . PRO A 1 334 ? -12.834 -8.049 -0.048 1.00 81.38 334 PRO A C 1
ATOM 2642 O O . PRO A 1 334 ? -12.425 -9.093 -0.559 1.00 81.38 334 PRO A O 1
ATOM 2645 N N . ARG A 1 335 ? -12.721 -6.872 -0.674 1.00 79.62 335 ARG A N 1
ATOM 2646 C CA . ARG A 1 335 ? -12.058 -6.642 -1.964 1.00 79.62 335 ARG A CA 1
ATOM 2647 C C . ARG A 1 335 ? -10.676 -6.007 -1.783 1.00 79.62 335 ARG A C 1
ATOM 2649 O O . ARG A 1 335 ? -10.012 -5.709 -2.781 1.00 79.62 335 ARG A O 1
ATOM 2656 N N . HIS A 1 336 ? -10.244 -5.765 -0.540 1.00 79.44 336 HIS A N 1
ATOM 2657 C CA . HIS A 1 336 ? -8.889 -5.312 -0.265 1.00 79.44 336 HIS A CA 1
ATOM 2658 C C . HIS A 1 336 ? -7.864 -6.351 -0.750 1.00 79.44 336 HIS A C 1
ATOM 2660 O O . HIS A 1 336 ? -8.066 -7.559 -0.648 1.00 79.44 336 HIS A O 1
ATOM 2666 N N . ARG A 1 337 ? -6.774 -5.854 -1.339 1.00 77.06 337 ARG A N 1
ATOM 2667 C CA . ARG A 1 337 ? -5.708 -6.637 -1.959 1.00 77.06 337 ARG A CA 1
ATOM 2668 C C . ARG A 1 337 ? -4.435 -5.809 -2.107 1.00 77.06 337 ARG A C 1
ATOM 2670 O O . ARG A 1 337 ? -4.497 -4.576 -2.114 1.00 77.06 337 ARG A O 1
ATOM 2677 N N . GLY A 1 338 ? -3.328 -6.497 -2.353 1.00 78.25 338 GLY A N 1
ATOM 2678 C CA . GLY A 1 338 ? -2.038 -5.921 -2.707 1.00 78.25 338 GLY A CA 1
ATOM 2679 C C . GLY A 1 338 ? -1.294 -5.302 -1.528 1.00 78.25 338 GLY A C 1
ATOM 2680 O O . GLY A 1 338 ? -1.460 -5.712 -0.378 1.00 78.25 338 GLY A O 1
ATOM 2681 N N . LEU A 1 339 ? -0.425 -4.337 -1.826 1.00 80.25 339 LEU A N 1
ATOM 2682 C CA . LEU A 1 339 ? 0.521 -3.757 -0.874 1.00 80.25 339 LEU A CA 1
ATOM 2683 C C . LEU A 1 339 ? 0.027 -2.423 -0.298 1.00 80.25 339 LEU A C 1
ATOM 2685 O O . LEU A 1 339 ? 0.020 -1.401 -0.983 1.00 80.25 339 LEU A O 1
ATOM 2689 N N . ILE A 1 340 ? -0.286 -2.402 0.995 1.00 81.56 340 ILE A N 1
ATOM 2690 C CA . ILE A 1 340 ? -0.427 -1.159 1.760 1.00 81.56 340 ILE A CA 1
ATOM 2691 C C . ILE A 1 340 ? 0.952 -0.718 2.251 1.00 81.56 340 ILE A C 1
ATOM 2693 O O . ILE A 1 340 ? 1.690 -1.496 2.853 1.00 81.56 340 ILE A O 1
ATOM 2697 N N . CYS A 1 341 ? 1.273 0.556 2.059 1.00 81.38 341 CYS A N 1
ATOM 2698 C CA . CYS A 1 341 ? 2.363 1.245 2.734 1.00 81.38 341 CYS A CA 1
ATOM 2699 C C . CYS A 1 341 ? 1.791 2.301 3.687 1.00 81.38 341 CYS A C 1
ATOM 2701 O O . CYS A 1 341 ? 0.938 3.095 3.287 1.00 81.38 341 CYS A O 1
ATOM 2703 N N . PHE A 1 342 ? 2.270 2.337 4.932 1.00 80.94 342 PHE A N 1
ATOM 2704 C CA . PHE A 1 342 ? 1.830 3.316 5.931 1.00 80.94 342 PHE A CA 1
ATOM 2705 C C . PHE A 1 342 ? 3.016 4.040 6.587 1.00 80.94 342 PHE A C 1
ATOM 2707 O O . PHE A 1 342 ? 3.932 3.398 7.100 1.00 80.94 342 PHE A O 1
ATOM 2714 N N . GLU A 1 343 ? 2.988 5.374 6.604 1.00 79.06 343 GLU A N 1
ATOM 2715 C CA . GLU A 1 343 ? 3.916 6.207 7.384 1.00 79.06 343 GLU A CA 1
ATOM 2716 C C . GLU A 1 343 ? 3.279 6.537 8.750 1.00 79.06 343 GLU A C 1
ATOM 2718 O O . GLU A 1 343 ? 2.239 7.191 8.806 1.00 79.06 343 GLU A O 1
ATOM 2723 N N . GLU A 1 344 ? 3.894 6.077 9.846 1.00 80.31 344 GLU A N 1
ATOM 2724 C CA . GLU A 1 344 ? 3.524 6.373 11.244 1.00 80.31 344 GLU A CA 1
ATOM 2725 C C . GLU A 1 344 ? 2.048 6.048 11.604 1.00 80.31 344 GLU A C 1
ATOM 2727 O O . GLU A 1 344 ? 1.275 6.948 11.955 1.00 80.31 344 GLU A O 1
ATOM 2732 N N . PRO A 1 345 ? 1.611 4.770 11.547 1.00 80.75 345 PRO A N 1
ATOM 2733 C CA . PRO A 1 345 ? 0.231 4.363 11.868 1.00 80.75 345 PRO A CA 1
ATOM 2734 C C . PRO A 1 345 ? -0.228 4.713 13.296 1.00 80.75 345 PRO A C 1
ATOM 2736 O O . PRO A 1 345 ? -1.427 4.767 13.570 1.00 80.75 345 PRO A O 1
ATOM 2739 N N . GLU A 1 346 ? 0.700 4.988 14.210 1.00 78.12 346 GLU A N 1
ATOM 2740 C CA . GLU A 1 346 ? 0.443 5.520 15.547 1.00 78.12 346 GLU A CA 1
ATOM 2741 C C . GLU A 1 346 ? -0.100 6.970 15.574 1.00 78.12 346 GLU A C 1
ATOM 2743 O O . GLU A 1 346 ? -0.624 7.408 16.604 1.00 78.12 346 GLU A O 1
ATOM 2748 N N . ASN A 1 347 ? -0.005 7.736 14.480 1.00 78.94 347 ASN A N 1
ATOM 2749 C CA . ASN A 1 347 ? -0.229 9.187 14.494 1.00 78.94 347 ASN A CA 1
ATOM 2750 C C . ASN A 1 347 ? -1.686 9.613 14.752 1.00 78.94 347 ASN A C 1
ATOM 2752 O O . ASN A 1 347 ? -2.548 9.623 13.863 1.00 78.94 347 ASN A O 1
ATOM 2756 N N . GLY A 1 348 ? -1.922 10.100 15.973 1.00 68.88 348 GLY A N 1
ATOM 2757 C CA . GLY A 1 348 ? -3.235 10.511 16.483 1.00 68.88 348 GLY A CA 1
ATOM 2758 C C . GLY A 1 348 ? -3.931 9.433 17.321 1.00 68.88 348 GLY A C 1
ATOM 2759 O O . GLY A 1 348 ? -5.061 9.640 17.764 1.00 68.88 348 GLY A O 1
ATOM 2760 N N . VAL A 1 349 ? -3.270 8.298 17.561 1.00 76.25 349 VAL A N 1
ATOM 2761 C CA . VAL A 1 349 ? -3.778 7.175 18.356 1.00 76.25 349 VAL A CA 1
ATOM 2762 C C . VAL A 1 349 ? -3.200 7.243 19.771 1.00 76.25 349 VAL A C 1
ATOM 2764 O O . VAL A 1 349 ? -2.019 7.515 19.971 1.00 76.25 349 VAL A O 1
ATOM 2767 N N . HIS A 1 350 ? -4.031 7.001 20.787 1.00 73.31 350 HIS A N 1
ATOM 2768 C CA . HIS A 1 350 ? -3.580 7.051 22.180 1.00 73.31 350 HIS A CA 1
ATOM 2769 C C . HIS A 1 350 ? -2.501 5.975 22.452 1.00 73.31 350 HIS A C 1
ATOM 2771 O O . HIS A 1 350 ? -2.742 4.814 22.113 1.00 73.31 350 HIS A O 1
ATOM 2777 N N . PRO A 1 351 ? -1.362 6.277 23.115 1.00 73.81 351 PRO A N 1
ATOM 2778 C CA . PRO A 1 351 ? -0.230 5.347 23.224 1.00 73.81 351 PRO A CA 1
ATOM 2779 C C . PRO A 1 351 ? -0.570 3.945 23.749 1.00 73.81 351 PRO A C 1
ATOM 2781 O O . PRO A 1 351 ? -0.109 2.947 23.199 1.00 73.81 351 PRO A O 1
ATOM 2784 N N . ALA A 1 352 ? -1.463 3.844 24.742 1.00 73.06 352 ALA A N 1
ATOM 2785 C CA . ALA A 1 352 ? -1.923 2.560 25.291 1.00 73.06 352 ALA A CA 1
ATOM 2786 C C . ALA A 1 352 ? -2.707 1.672 24.292 1.00 73.06 352 ALA A C 1
ATOM 2788 O O . ALA A 1 352 ? -2.994 0.516 24.592 1.00 73.06 352 ALA A O 1
ATOM 2789 N N . ARG A 1 353 ? -3.068 2.201 23.115 1.00 77.81 353 ARG A N 1
ATOM 2790 C CA . ARG A 1 353 ? -3.817 1.516 22.048 1.00 77.81 353 ARG A CA 1
ATOM 2791 C C . ARG A 1 353 ? -2.957 1.114 20.858 1.00 77.81 353 ARG A C 1
ATOM 2793 O O . ARG A 1 353 ? -3.379 0.241 20.106 1.00 77.81 353 ARG A O 1
ATOM 2800 N N . ILE A 1 354 ? -1.752 1.676 20.715 1.00 82.50 354 ILE A N 1
ATOM 2801 C CA . ILE A 1 354 ? -0.842 1.395 19.591 1.00 82.50 354 ILE A CA 1
ATOM 2802 C C . ILE A 1 354 ? -0.639 -0.116 19.429 1.00 82.50 354 ILE A C 1
ATOM 2804 O O . ILE A 1 354 ? -0.852 -0.645 18.348 1.00 82.50 354 ILE A O 1
ATOM 2808 N N . LYS A 1 355 ? -0.362 -0.848 20.517 1.00 83.00 355 LYS A N 1
ATOM 2809 C CA . LYS A 1 355 ? -0.187 -2.311 20.479 1.00 83.00 355 LYS A CA 1
ATOM 2810 C C . LYS A 1 355 ? -1.420 -3.081 19.976 1.00 83.00 355 LYS A C 1
ATOM 2812 O O . LYS A 1 355 ? -1.262 -4.120 19.342 1.00 83.00 355 LYS A O 1
ATOM 2817 N N . GLN A 1 356 ? -2.632 -2.594 20.253 1.00 83.56 356 GLN A N 1
ATOM 2818 C CA . GLN A 1 356 ? -3.870 -3.204 19.753 1.00 83.56 356 GLN A CA 1
ATOM 2819 C C . GLN A 1 356 ? -4.053 -2.904 18.257 1.00 83.56 356 GLN A C 1
ATOM 2821 O O . GLN A 1 356 ? -4.379 -3.808 17.492 1.00 83.56 356 GLN A O 1
ATOM 2826 N N . LEU A 1 357 ? -3.750 -1.673 17.828 1.00 83.94 357 LEU A N 1
ATOM 2827 C CA . LEU A 1 357 ? -3.733 -1.292 16.415 1.00 83.94 357 LEU A CA 1
ATOM 2828 C C . LEU A 1 357 ? -2.688 -2.088 15.615 1.00 83.94 357 LEU A C 1
ATOM 2830 O O . LEU A 1 357 ? -3.008 -2.595 14.548 1.00 83.94 357 LEU A O 1
ATOM 2834 N N . THR A 1 358 ? -1.467 -2.266 16.128 1.00 83.94 358 THR A N 1
ATOM 2835 C CA . THR A 1 358 ? -0.420 -3.057 15.456 1.00 83.94 358 THR A CA 1
ATOM 2836 C C . THR A 1 358 ? -0.796 -4.536 15.330 1.00 83.94 358 THR A C 1
ATOM 2838 O O . THR A 1 358 ? -0.413 -5.171 14.350 1.00 83.94 358 THR A O 1
ATOM 2841 N N . GLN A 1 359 ? -1.568 -5.096 16.273 1.00 83.00 359 GLN A N 1
ATOM 2842 C CA . GLN A 1 359 ? -2.137 -6.435 16.093 1.00 83.00 359 GLN A CA 1
ATOM 2843 C C . GLN A 1 359 ? -3.187 -6.434 14.974 1.00 83.00 359 GLN A C 1
ATOM 2845 O O . GLN A 1 359 ? -3.085 -7.259 14.078 1.00 83.00 359 GLN A O 1
ATOM 2850 N N . ARG A 1 360 ? -4.112 -5.465 14.943 1.00 83.12 360 ARG A N 1
ATOM 2851 C CA . ARG A 1 360 ? -5.105 -5.366 13.859 1.00 83.12 360 ARG A CA 1
ATOM 2852 C C . ARG A 1 360 ? -4.493 -5.187 12.478 1.00 83.12 360 ARG A C 1
ATOM 2854 O O . ARG A 1 360 ? -4.874 -5.878 11.547 1.00 83.12 360 ARG A O 1
ATOM 2861 N N . LEU A 1 361 ? -3.473 -4.347 12.361 1.00 80.75 361 LEU A N 1
ATOM 2862 C CA . LEU A 1 361 ? -2.710 -4.181 11.125 1.00 80.75 361 LEU A CA 1
ATOM 2863 C C . LEU A 1 361 ? -1.975 -5.463 10.687 1.00 80.75 361 LEU A C 1
ATOM 2865 O O . LEU A 1 361 ? -1.719 -5.624 9.498 1.00 80.75 361 LEU A O 1
ATOM 2869 N N . ARG A 1 362 ? -1.665 -6.384 11.612 1.00 81.19 362 ARG A N 1
ATOM 2870 C CA . ARG A 1 362 ? -1.169 -7.734 11.290 1.00 81.19 362 ARG A CA 1
ATOM 2871 C C . ARG A 1 362 ? -2.282 -8.701 10.893 1.00 81.19 362 ARG A C 1
ATOM 2873 O O . ARG A 1 362 ? -2.043 -9.527 10.023 1.00 81.19 362 ARG A O 1
ATOM 2880 N N . ASP A 1 363 ? -3.474 -8.572 11.473 1.00 79.38 363 ASP A N 1
ATOM 2881 C CA . ASP A 1 363 ? -4.652 -9.378 11.112 1.00 79.38 363 ASP A CA 1
ATOM 2882 C C . ASP A 1 363 ? -5.081 -9.139 9.639 1.00 79.38 363 ASP A C 1
ATOM 2884 O O . ASP A 1 363 ? -5.753 -9.973 9.044 1.00 79.38 363 ASP A O 1
ATOM 2888 N N . MET A 1 364 ? -4.627 -8.036 9.024 1.00 74.75 364 MET A N 1
ATOM 2889 C CA . MET A 1 364 ? -4.774 -7.715 7.593 1.00 74.75 364 MET A CA 1
ATOM 2890 C C . MET A 1 364 ? -3.915 -8.560 6.641 1.00 74.75 364 MET A C 1
ATOM 2892 O O . MET A 1 364 ? -4.176 -8.579 5.438 1.00 74.75 364 MET A O 1
ATOM 2896 N N . VAL A 1 365 ? -2.810 -9.130 7.129 1.00 78.12 365 VAL A N 1
ATOM 2897 C CA . VAL A 1 365 ? -1.703 -9.605 6.286 1.00 78.12 365 VAL A CA 1
ATOM 2898 C C . VAL A 1 365 ? -1.879 -11.079 5.949 1.00 78.12 365 VAL A C 1
ATOM 2900 O O . VAL A 1 365 ? -2.048 -11.914 6.831 1.00 78.12 365 VAL A O 1
ATOM 2903 N N . SER A 1 366 ? -1.769 -11.411 4.664 1.00 77.81 366 SER A N 1
ATOM 2904 C CA . SER A 1 366 ? -1.769 -12.800 4.209 1.00 77.81 366 SER A CA 1
ATOM 2905 C C . SER A 1 366 ? -0.508 -13.526 4.692 1.00 77.81 366 SER A C 1
ATOM 2907 O O . SER A 1 366 ? 0.604 -13.064 4.432 1.00 77.81 366 SER A O 1
ATOM 2909 N N . TYR A 1 367 ? -0.665 -14.691 5.331 1.00 80.94 367 TYR A N 1
ATOM 2910 C CA . TYR A 1 367 ? 0.439 -15.540 5.804 1.00 80.94 367 TYR A CA 1
ATOM 2911 C C . TYR A 1 367 ? 0.526 -16.850 4.987 1.00 80.94 367 TYR A C 1
ATOM 2913 O O . TYR A 1 367 ? -0.147 -17.831 5.313 1.00 80.94 367 TYR A O 1
ATOM 2921 N N . PRO A 1 368 ? 1.361 -16.920 3.924 1.00 80.50 368 PRO A N 1
ATOM 2922 C CA . PRO A 1 368 ? 1.461 -18.090 3.039 1.00 80.50 368 PRO A CA 1
ATOM 2923 C C . PRO A 1 368 ? 1.841 -19.411 3.723 1.00 80.50 368 PRO A C 1
ATOM 2925 O O . PRO A 1 368 ? 1.656 -20.478 3.137 1.00 80.50 368 PRO A O 1
ATOM 2928 N N . GLN A 1 369 ? 2.416 -19.349 4.925 1.00 82.25 369 GLN A N 1
ATOM 2929 C CA . GLN A 1 369 ? 2.794 -20.492 5.756 1.00 82.25 369 GLN A CA 1
ATOM 2930 C C . GLN A 1 369 ? 1.584 -21.166 6.421 1.00 82.25 369 GLN A C 1
ATOM 2932 O O . GLN A 1 369 ? 1.590 -22.384 6.591 1.00 82.25 369 GLN A O 1
ATOM 2937 N N . GLU A 1 370 ? 0.571 -20.381 6.796 1.00 85.56 370 GLU A N 1
ATOM 2938 C CA . GLU A 1 370 ? -0.585 -20.813 7.600 1.00 85.56 370 GLU A CA 1
ATOM 2939 C C . GLU A 1 370 ? -1.776 -21.239 6.731 1.00 85.56 370 GLU A C 1
ATOM 2941 O O . GLU A 1 370 ? -2.618 -22.018 7.168 1.00 85.56 370 GLU A O 1
ATOM 2946 N N . PHE A 1 371 ? -1.790 -20.776 5.479 1.00 84.56 371 PHE A N 1
ATOM 2947 C CA . PHE A 1 371 ? -2.848 -20.987 4.498 1.00 84.56 371 PHE A CA 1
ATOM 2948 C C . PHE A 1 371 ? -3.256 -22.468 4.320 1.00 84.56 371 PHE A C 1
ATOM 2950 O O . PHE A 1 371 ? -2.407 -23.317 4.008 1.00 84.56 371 PHE A O 1
ATOM 2957 N N . SER A 1 372 ? -4.552 -22.764 4.452 1.00 87.81 372 SER A N 1
ATOM 2958 C CA . SER A 1 372 ? -5.134 -24.118 4.452 1.00 87.81 372 SER A CA 1
ATOM 2959 C C . SER A 1 372 ? -5.821 -24.511 3.125 1.00 87.81 372 SER A C 1
ATOM 2961 O O . SER A 1 372 ? -5.836 -23.751 2.159 1.00 87.81 372 SER A O 1
ATOM 2963 N N . GLU A 1 373 ? -6.374 -25.729 3.038 1.00 82.94 373 GLU A N 1
ATOM 2964 C CA . GLU A 1 373 ? -7.236 -26.133 1.907 1.00 82.94 373 GLU A CA 1
ATOM 2965 C C . GLU A 1 373 ? -8.702 -25.688 2.075 1.00 82.94 373 GLU A C 1
ATOM 2967 O O . GLU A 1 373 ? -9.434 -25.638 1.086 1.00 82.94 373 GLU A O 1
ATOM 2972 N N . GLU A 1 374 ? -9.117 -25.337 3.297 1.00 82.50 374 GLU A N 1
ATOM 2973 C CA . GLU A 1 374 ? -10.458 -24.829 3.622 1.00 82.50 374 GLU A CA 1
ATOM 2974 C C . GLU A 1 374 ? -10.574 -23.313 3.370 1.00 82.50 374 GLU A C 1
ATOM 2976 O O . GLU A 1 374 ? -11.675 -22.794 3.195 1.00 82.50 374 GLU A O 1
ATOM 2981 N N . ASP A 1 375 ? -9.439 -22.609 3.294 1.00 78.62 375 ASP A N 1
ATOM 2982 C CA . ASP A 1 375 ? -9.373 -21.165 3.071 1.00 78.62 375 ASP A CA 1
ATOM 2983 C C . ASP A 1 375 ? -9.964 -20.778 1.705 1.00 78.62 375 ASP A C 1
ATOM 2985 O O . ASP A 1 375 ? -9.576 -21.301 0.647 1.00 78.62 375 ASP A O 1
ATOM 2989 N N . GLU A 1 376 ? -10.855 -19.782 1.696 1.00 70.94 376 GLU A N 1
ATOM 2990 C CA . GLU A 1 376 ? -11.411 -19.224 0.464 1.00 70.94 376 GLU A CA 1
ATOM 2991 C C . GLU A 1 376 ? -10.332 -18.593 -0.436 1.00 70.94 376 GLU A C 1
ATOM 2993 O O . GLU A 1 376 ? -9.157 -18.451 -0.088 1.00 70.94 376 GLU A O 1
ATOM 2998 N N . SER A 1 377 ? -10.680 -18.280 -1.687 1.00 67.06 377 SER A N 1
ATOM 2999 C CA . SER A 1 377 ? -9.739 -17.661 -2.634 1.00 67.06 377 SER A CA 1
ATOM 3000 C C . SER A 1 377 ? -9.661 -16.145 -2.445 1.00 67.06 377 SER A C 1
ATOM 3002 O O . SER A 1 377 ? -9.878 -15.396 -3.397 1.00 67.06 377 SER A O 1
ATOM 3004 N N . ALA A 1 378 ? -9.364 -15.712 -1.218 1.00 66.44 378 ALA A N 1
ATOM 3005 C CA . ALA A 1 378 ? -9.151 -14.310 -0.891 1.00 66.44 378 ALA A CA 1
ATOM 3006 C C . ALA A 1 378 ? -7.990 -13.714 -1.721 1.00 66.44 378 ALA A C 1
ATOM 3008 O O . ALA A 1 378 ? -7.042 -14.440 -2.060 1.00 66.44 378 ALA A O 1
ATOM 3009 N N . PRO A 1 379 ? -8.039 -12.411 -2.056 1.00 70.62 379 PRO A N 1
ATOM 3010 C CA . PRO A 1 379 ? -6.891 -11.714 -2.618 1.00 70.62 379 PRO A CA 1
ATOM 3011 C C . PRO A 1 379 ? -5.726 -11.701 -1.624 1.00 70.62 379 PRO A C 1
ATOM 3013 O O . PRO A 1 379 ? -5.937 -11.607 -0.417 1.00 70.62 379 PRO A O 1
ATOM 3016 N N . LEU A 1 380 ? -4.491 -11.747 -2.125 1.00 80.00 380 LEU A N 1
ATOM 3017 C CA . LEU A 1 380 ? -3.319 -11.599 -1.262 1.00 80.00 380 LEU A CA 1
ATOM 3018 C C . LEU A 1 380 ? -3.142 -10.143 -0.809 1.00 80.00 380 LEU A C 1
ATOM 3020 O O . LEU A 1 380 ? -3.383 -9.205 -1.570 1.00 80.00 380 LEU A O 1
ATOM 3024 N N . SER A 1 381 ? -2.685 -9.976 0.429 1.00 78.06 381 SER A N 1
ATOM 3025 C CA . SER A 1 381 ? -2.528 -8.696 1.124 1.00 78.06 381 SER A CA 1
ATOM 3026 C C . SER A 1 381 ? -1.166 -8.603 1.822 1.00 78.06 381 SER A C 1
ATOM 3028 O O . SER A 1 381 ? -0.725 -9.535 2.502 1.00 78.06 381 SER A O 1
ATOM 3030 N N . GLN A 1 382 ? -0.497 -7.459 1.683 1.00 79.62 382 GLN A N 1
ATOM 3031 C CA . GLN A 1 382 ? 0.796 -7.172 2.304 1.00 79.62 382 GLN A CA 1
ATOM 3032 C C . GLN A 1 382 ? 0.778 -5.791 2.966 1.00 79.62 382 GLN A C 1
ATOM 3034 O O . GLN A 1 382 ? 0.243 -4.832 2.414 1.00 79.62 382 GLN A O 1
ATOM 3039 N N . LEU A 1 383 ? 1.419 -5.675 4.130 1.00 77.69 383 LEU A N 1
ATOM 3040 C CA . LEU A 1 383 ? 1.653 -4.402 4.807 1.00 77.69 383 LEU A CA 1
ATOM 3041 C C . LEU A 1 383 ? 3.154 -4.111 4.903 1.00 77.69 383 LEU A C 1
ATOM 3043 O O . LEU A 1 383 ? 3.917 -4.916 5.438 1.00 77.69 383 LEU A O 1
ATOM 3047 N N . LEU A 1 384 ? 3.547 -2.924 4.451 1.00 77.50 384 LEU A N 1
ATOM 3048 C CA . LEU A 1 384 ? 4.793 -2.254 4.806 1.00 77.50 384 LEU A CA 1
ATOM 3049 C C . LEU A 1 384 ? 4.453 -1.064 5.711 1.00 77.50 384 LEU A C 1
ATOM 3051 O O . LEU A 1 384 ? 3.553 -0.283 5.402 1.00 77.50 384 LEU A O 1
ATOM 3055 N N . LEU A 1 385 ? 5.170 -0.899 6.822 1.00 76.12 385 LEU A N 1
ATOM 3056 C CA . LEU A 1 385 ? 4.992 0.250 7.709 1.00 76.12 385 LEU A CA 1
ATOM 3057 C C . LEU A 1 385 ? 6.338 0.872 8.079 1.00 76.12 385 LEU A C 1
ATOM 3059 O O . LEU A 1 385 ? 7.294 0.156 8.373 1.00 76.12 385 LEU A O 1
ATOM 3063 N N . ASN A 1 386 ? 6.380 2.201 8.100 1.00 75.56 386 ASN A N 1
ATOM 3064 C CA . ASN A 1 386 ? 7.404 2.973 8.794 1.00 75.56 386 ASN A CA 1
ATOM 3065 C C . ASN A 1 386 ? 6.815 3.486 10.118 1.00 75.56 386 ASN A C 1
ATOM 3067 O O . ASN A 1 386 ? 5.648 3.871 10.165 1.00 75.56 386 ASN A O 1
ATOM 3071 N N . SER A 1 387 ? 7.603 3.491 11.189 1.00 73.81 387 SER A N 1
ATOM 3072 C CA . SER A 1 387 ? 7.189 3.931 12.524 1.00 73.81 387 SER A CA 1
ATOM 3073 C C . SER A 1 387 ? 8.420 4.332 13.326 1.00 73.81 387 SER A C 1
ATOM 3075 O O . SER A 1 387 ? 9.378 3.561 13.409 1.00 73.81 387 SER A O 1
ATOM 3077 N N . HIS A 1 388 ? 8.354 5.474 14.005 1.00 72.19 388 HIS A N 1
ATOM 3078 C CA . HIS A 1 388 ? 9.412 5.924 14.909 1.00 72.19 388 HIS A CA 1
ATOM 3079 C C . HIS A 1 388 ? 9.134 5.561 16.381 1.00 72.19 388 HIS A C 1
ATOM 3081 O O . HIS A 1 388 ? 9.997 5.780 17.234 1.00 72.19 388 HIS A O 1
ATOM 3087 N N . THR A 1 389 ? 7.972 4.973 16.713 1.00 69.62 389 THR A N 1
ATOM 3088 C CA . THR A 1 389 ? 7.652 4.603 18.102 1.00 69.62 389 THR A CA 1
ATOM 3089 C C . THR A 1 389 ? 8.143 3.198 18.508 1.00 69.62 389 THR A C 1
ATOM 3091 O O . THR A 1 389 ? 7.772 2.195 17.886 1.00 69.62 389 THR A O 1
ATOM 3094 N N . PRO A 1 390 ? 8.882 3.054 19.632 1.00 69.75 390 PRO A N 1
ATOM 3095 C CA . PRO A 1 390 ? 9.250 1.745 20.184 1.00 69.75 390 PRO A CA 1
ATOM 3096 C C . PRO A 1 390 ? 8.050 0.850 20.539 1.00 69.75 390 PRO A C 1
ATOM 3098 O O . PRO A 1 390 ? 8.201 -0.364 20.682 1.00 69.75 390 PRO A O 1
ATOM 3101 N N . VAL A 1 391 ? 6.846 1.421 20.681 1.00 75.12 391 VAL A N 1
ATOM 3102 C CA . VAL A 1 391 ? 5.633 0.665 21.027 1.00 75.12 391 VAL A CA 1
ATOM 3103 C C . VAL A 1 391 ? 5.187 -0.247 19.877 1.00 75.12 391 VAL A C 1
ATOM 3105 O O . VAL A 1 391 ? 4.847 -1.401 20.142 1.00 75.12 391 VAL A O 1
ATOM 3108 N N . VAL A 1 392 ? 5.256 0.216 18.621 1.00 75.12 392 VAL A N 1
ATOM 3109 C CA . VAL A 1 392 ? 4.963 -0.599 17.424 1.00 75.12 392 VAL A CA 1
ATOM 3110 C C . VAL A 1 392 ? 5.976 -1.735 17.321 1.00 75.12 392 VAL A C 1
ATOM 3112 O O . VAL A 1 392 ? 5.581 -2.898 17.250 1.00 75.12 392 VAL A O 1
ATOM 3115 N N . LEU A 1 393 ? 7.274 -1.428 17.435 1.00 73.88 393 LEU A N 1
ATOM 3116 C CA . LEU A 1 393 ? 8.339 -2.436 17.466 1.00 73.88 393 LEU A CA 1
ATOM 3117 C C . LEU A 1 393 ? 8.066 -3.518 18.530 1.00 73.88 393 LEU A C 1
ATOM 3119 O O . LEU A 1 393 ? 8.068 -4.708 18.217 1.00 73.88 393 LEU A O 1
ATOM 3123 N N . SER A 1 394 ? 7.725 -3.114 19.760 1.00 72.88 394 SER A N 1
ATOM 3124 C CA . SER A 1 394 ? 7.414 -4.029 20.874 1.00 72.88 394 SER A CA 1
ATOM 3125 C C . SER A 1 394 ? 6.159 -4.898 20.672 1.00 72.88 394 SER A C 1
ATOM 3127 O O . SER A 1 394 ? 5.944 -5.863 21.412 1.00 72.88 394 SER A O 1
ATOM 3129 N N . ALA A 1 395 ? 5.308 -4.555 19.700 1.00 75.62 395 ALA A N 1
ATOM 3130 C CA . ALA A 1 395 ? 4.136 -5.333 19.308 1.00 75.62 395 ALA A CA 1
ATOM 3131 C C . ALA A 1 395 ? 4.441 -6.322 18.165 1.00 75.62 395 ALA A C 1
ATOM 3133 O O . ALA A 1 395 ? 3.771 -7.353 18.059 1.00 75.62 395 ALA A O 1
ATOM 3134 N N . LEU A 1 396 ? 5.459 -6.036 17.346 1.00 70.62 396 LEU A N 1
ATOM 3135 C CA . LEU A 1 396 ? 5.899 -6.881 16.232 1.00 70.62 396 LEU A CA 1
ATOM 3136 C C . LEU A 1 396 ? 6.860 -8.001 16.664 1.00 70.62 396 LEU A C 1
ATOM 3138 O O . LEU A 1 396 ? 6.850 -9.060 16.038 1.00 70.62 396 LEU A O 1
ATOM 3142 N N . ILE A 1 397 ? 7.642 -7.813 17.734 1.00 67.94 397 ILE A N 1
ATOM 3143 C CA . ILE A 1 397 ? 8.646 -8.789 18.205 1.00 67.94 397 ILE A CA 1
ATOM 3144 C C . ILE A 1 397 ? 8.199 -9.627 19.420 1.00 67.94 397 ILE A C 1
ATOM 3146 O O . ILE A 1 397 ? 7.259 -9.281 20.151 1.00 67.94 397 ILE A O 1
ATOM 3150 N N . ASP A 1 398 ? 8.839 -10.782 19.612 1.00 65.00 398 ASP A N 1
ATOM 3151 C CA . ASP A 1 398 ? 8.638 -11.693 20.745 1.00 65.00 398 ASP A CA 1
ATOM 3152 C C . ASP A 1 398 ? 9.469 -11.313 21.995 1.00 65.00 398 ASP A C 1
ATOM 3154 O O . ASP A 1 398 ? 9.893 -10.165 22.140 1.00 65.00 398 ASP A O 1
ATOM 3158 N N . LYS A 1 399 ? 9.610 -12.219 22.978 1.00 60.16 399 LYS A N 1
ATOM 3159 C CA . LYS A 1 399 ? 10.410 -11.961 24.199 1.00 60.16 399 LYS A CA 1
ATOM 3160 C C . LYS A 1 399 ? 11.902 -12.244 23.972 1.00 60.16 399 LYS A C 1
ATOM 3162 O O . LYS A 1 399 ? 12.739 -11.882 24.796 1.00 60.16 399 LYS A O 1
ATOM 3167 N N . GLU A 1 400 ? 12.201 -12.879 22.849 1.00 50.47 400 GLU A N 1
ATOM 3168 C CA . GLU A 1 400 ? 13.484 -13.317 22.330 1.00 50.47 400 GLU A CA 1
ATOM 3169 C C . GLU A 1 400 ? 13.981 -12.339 21.233 1.00 50.47 400 GLU A C 1
ATOM 3171 O O . GLU A 1 400 ? 14.973 -12.601 20.554 1.00 50.47 400 GLU A O 1
ATOM 3176 N N . PHE A 1 401 ? 13.297 -11.190 21.107 1.00 52.41 401 PHE A N 1
ATOM 3177 C CA . PHE A 1 401 ? 13.485 -10.077 20.169 1.00 52.41 401 PHE A CA 1
ATOM 3178 C C . PHE A 1 401 ? 13.276 -10.404 18.686 1.00 52.41 401 PHE A C 1
ATOM 3180 O O . PHE A 1 401 ? 13.388 -9.508 17.853 1.00 52.41 401 PHE A O 1
ATOM 3187 N N . SER A 1 402 ? 12.902 -11.635 18.344 1.00 51.97 402 SER A N 1
ATOM 3188 C CA . SER A 1 402 ? 12.663 -12.029 16.956 1.00 51.97 402 SER A CA 1
ATOM 3189 C C . SER A 1 402 ? 11.317 -11.478 16.453 1.00 51.97 402 SER A C 1
ATOM 3191 O O . SER A 1 402 ? 10.367 -11.371 17.236 1.00 51.97 402 SER A O 1
ATOM 3193 N N . PRO A 1 403 ? 11.186 -11.122 15.158 1.00 58.72 403 PRO A N 1
ATOM 3194 C CA . PRO A 1 403 ? 9.893 -10.794 14.564 1.00 58.72 403 PRO A CA 1
ATOM 3195 C C . PRO A 1 403 ? 8.912 -11.954 14.746 1.00 58.72 403 PRO A C 1
ATOM 3197 O O . PRO A 1 403 ? 9.228 -13.091 14.402 1.00 58.72 403 PRO A O 1
ATOM 3200 N N . ARG A 1 404 ? 7.711 -11.677 15.267 1.00 60.97 404 ARG A N 1
ATOM 3201 C CA . ARG A 1 404 ? 6.680 -12.710 15.472 1.00 60.97 404 ARG A CA 1
ATOM 3202 C C . ARG A 1 404 ? 6.243 -13.322 14.145 1.00 60.97 404 ARG A C 1
ATOM 3204 O O . ARG A 1 404 ? 6.079 -14.528 14.059 1.00 60.97 404 ARG A O 1
ATOM 3211 N N . HIS A 1 405 ? 6.004 -12.457 13.160 1.00 62.72 405 HIS A N 1
ATOM 3212 C CA . HIS A 1 405 ? 5.636 -12.781 11.781 1.00 62.72 405 HIS A CA 1
ATOM 3213 C C . HIS A 1 405 ? 6.196 -11.668 10.880 1.00 62.72 405 HIS A C 1
ATOM 3215 O O . HIS A 1 405 ? 6.255 -10.512 11.308 1.00 62.72 405 HIS A O 1
ATOM 3221 N N . GLY A 1 406 ? 6.565 -11.992 9.639 1.00 61.09 406 GLY A N 1
ATOM 3222 C CA . GLY A 1 406 ? 7.173 -11.033 8.710 1.00 61.09 406 GLY A CA 1
ATOM 3223 C C . GLY A 1 406 ? 8.596 -10.618 9.107 1.00 61.09 406 GLY A C 1
ATOM 3224 O O . GLY A 1 406 ? 9.306 -11.363 9.781 1.00 61.09 406 GLY A O 1
ATOM 3225 N N . TYR A 1 407 ? 9.012 -9.424 8.680 1.00 58.47 407 TYR A N 1
ATOM 3226 C CA . TYR A 1 407 ? 10.361 -8.894 8.894 1.00 58.47 407 TYR A CA 1
ATOM 3227 C C . TYR A 1 407 ? 10.309 -7.529 9.582 1.00 58.47 407 TYR A C 1
ATOM 3229 O O . TYR A 1 407 ? 9.409 -6.731 9.327 1.00 58.47 407 TYR A O 1
ATOM 3237 N N . VAL A 1 408 ? 11.306 -7.253 10.421 1.00 55.91 408 VAL A N 1
ATOM 3238 C CA . VAL A 1 408 ? 11.574 -5.923 10.979 1.00 55.91 408 VAL A CA 1
ATOM 3239 C C . VAL A 1 408 ? 12.942 -5.496 10.461 1.00 55.91 408 VAL A C 1
ATOM 3241 O O . VAL A 1 408 ? 13.919 -6.219 10.645 1.00 55.91 408 VAL A O 1
ATOM 3244 N N . LEU A 1 409 ? 12.999 -4.344 9.797 1.00 53.75 409 LEU A N 1
ATOM 3245 C CA . LEU A 1 409 ? 14.237 -3.731 9.324 1.00 53.75 409 LEU A CA 1
ATOM 3246 C C . LEU A 1 409 ? 14.542 -2.501 10.177 1.00 53.75 409 LEU A C 1
ATOM 3248 O O . LEU A 1 409 ? 13.631 -1.772 10.568 1.00 53.75 409 LEU A O 1
ATOM 3252 N N . PHE A 1 410 ? 15.825 -2.270 10.436 1.00 50.47 410 PHE A N 1
ATOM 3253 C CA . PHE A 1 410 ? 16.319 -1.068 11.098 1.00 50.47 410 PHE A CA 1
ATOM 3254 C C . PHE A 1 410 ? 17.201 -0.295 10.116 1.00 50.47 410 PHE A C 1
ATOM 3256 O O . PHE A 1 410 ? 18.086 -0.880 9.491 1.00 50.47 410 PHE A O 1
ATOM 3263 N N . ALA A 1 411 ? 16.962 1.010 10.006 1.00 47.44 411 ALA A N 1
ATOM 3264 C CA . ALA A 1 411 ? 17.916 1.967 9.459 1.00 47.44 411 ALA A CA 1
ATOM 3265 C C . ALA A 1 411 ? 18.558 2.702 10.649 1.00 47.44 411 ALA A C 1
ATOM 3267 O O . ALA A 1 411 ? 17.836 3.220 11.504 1.00 47.44 411 ALA A O 1
ATOM 3268 N N . ASP A 1 412 ? 19.889 2.690 10.733 1.00 40.66 412 ASP A N 1
ATOM 3269 C CA . ASP A 1 412 ? 20.688 3.371 11.765 1.00 40.66 412 ASP A CA 1
ATOM 3270 C C . ASP A 1 412 ? 21.672 4.300 11.038 1.00 40.66 412 ASP A C 1
ATOM 3272 O O . ASP A 1 412 ? 22.640 3.819 10.451 1.00 40.66 412 ASP A O 1
ATOM 3276 N N . THR A 1 413 ? 21.404 5.612 11.028 1.00 40.09 413 THR A N 1
ATOM 3277 C CA . THR A 1 413 ? 22.235 6.619 10.341 1.00 40.09 413 THR A CA 1
ATOM 3278 C C . THR A 1 413 ? 23.610 6.721 11.008 1.00 40.09 413 THR A C 1
ATOM 3280 O O . THR A 1 413 ? 23.796 7.479 11.968 1.00 40.09 413 THR A O 1
ATOM 3283 N N . ALA A 1 414 ? 24.596 5.988 10.500 1.00 33.81 414 ALA A N 1
ATOM 3284 C CA . ALA A 1 414 ? 25.957 6.008 11.013 1.00 33.81 414 ALA A CA 1
ATOM 3285 C C . ALA A 1 414 ? 26.716 7.223 10.455 1.00 33.81 414 ALA A C 1
ATOM 3287 O O . ALA A 1 414 ? 26.847 7.394 9.247 1.00 33.81 414 ALA A O 1
ATOM 3288 N N . THR A 1 415 ? 27.265 8.078 11.323 1.00 33.28 415 THR A N 1
ATOM 3289 C CA . THR A 1 415 ? 28.135 9.183 10.877 1.00 33.28 415 THR A CA 1
ATOM 3290 C C . THR A 1 415 ? 29.590 8.724 10.862 1.00 33.28 415 THR A C 1
ATOM 3292 O O . THR A 1 415 ? 30.293 8.803 11.871 1.00 33.28 415 THR A O 1
ATOM 3295 N N . VAL A 1 416 ? 30.062 8.246 9.711 1.00 32.69 416 VAL A N 1
ATOM 3296 C CA . VAL A 1 416 ? 31.445 7.797 9.531 1.00 32.69 416 VAL A CA 1
ATOM 3297 C C . VAL A 1 416 ? 32.372 9.008 9.412 1.00 32.69 416 VAL A C 1
ATOM 3299 O O . VAL A 1 416 ? 32.293 9.808 8.477 1.00 32.69 416 VAL A O 1
ATOM 3302 N N . SER A 1 417 ? 33.275 9.151 10.380 1.00 30.38 417 SER A N 1
ATOM 3303 C CA . SER A 1 417 ? 34.307 10.189 10.399 1.00 30.38 417 SER A CA 1
ATOM 3304 C C . SER A 1 417 ? 35.652 9.586 10.000 1.00 30.38 417 SER A C 1
ATOM 3306 O O . SER A 1 417 ? 36.200 8.766 10.735 1.00 30.38 417 SER A O 1
ATOM 3308 N N . ASP A 1 418 ? 36.193 9.984 8.845 1.00 33.88 418 ASP A N 1
ATOM 3309 C CA . ASP A 1 418 ? 37.552 9.610 8.435 1.00 33.88 418 ASP A CA 1
ATOM 3310 C C . ASP A 1 418 ? 38.564 10.608 9.041 1.00 33.88 418 ASP A C 1
ATOM 3312 O O . ASP A 1 418 ? 38.677 11.746 8.549 1.00 33.88 418 ASP A O 1
ATOM 3316 N N . PRO A 1 419 ? 39.335 10.217 10.080 1.00 34.78 419 PRO A N 1
ATOM 3317 C CA . PRO A 1 419 ? 40.266 11.120 10.753 1.00 34.78 419 PRO A CA 1
ATOM 3318 C C . PRO A 1 419 ? 41.425 11.565 9.848 1.00 34.78 419 PRO A C 1
ATOM 3320 O O . PRO A 1 419 ? 42.061 12.579 10.133 1.00 34.78 419 PRO A O 1
ATOM 3323 N N . GLY A 1 420 ? 41.688 10.854 8.745 1.00 43.28 420 GLY A N 1
ATOM 3324 C CA . GLY A 1 420 ? 42.692 11.228 7.752 1.00 43.28 420 GLY A CA 1
ATOM 3325 C C . GLY A 1 420 ? 42.224 12.296 6.758 1.00 43.28 420 GLY A C 1
ATOM 3326 O O . GLY A 1 420 ? 43.069 12.947 6.143 1.00 43.28 420 GLY A O 1
ATOM 3327 N N . LYS A 1 421 ? 40.907 12.504 6.588 1.00 40.44 421 LYS A N 1
ATOM 3328 C CA . LYS A 1 421 ? 40.353 13.402 5.548 1.00 40.44 421 LYS A CA 1
ATOM 3329 C C . LYS A 1 421 ? 39.565 14.611 6.053 1.00 40.44 421 LYS A C 1
ATOM 3331 O O . LYS A 1 421 ? 39.274 15.490 5.245 1.00 40.44 421 LYS A O 1
ATOM 3336 N N . LYS A 1 422 ? 39.199 14.680 7.341 1.00 30.95 422 LYS A N 1
ATOM 3337 C CA . LYS A 1 422 ? 38.283 15.714 7.885 1.00 30.95 422 LYS A CA 1
ATOM 3338 C C . LYS A 1 422 ? 36.945 15.815 7.122 1.00 30.95 422 LYS A C 1
ATOM 3340 O O . LYS A 1 422 ? 36.362 16.893 7.026 1.00 30.95 422 LYS A O 1
ATOM 3345 N N . ARG A 1 423 ? 36.447 14.691 6.594 1.00 30.61 423 ARG A N 1
ATOM 3346 C CA . ARG A 1 423 ? 35.081 14.555 6.067 1.00 30.61 423 ARG A CA 1
ATOM 3347 C C . ARG A 1 423 ? 34.284 13.641 6.994 1.00 30.61 423 ARG A C 1
ATOM 3349 O O . ARG A 1 423 ? 34.681 12.501 7.226 1.00 30.61 423 ARG A O 1
ATOM 3356 N N . THR A 1 424 ? 33.166 14.153 7.493 1.00 30.52 424 THR A N 1
ATOM 3357 C CA . THR A 1 424 ? 32.062 13.366 8.051 1.00 30.52 424 THR A CA 1
ATOM 3358 C C . THR A 1 424 ? 31.154 12.937 6.908 1.00 30.52 424 THR A C 1
ATOM 3360 O O . THR A 1 424 ? 30.713 13.793 6.141 1.00 30.52 424 THR A O 1
ATOM 3363 N N . THR A 1 425 ? 30.866 11.646 6.808 1.00 31.75 425 THR A N 1
ATOM 3364 C CA . THR A 1 425 ? 29.982 11.077 5.785 1.00 31.75 425 THR A CA 1
ATOM 3365 C C . THR A 1 425 ? 28.870 10.316 6.503 1.00 31.75 425 THR A C 1
ATOM 3367 O O . THR A 1 425 ? 29.192 9.425 7.289 1.00 31.75 425 THR A O 1
ATOM 3370 N N . PRO A 1 426 ? 27.587 10.661 6.309 1.00 31.50 426 PRO A N 1
ATOM 3371 C CA . PRO A 1 426 ? 26.498 9.772 6.686 1.00 31.50 426 PRO A CA 1
ATOM 3372 C C . PRO A 1 426 ? 26.556 8.508 5.820 1.00 31.50 426 PRO A C 1
ATOM 3374 O O . PRO A 1 426 ? 26.833 8.593 4.623 1.00 31.50 426 PRO A O 1
ATOM 3377 N N . GLU A 1 427 ? 26.309 7.356 6.430 1.00 32.62 427 GLU A N 1
ATOM 3378 C CA . GLU A 1 427 ? 26.001 6.104 5.745 1.00 32.62 427 GLU A CA 1
ATOM 3379 C C . GLU A 1 427 ? 24.749 5.508 6.413 1.00 32.62 427 GLU A C 1
ATOM 3381 O O . GLU A 1 427 ? 24.691 5.425 7.642 1.00 32.62 427 GLU A O 1
ATOM 3386 N N . ASP A 1 428 ? 23.756 5.088 5.620 1.00 35.50 428 ASP A N 1
ATOM 3387 C CA . ASP A 1 428 ? 22.549 4.377 6.081 1.00 35.50 428 ASP A CA 1
ATOM 3388 C C . ASP A 1 428 ? 22.640 2.867 5.766 1.00 35.50 428 ASP A C 1
ATOM 3390 O O . ASP A 1 428 ? 22.092 2.390 4.764 1.00 35.50 428 ASP A O 1
ATOM 3394 N N . PRO A 1 429 ? 23.329 2.059 6.595 1.00 35.31 429 PRO A N 1
ATOM 3395 C CA . PRO A 1 429 ? 23.317 0.609 6.461 1.00 35.31 429 PRO A CA 1
ATOM 3396 C C . PRO A 1 429 ? 21.964 0.026 6.904 1.00 35.31 429 PRO A C 1
ATOM 3398 O O . PRO A 1 429 ? 21.787 -0.361 8.061 1.00 35.31 429 PRO A O 1
ATOM 3401 N N . LEU A 1 430 ? 21.019 -0.130 5.969 1.00 32.81 430 LEU A N 1
ATOM 3402 C CA . LEU A 1 430 ? 19.898 -1.058 6.165 1.00 32.81 430 LEU A CA 1
ATOM 3403 C C . LEU A 1 430 ? 20.444 -2.488 6.242 1.00 32.81 430 LEU A C 1
ATOM 3405 O O . LEU A 1 430 ? 20.738 -3.111 5.224 1.00 32.81 430 LEU A O 1
ATOM 3409 N N . ALA A 1 431 ? 20.561 -3.021 7.456 1.00 31.19 431 ALA A N 1
ATOM 3410 C CA . ALA A 1 431 ? 21.012 -4.385 7.691 1.00 31.19 431 ALA A CA 1
ATOM 3411 C C . ALA A 1 431 ? 19.824 -5.315 8.015 1.00 31.19 431 ALA A C 1
ATOM 3413 O O . ALA A 1 431 ? 19.038 -5.004 8.918 1.00 31.19 431 ALA A O 1
ATOM 3414 N N . PRO A 1 432 ? 19.699 -6.493 7.368 1.00 29.91 432 PRO A N 1
ATOM 3415 C CA . PRO A 1 432 ? 18.789 -7.545 7.810 1.00 29.91 432 PRO A CA 1
ATOM 3416 C C . PRO A 1 432 ? 19.337 -8.166 9.105 1.00 29.91 432 PRO A C 1
ATOM 3418 O O . PRO A 1 432 ? 20.074 -9.153 9.095 1.00 29.91 432 PRO A O 1
ATOM 3421 N N . GLY A 1 433 ? 19.025 -7.534 10.237 1.00 29.64 433 GLY A N 1
ATOM 3422 C CA . GLY A 1 433 ? 19.568 -7.893 11.542 1.00 29.64 433 GLY A CA 1
ATOM 3423 C C . GLY A 1 433 ? 19.054 -9.246 12.050 1.00 29.64 433 GLY A C 1
ATOM 3424 O O . GLY A 1 433 ? 17.855 -9.381 12.299 1.00 29.64 433 GLY A O 1
ATOM 3425 N N . PRO A 1 434 ? 19.921 -10.247 12.295 1.00 25.91 434 PRO A N 1
ATOM 3426 C CA . PRO A 1 434 ? 19.531 -11.397 13.092 1.00 25.91 434 PRO A CA 1
ATOM 3427 C C . PRO A 1 434 ? 19.419 -10.971 14.561 1.00 25.91 434 PRO A C 1
ATOM 3429 O O . PRO A 1 434 ? 20.355 -10.396 15.116 1.00 25.91 434 PRO A O 1
ATOM 3432 N N . CYS A 1 435 ? 18.354 -11.368 15.261 1.00 30.89 435 CYS A N 1
ATOM 3433 C CA . CYS A 1 435 ? 18.267 -11.235 16.726 1.00 30.89 435 CYS A CA 1
ATOM 3434 C C . CYS A 1 435 ? 19.127 -12.284 17.468 1.00 30.89 435 CYS A C 1
ATOM 3436 O O . CYS A 1 435 ? 18.737 -12.872 18.474 1.00 30.89 435 CYS A O 1
ATOM 3438 N N . LYS A 1 436 ? 20.343 -12.506 16.958 1.00 21.33 436 LYS A N 1
ATOM 3439 C CA . LYS A 1 436 ? 21.453 -13.208 17.602 1.00 21.33 436 LYS A CA 1
ATOM 3440 C C . LYS A 1 436 ? 22.691 -12.332 17.459 1.00 21.33 436 LYS A C 1
ATOM 3442 O O . LYS A 1 436 ? 23.194 -12.138 16.358 1.00 21.33 436 LYS A O 1
ATOM 3447 N N . ALA A 1 437 ? 23.164 -11.802 18.582 1.00 29.95 437 ALA A N 1
ATOM 3448 C CA . ALA A 1 437 ? 24.298 -10.891 18.616 1.00 29.95 437 ALA A CA 1
ATOM 3449 C C . ALA A 1 437 ? 25.603 -11.579 18.172 1.00 29.95 437 ALA A C 1
ATOM 3451 O O . ALA A 1 437 ? 26.101 -12.477 18.851 1.00 29.95 437 ALA A O 1
ATOM 3452 N N . THR A 1 438 ? 26.171 -11.097 17.067 1.00 20.52 438 THR A N 1
ATOM 3453 C CA . THR A 1 438 ? 27.537 -11.363 16.585 1.00 20.52 438 THR A CA 1
ATOM 3454 C C . THR A 1 438 ? 27.945 -10.212 15.661 1.00 20.52 438 THR A C 1
ATOM 3456 O O . THR A 1 438 ? 27.193 -9.911 14.744 1.00 20.52 438 THR A O 1
ATOM 3459 N N . ASN A 1 439 ? 29.097 -9.549 15.793 1.00 20.77 439 ASN A N 1
ATOM 3460 C CA . ASN A 1 439 ? 30.117 -9.602 16.848 1.00 20.77 439 ASN A CA 1
ATOM 3461 C C . ASN A 1 439 ? 30.876 -8.260 16.874 1.00 20.77 439 ASN A C 1
ATOM 3463 O O . ASN A 1 439 ? 31.499 -7.908 15.877 1.00 20.77 439 ASN A O 1
ATOM 3467 N N . VAL A 1 440 ? 30.943 -7.586 18.026 1.00 22.20 440 VAL A N 1
ATOM 3468 C CA . VAL A 1 440 ? 32.030 -6.633 18.323 1.00 22.20 440 VAL A CA 1
ATOM 3469 C C . VAL A 1 440 ? 32.924 -7.295 19.368 1.00 22.20 440 VAL A C 1
ATOM 3471 O O . VAL A 1 440 ? 32.453 -7.765 20.403 1.00 22.20 440 VAL A O 1
ATOM 3474 N N . THR A 1 441 ? 34.210 -7.448 19.053 1.00 19.98 441 THR A N 1
ATOM 3475 C CA . THR A 1 441 ? 35.068 -8.421 19.746 1.00 19.98 441 THR A CA 1
ATOM 3476 C C . THR A 1 441 ? 35.790 -7.811 20.944 1.00 19.98 441 THR A C 1
ATOM 3478 O O . THR A 1 441 ? 36.811 -7.155 20.763 1.00 19.98 441 THR A O 1
ATOM 3481 N N . PHE A 1 442 ? 35.371 -8.147 22.168 1.00 21.55 442 PHE A N 1
ATOM 3482 C CA . PHE A 1 442 ? 36.205 -7.974 23.367 1.00 21.55 442 PHE A CA 1
ATOM 3483 C C . PHE A 1 442 ? 36.234 -9.221 24.265 1.00 21.55 442 PHE A C 1
ATOM 3485 O O . PHE A 1 442 ? 35.266 -9.971 24.389 1.00 21.55 442 PHE A O 1
ATOM 3492 N N . ARG A 1 443 ? 37.402 -9.492 24.866 1.00 18.83 443 ARG A N 1
ATOM 3493 C CA . ARG A 1 443 ? 37.683 -10.717 25.638 1.00 18.83 443 ARG A CA 1
ATOM 3494 C C . ARG A 1 443 ? 37.475 -10.524 27.146 1.00 18.83 443 ARG A C 1
ATOM 3496 O O . ARG A 1 443 ? 38.136 -9.691 27.745 1.00 18.83 443 ARG A O 1
ATOM 3503 N N . ARG A 1 444 ? 36.724 -11.455 27.755 1.00 20.66 444 ARG A N 1
ATOM 3504 C CA . ARG A 1 444 ? 36.782 -11.894 29.174 1.00 20.66 444 ARG A CA 1
ATOM 3505 C C . ARG A 1 444 ? 36.767 -10.800 30.271 1.00 20.66 444 ARG A C 1
ATOM 3507 O O . ARG A 1 444 ? 37.819 -10.362 30.722 1.00 20.66 444 ARG A O 1
ATOM 3514 N N . GLY A 1 445 ? 35.596 -10.573 30.877 1.00 21.55 445 GLY A N 1
ATOM 3515 C CA . GLY A 1 445 ? 35.440 -9.903 32.182 1.00 21.55 445 GLY A CA 1
ATOM 3516 C C . GLY A 1 445 ? 34.283 -10.511 32.991 1.00 21.55 445 GLY A C 1
ATOM 3517 O O . GLY A 1 445 ? 33.138 -10.426 32.581 1.00 21.55 445 GLY A O 1
ATOM 3518 N N . ARG A 1 446 ? 34.586 -11.200 34.098 1.00 20.86 446 ARG A N 1
ATOM 3519 C CA . ARG A 1 446 ? 33.674 -12.047 34.906 1.00 20.86 446 ARG A CA 1
ATOM 3520 C C . ARG A 1 446 ? 32.286 -11.441 35.234 1.00 20.86 446 ARG A C 1
ATOM 3522 O O . ARG A 1 446 ? 32.203 -10.382 35.840 1.00 20.86 446 ARG A O 1
ATOM 3529 N N . CYS A 1 447 ? 31.227 -12.225 34.999 1.00 20.38 447 CYS A N 1
ATOM 3530 C CA . CYS A 1 447 ? 29.930 -12.145 35.705 1.00 20.38 447 CYS A CA 1
ATOM 3531 C C . CYS A 1 447 ? 30.115 -12.463 37.222 1.00 20.38 447 CYS A C 1
ATOM 3533 O O . CYS A 1 447 ? 31.131 -13.095 37.541 1.00 20.38 447 CYS A O 1
ATOM 3535 N N . PRO A 1 448 ? 29.188 -12.117 38.157 1.00 24.55 448 PRO A N 1
ATOM 3536 C CA . PRO A 1 448 ? 27.774 -12.531 38.076 1.00 24.55 448 PRO A CA 1
ATOM 3537 C C . PRO A 1 448 ? 26.692 -11.556 38.626 1.00 24.55 448 PRO A C 1
ATOM 3539 O O . PRO A 1 448 ? 26.990 -10.533 39.229 1.00 24.55 448 PRO A O 1
ATOM 3542 N N . ALA A 1 449 ? 25.436 -12.029 38.534 1.00 20.22 449 ALA A N 1
ATOM 3543 C CA . ALA A 1 449 ? 24.205 -11.609 39.238 1.00 20.22 449 ALA A CA 1
ATOM 3544 C C . ALA A 1 449 ? 23.287 -10.560 38.564 1.00 20.22 449 ALA A C 1
ATOM 3546 O O . ALA A 1 449 ? 23.692 -9.788 37.703 1.00 20.22 449 ALA A O 1
ATOM 3547 N N . ARG A 1 450 ? 21.990 -10.630 38.913 1.00 20.09 450 ARG A N 1
ATOM 3548 C CA . ARG A 1 450 ? 20.837 -9.938 38.293 1.00 20.09 450 ARG A CA 1
ATOM 3549 C C . ARG A 1 450 ? 19.849 -9.495 39.382 1.00 20.09 450 ARG A C 1
ATOM 3551 O O . ARG A 1 450 ? 19.612 -10.303 40.278 1.00 20.09 450 ARG A O 1
ATOM 3558 N N . LEU A 1 451 ? 19.146 -8.364 39.218 1.00 22.84 451 LEU A N 1
ATOM 3559 C CA . LEU A 1 451 ? 17.711 -8.267 39.568 1.00 22.84 451 LEU A CA 1
ATOM 3560 C C . LEU A 1 451 ? 16.987 -7.119 38.820 1.00 22.84 451 LEU A C 1
ATOM 3562 O O . LEU A 1 451 ? 17.444 -6.703 37.761 1.00 22.84 451 LEU A O 1
ATOM 3566 N N . ARG A 1 452 ? 15.798 -6.715 39.289 1.00 20.08 452 ARG A N 1
ATOM 3567 C CA . ARG A 1 452 ? 14.706 -6.055 38.543 1.00 20.08 452 ARG A CA 1
ATOM 3568 C C . ARG A 1 452 ? 14.276 -4.723 39.182 1.00 20.08 452 ARG A C 1
ATOM 3570 O O . ARG A 1 452 ? 14.307 -4.661 40.399 1.00 20.08 452 ARG A O 1
ATOM 3577 N N . ILE A 1 453 ? 13.762 -3.802 38.342 1.00 22.66 453 ILE A N 1
ATOM 3578 C CA . ILE A 1 453 ? 12.600 -2.878 38.522 1.00 22.66 453 ILE A CA 1
ATOM 3579 C C . ILE A 1 453 ? 12.517 -2.127 39.876 1.00 22.66 453 ILE A C 1
ATOM 3581 O O . ILE A 1 453 ? 12.478 -2.752 40.924 1.00 22.66 453 ILE A O 1
ATOM 3585 N N . GLY A 1 454 ? 12.344 -0.805 39.965 1.00 22.02 454 GLY A N 1
ATOM 3586 C CA . GLY A 1 454 ? 11.908 0.214 38.995 1.00 22.02 454 GLY A CA 1
ATOM 3587 C C . GLY A 1 454 ? 10.909 1.165 39.689 1.00 22.02 454 GLY A C 1
ATOM 3588 O O . GLY A 1 454 ? 10.333 0.780 40.705 1.00 22.02 454 GLY A O 1
ATOM 3589 N N . LEU A 1 455 ? 10.698 2.391 39.192 1.00 21.81 455 LEU A N 1
ATOM 3590 C CA . LEU A 1 455 ? 9.817 3.376 39.847 1.00 21.81 455 LEU A CA 1
ATOM 3591 C C . LEU A 1 455 ? 8.854 4.071 38.879 1.00 21.81 455 LEU A C 1
ATOM 3593 O O . LEU A 1 455 ? 9.250 4.574 37.832 1.00 21.81 455 LEU A O 1
ATOM 3597 N N . GLY A 1 456 ? 7.594 4.142 39.303 1.00 22.45 456 GLY A N 1
ATOM 3598 C CA . GLY A 1 456 ? 6.571 5.066 38.827 1.00 22.45 456 GLY A CA 1
ATOM 3599 C C . GLY A 1 456 ? 5.656 5.414 40.005 1.00 22.45 456 GLY A C 1
ATOM 3600 O O . GLY A 1 456 ? 5.390 4.558 40.853 1.00 22.45 456 GLY A O 1
ATOM 3601 N N . SER A 1 457 ? 5.214 6.665 40.103 1.00 21.55 457 SER A N 1
ATOM 3602 C CA . SER A 1 457 ? 4.460 7.188 41.247 1.00 21.55 457 SER A CA 1
ATOM 3603 C C . SER A 1 457 ? 2.943 7.147 41.014 1.00 21.55 457 SER A C 1
ATOM 3605 O O . SER A 1 457 ? 2.379 8.020 40.371 1.00 21.55 457 SER A O 1
ATOM 3607 N N . GLN A 1 458 ? 2.314 6.113 41.582 1.00 22.53 458 GLN A N 1
ATOM 3608 C CA . GLN A 1 458 ? 0.882 5.948 41.893 1.00 22.53 458 GLN A CA 1
ATOM 3609 C C . GLN A 1 458 ? -0.188 6.467 40.904 1.00 22.53 458 GLN A C 1
ATOM 3611 O O . GLN A 1 458 ? -0.550 7.638 40.904 1.00 22.53 458 GLN A O 1
ATOM 3616 N N . GLU A 1 459 ? -0.915 5.514 40.318 1.00 23.41 459 GLU A N 1
ATOM 3617 C CA . GLU A 1 459 ? -2.380 5.490 40.469 1.00 23.41 459 GLU A CA 1
ATOM 3618 C C . GLU A 1 459 ? -2.795 4.181 41.174 1.00 23.41 459 GLU A C 1
ATOM 3620 O O . GLU A 1 459 ? -1.951 3.324 41.453 1.00 23.41 459 GLU A O 1
ATOM 3625 N N . HIS A 1 460 ? -4.063 4.065 41.585 1.00 23.55 460 HIS A N 1
ATOM 3626 C CA . HIS A 1 460 ? -4.522 3.015 42.507 1.00 23.55 460 HIS A CA 1
ATOM 3627 C C . HIS A 1 460 ? -4.580 1.595 41.904 1.00 23.55 460 HIS A C 1
ATOM 3629 O O . HIS A 1 460 ? -4.592 1.390 40.693 1.00 23.55 460 HIS A O 1
ATOM 3635 N N . ALA A 1 461 ? -4.585 0.597 42.793 1.00 27.64 461 ALA A N 1
ATOM 3636 C CA . ALA A 1 461 ? -4.278 -0.796 42.484 1.00 27.64 461 ALA A CA 1
ATOM 3637 C C . ALA A 1 461 ? -5.221 -1.488 41.474 1.00 27.64 461 ALA A C 1
ATOM 3639 O O . ALA A 1 461 ? -6.423 -1.618 41.701 1.00 27.64 461 ALA A O 1
ATOM 3640 N N . GLY A 1 462 ? -4.614 -2.074 40.438 1.00 22.19 462 GLY A N 1
ATOM 3641 C CA . GLY A 1 462 ? -5.174 -3.122 39.581 1.00 22.19 462 GLY A CA 1
ATOM 3642 C C . GLY A 1 462 ? -4.052 -4.071 39.134 1.00 22.19 462 GLY A C 1
ATOM 3643 O O . GLY A 1 462 ? -2.971 -3.618 38.764 1.00 22.19 462 GLY A O 1
ATOM 3644 N N . ASN A 1 463 ? -4.261 -5.387 39.220 1.00 27.20 463 ASN A N 1
ATOM 3645 C CA . ASN A 1 463 ? -3.203 -6.387 38.992 1.00 27.20 463 ASN A CA 1
ATOM 3646 C C . ASN A 1 463 ? -2.835 -6.542 37.500 1.00 27.20 463 ASN A C 1
ATOM 3648 O O . ASN A 1 463 ? -3.730 -6.738 36.682 1.00 27.20 463 ASN A O 1
ATOM 3652 N N . GLY A 1 464 ? -1.536 -6.586 37.149 1.00 27.94 464 GLY A N 1
ATOM 3653 C CA . GLY A 1 464 ? -1.107 -6.999 35.797 1.00 27.94 464 GLY A CA 1
ATOM 3654 C C . GLY A 1 464 ? 0.342 -6.689 35.377 1.00 27.94 464 GLY A C 1
ATOM 3655 O O . GLY A 1 464 ? 0.616 -5.644 34.806 1.00 27.94 464 GLY A O 1
ATOM 3656 N N . GLU A 1 465 ? 1.259 -7.632 35.616 1.00 30.27 465 GLU A N 1
ATOM 3657 C CA . GLU A 1 465 ? 2.547 -7.926 34.932 1.00 30.27 465 GLU A CA 1
ATOM 3658 C C . GLU A 1 465 ? 3.170 -6.970 33.859 1.00 30.27 465 GLU A C 1
ATOM 3660 O O . GLU A 1 465 ? 3.601 -7.440 32.803 1.00 30.27 465 GLU A O 1
ATOM 3665 N N . HIS A 1 466 ? 3.300 -5.652 34.067 1.00 32.03 466 HIS A N 1
ATOM 3666 C CA . HIS A 1 466 ? 3.873 -4.747 33.034 1.00 32.03 466 HIS A CA 1
ATOM 3667 C C . HIS A 1 466 ? 5.219 -4.068 33.357 1.00 32.03 466 HIS A C 1
ATOM 3669 O O . HIS A 1 466 ? 5.860 -3.537 32.452 1.00 32.03 466 HIS A O 1
ATOM 3675 N N . GLY A 1 467 ? 5.744 -4.168 34.583 1.00 27.58 467 GLY A N 1
ATOM 3676 C CA . GLY A 1 467 ? 6.998 -3.488 34.965 1.00 27.58 467 GLY A CA 1
ATOM 3677 C C . GLY A 1 467 ? 8.293 -3.990 34.295 1.00 27.58 467 GLY A C 1
ATOM 3678 O O . GLY A 1 467 ? 9.323 -3.331 34.393 1.00 27.58 467 GLY A O 1
ATOM 3679 N N . GLY A 1 468 ? 8.289 -5.154 33.634 1.00 29.44 468 GLY A N 1
ATOM 3680 C CA . GLY A 1 468 ? 9.522 -5.829 33.196 1.00 29.44 468 GLY A CA 1
ATOM 3681 C C . GLY A 1 468 ? 10.197 -5.285 31.931 1.00 29.44 468 GLY A C 1
ATOM 3682 O O . GLY A 1 468 ? 11.413 -5.404 31.806 1.00 29.44 468 GLY A O 1
ATOM 3683 N N . LEU A 1 469 ? 9.437 -4.707 30.997 1.00 31.78 469 LEU A N 1
ATOM 3684 C CA . LEU A 1 469 ? 9.933 -4.380 29.649 1.00 31.78 469 LEU A CA 1
ATOM 3685 C C . LEU A 1 469 ? 10.739 -3.072 29.583 1.00 31.78 469 LEU A C 1
ATOM 3687 O O . LEU A 1 469 ? 11.674 -2.976 28.793 1.00 31.78 469 LEU A O 1
ATOM 3691 N N . SER A 1 470 ? 10.431 -2.089 30.437 1.00 31.94 470 SER A N 1
ATOM 3692 C CA . SER A 1 470 ? 11.060 -0.757 30.382 1.00 31.94 470 SER A CA 1
ATOM 3693 C C . SER A 1 470 ? 12.552 -0.747 30.743 1.00 31.94 470 SER A C 1
ATOM 3695 O O . SER A 1 470 ? 13.266 0.164 30.339 1.00 31.94 470 SER A O 1
ATOM 3697 N N . MET A 1 471 ? 13.031 -1.737 31.504 1.00 32.53 471 MET A N 1
ATOM 3698 C CA . MET A 1 471 ? 14.423 -1.788 31.981 1.00 32.53 471 MET A CA 1
ATOM 3699 C C . MET A 1 471 ? 15.424 -2.198 30.890 1.00 32.53 471 MET A C 1
ATOM 3701 O O . MET A 1 471 ? 16.585 -1.807 30.951 1.00 32.53 471 MET A O 1
ATOM 3705 N N . TYR A 1 472 ? 15.008 -3.013 29.912 1.00 36.84 472 TYR A N 1
ATOM 3706 C CA . TYR A 1 472 ? 15.948 -3.678 29.000 1.00 36.84 472 TYR A CA 1
ATOM 3707 C C . TYR A 1 472 ? 16.414 -2.772 27.850 1.00 36.84 472 TYR A C 1
ATOM 3709 O O . TYR A 1 472 ? 17.608 -2.684 27.578 1.00 36.84 472 TYR A O 1
ATOM 3717 N N . TYR A 1 473 ? 15.484 -2.041 27.227 1.00 33.62 473 TYR A N 1
ATOM 3718 C CA . TYR A 1 473 ? 15.803 -1.088 26.156 1.00 33.62 473 TYR A CA 1
ATOM 3719 C C . TYR A 1 473 ? 16.681 0.069 26.646 1.00 33.62 473 TYR A C 1
ATOM 3721 O O . TYR A 1 473 ? 17.586 0.497 25.933 1.00 33.62 473 TYR A O 1
ATOM 3729 N N . LEU A 1 474 ? 16.459 0.532 27.883 1.00 37.81 474 LEU A N 1
ATOM 3730 C CA . LEU A 1 474 ? 17.291 1.563 28.501 1.00 37.81 474 LEU A CA 1
ATOM 3731 C C . LEU A 1 474 ? 18.725 1.058 28.740 1.00 37.81 474 LEU A C 1
ATOM 3733 O O . LEU A 1 474 ? 19.676 1.787 28.479 1.00 37.81 474 LEU A O 1
ATOM 3737 N N . GLY A 1 475 ? 18.877 -0.202 29.170 1.00 40.66 475 GLY A N 1
ATOM 3738 C CA . GLY A 1 475 ? 20.180 -0.845 29.359 1.00 40.66 475 GLY A CA 1
ATOM 3739 C C . GLY A 1 475 ? 21.012 -0.887 28.076 1.00 40.66 475 GLY A C 1
ATOM 3740 O O . GLY A 1 475 ? 22.134 -0.399 28.076 1.00 40.66 475 GLY A O 1
ATOM 3741 N N . LEU A 1 476 ? 20.446 -1.370 26.964 1.00 41.22 476 LEU A N 1
ATOM 3742 C CA . LEU A 1 476 ? 21.164 -1.453 25.681 1.00 41.22 476 LEU A CA 1
ATOM 3743 C C . LEU A 1 476 ? 21.619 -0.084 25.144 1.00 41.22 476 LEU A C 1
ATOM 3745 O O . LEU A 1 476 ? 22.719 0.025 24.602 1.00 41.22 476 LEU A O 1
ATOM 3749 N N . ALA A 1 477 ? 20.804 0.962 25.310 1.00 39.03 477 ALA A N 1
ATOM 3750 C CA . ALA A 1 477 ? 21.184 2.321 24.924 1.00 39.03 477 ALA A CA 1
ATOM 3751 C C . ALA A 1 477 ? 22.317 2.876 25.811 1.00 39.03 477 ALA A C 1
ATOM 3753 O O . ALA A 1 477 ? 23.269 3.468 25.304 1.00 39.03 477 ALA A O 1
ATOM 3754 N N . ILE A 1 478 ? 22.244 2.643 27.126 1.00 43.78 478 ILE A N 1
ATOM 3755 C CA . ILE A 1 478 ? 23.272 3.063 28.089 1.00 43.78 478 ILE A CA 1
ATOM 3756 C C . ILE A 1 478 ? 24.587 2.298 27.869 1.00 43.78 478 ILE A C 1
ATOM 3758 O O . ILE A 1 478 ? 25.643 2.923 27.856 1.00 43.78 478 ILE A O 1
ATOM 3762 N N . ASP A 1 479 ? 24.543 0.985 27.623 1.00 51.34 479 ASP A N 1
ATOM 3763 C CA . ASP A 1 479 ? 25.726 0.154 27.355 1.00 51.34 479 ASP A CA 1
ATOM 3764 C C . ASP A 1 479 ? 26.472 0.592 26.080 1.00 51.34 479 ASP A C 1
ATOM 3766 O O . ASP A 1 479 ? 27.706 0.543 26.047 1.00 51.34 479 ASP A O 1
ATOM 3770 N N . ARG A 1 480 ? 25.749 1.037 25.038 1.00 45.78 480 ARG A N 1
ATOM 3771 C CA . ARG A 1 480 ? 26.339 1.585 23.801 1.00 45.78 480 ARG A CA 1
ATOM 3772 C C . ARG A 1 480 ? 26.962 2.965 24.052 1.00 45.78 480 ARG A C 1
ATOM 3774 O O . ARG A 1 480 ? 28.136 3.156 23.748 1.00 45.78 480 ARG A O 1
ATOM 3781 N N . LEU A 1 481 ? 26.249 3.870 24.733 1.00 43.25 481 LEU A N 1
ATOM 3782 C CA . LEU A 1 481 ? 26.778 5.184 25.142 1.00 43.25 481 LEU A CA 1
ATOM 3783 C C . LEU A 1 481 ? 28.020 5.077 26.049 1.00 43.25 481 LEU A C 1
ATOM 3785 O O . LEU A 1 481 ? 28.946 5.874 25.918 1.00 43.25 481 LEU A O 1
ATOM 3789 N N . TYR A 1 482 ? 28.085 4.079 26.936 1.00 48.41 482 TYR A N 1
ATOM 3790 C CA . TYR A 1 482 ? 29.275 3.805 27.749 1.00 48.41 482 TYR A CA 1
ATOM 3791 C C . TYR A 1 482 ? 30.479 3.356 26.916 1.00 48.41 482 TYR A C 1
ATOM 3793 O O . TYR A 1 482 ? 31.603 3.739 27.231 1.00 48.41 482 TYR A O 1
ATOM 3801 N N . GLN A 1 483 ? 30.266 2.550 25.873 1.00 53.09 483 GLN A N 1
ATOM 3802 C CA . GLN A 1 483 ? 31.340 2.084 24.989 1.00 53.09 483 GLN A CA 1
ATOM 3803 C C . GLN A 1 483 ? 31.841 3.188 24.051 1.00 53.09 483 GLN A C 1
ATOM 3805 O O . GLN A 1 483 ? 33.029 3.227 23.740 1.00 53.09 483 GLN A O 1
ATOM 3810 N N . GLU A 1 484 ? 30.956 4.091 23.628 1.00 45.72 484 GLU A N 1
ATOM 3811 C CA . GLU A 1 484 ? 31.266 5.155 22.668 1.00 45.72 484 GLU A CA 1
ATOM 3812 C C . GLU A 1 484 ? 31.783 6.448 23.346 1.00 45.72 484 GLU A C 1
ATOM 3814 O O . GLU A 1 484 ? 32.541 7.198 22.725 1.00 45.72 484 GLU A O 1
ATOM 3819 N N . HIS A 1 485 ? 31.428 6.722 24.615 1.00 43.62 485 HIS A N 1
ATOM 3820 C CA . HIS A 1 485 ? 31.686 8.015 25.286 1.00 43.62 485 HIS A CA 1
ATOM 3821 C C . HIS A 1 485 ? 32.255 7.938 26.723 1.00 43.62 485 HIS A C 1
ATOM 3823 O O . HIS A 1 485 ? 32.148 8.911 27.477 1.00 43.62 485 HIS A O 1
ATOM 3829 N N . ALA A 1 486 ? 32.903 6.829 27.109 1.00 46.09 486 ALA A N 1
ATOM 3830 C CA . ALA A 1 486 ? 33.492 6.628 28.446 1.00 46.09 486 ALA A CA 1
ATOM 3831 C C . ALA A 1 486 ? 34.317 7.824 28.977 1.00 46.09 486 ALA A C 1
ATOM 3833 O O . ALA A 1 486 ? 34.176 8.203 30.140 1.00 46.09 486 ALA A O 1
ATOM 3834 N N . ASP A 1 487 ? 35.138 8.436 28.118 1.00 42.16 487 ASP A N 1
ATOM 3835 C CA . ASP A 1 487 ? 36.075 9.508 28.489 1.00 42.16 487 ASP A CA 1
ATOM 3836 C C . ASP A 1 487 ? 35.450 10.918 28.469 1.00 42.16 487 ASP A C 1
ATOM 3838 O O . ASP A 1 487 ? 36.027 11.861 29.012 1.00 42.16 487 ASP A O 1
ATOM 3842 N N . ALA A 1 488 ? 34.276 11.081 27.845 1.00 42.19 488 ALA A N 1
ATOM 3843 C CA . ALA A 1 488 ? 33.589 12.369 27.687 1.00 42.19 488 ALA A CA 1
ATOM 3844 C C . ALA A 1 488 ? 32.513 12.625 28.762 1.00 42.19 488 ALA A C 1
ATOM 3846 O O . ALA A 1 488 ? 32.126 13.773 28.989 1.00 42.19 488 ALA A O 1
ATOM 3847 N N . GLY A 1 489 ? 32.056 11.563 29.435 1.00 40.34 489 GLY A N 1
ATOM 3848 C CA . GLY A 1 489 ? 30.921 11.581 30.359 1.00 40.34 489 GLY A CA 1
ATOM 3849 C C . GLY A 1 489 ? 29.583 11.403 29.632 1.00 40.34 489 GLY A C 1
ATOM 3850 O O . GLY A 1 489 ? 29.324 12.041 28.614 1.00 40.34 489 GLY A O 1
ATOM 3851 N N . LEU A 1 490 ? 28.713 10.527 30.149 1.00 41.97 490 LEU A N 1
ATOM 3852 C CA . LEU A 1 490 ? 27.428 10.241 29.503 1.00 41.97 490 LEU A CA 1
ATOM 3853 C C . LEU A 1 490 ? 26.451 11.417 29.634 1.00 41.97 490 LEU A C 1
ATOM 3855 O O . LEU A 1 490 ? 26.061 11.802 30.738 1.00 41.97 490 LEU A O 1
ATOM 3859 N N . GLY A 1 491 ? 25.954 11.890 28.492 1.00 40.34 491 GLY A N 1
ATOM 3860 C CA . GLY A 1 491 ? 24.692 12.618 28.421 1.00 40.34 491 GLY A CA 1
ATOM 3861 C C . GLY A 1 491 ? 23.516 11.641 28.404 1.00 40.34 491 GLY A C 1
ATOM 3862 O O . GLY A 1 491 ? 23.353 10.893 27.444 1.00 40.34 491 GLY A O 1
ATOM 3863 N N . VAL A 1 492 ? 22.677 11.655 29.442 1.00 40.91 492 VAL A N 1
ATOM 3864 C CA . VAL A 1 492 ? 21.392 10.935 29.450 1.00 40.91 492 VAL A CA 1
ATOM 3865 C C . VAL A 1 492 ? 20.278 11.936 29.159 1.00 40.91 492 VAL A C 1
ATOM 3867 O O . VAL A 1 492 ? 20.070 12.875 29.926 1.00 40.91 492 VAL A O 1
ATOM 3870 N N . ALA A 1 493 ? 19.559 11.742 28.053 1.00 34.81 493 ALA A N 1
ATOM 3871 C CA . ALA A 1 493 ? 18.428 12.586 27.682 1.00 34.81 493 ALA A CA 1
ATOM 3872 C C . ALA A 1 493 ? 17.218 12.292 28.585 1.00 34.81 493 ALA A C 1
ATOM 3874 O O . ALA A 1 493 ? 16.597 11.234 28.490 1.00 34.81 493 ALA A O 1
ATOM 3875 N N . VAL A 1 494 ? 16.880 13.238 29.462 1.00 39.78 494 VAL A N 1
ATOM 3876 C CA . VAL A 1 494 ? 15.721 13.152 30.359 1.00 39.78 494 VAL A CA 1
ATOM 3877 C C . VAL A 1 494 ? 14.625 14.060 29.831 1.00 39.78 494 VAL A C 1
ATOM 3879 O O . VAL A 1 494 ? 14.764 15.280 29.854 1.00 39.78 494 VAL A O 1
ATOM 3882 N N . ILE A 1 495 ? 13.529 13.463 29.366 1.00 38.75 495 ILE A N 1
ATOM 3883 C CA . ILE A 1 495 ? 12.351 14.197 28.904 1.00 38.75 495 ILE A CA 1
ATOM 3884 C C . ILE A 1 495 ? 11.341 14.240 30.062 1.00 38.75 495 ILE A C 1
ATOM 3886 O O . ILE A 1 495 ? 10.726 13.210 30.353 1.00 38.75 495 ILE A O 1
ATOM 3890 N N . PRO A 1 496 ? 11.161 15.382 30.756 1.00 42.38 496 PRO A N 1
ATOM 3891 C CA . PRO A 1 496 ? 10.111 15.515 31.760 1.00 42.38 496 PRO A CA 1
ATOM 3892 C C . PRO A 1 496 ? 8.742 15.409 31.078 1.00 42.38 496 PRO A C 1
ATOM 3894 O O . PRO A 1 496 ? 8.437 16.134 30.135 1.00 42.38 496 PRO A O 1
ATOM 3897 N N . VAL A 1 497 ? 7.905 14.484 31.548 1.00 39.16 497 VAL A N 1
ATOM 3898 C CA . VAL A 1 497 ? 6.641 14.130 30.873 1.00 39.16 497 VAL A CA 1
ATOM 3899 C C . VAL A 1 497 ? 5.539 15.190 31.088 1.00 39.16 497 VAL A C 1
ATOM 3901 O O . VAL A 1 497 ? 4.501 15.137 30.430 1.00 39.16 497 VAL A O 1
ATOM 3904 N N . ARG A 1 498 ? 5.749 16.170 31.985 1.00 46.81 498 ARG A N 1
ATOM 3905 C CA . ARG A 1 498 ? 4.856 17.319 32.242 1.00 46.81 498 ARG A CA 1
ATOM 3906 C C . ARG A 1 498 ? 5.649 18.583 32.628 1.00 46.81 498 ARG A C 1
ATOM 3908 O O . ARG A 1 498 ? 6.756 18.482 33.144 1.00 46.81 498 ARG A O 1
ATOM 3915 N N . GLU A 1 499 ? 5.032 19.747 32.402 1.00 54.88 499 GLU A N 1
ATOM 3916 C CA . GLU A 1 499 ? 5.354 21.067 32.995 1.00 54.88 499 GLU A CA 1
ATOM 3917 C C . GLU A 1 499 ? 6.731 21.706 32.704 1.00 54.88 499 GLU A C 1
ATOM 3919 O O . GLU A 1 499 ? 7.289 22.433 33.525 1.00 54.88 499 GLU A O 1
ATOM 3924 N N . THR A 1 500 ? 7.229 21.582 31.471 1.00 60.41 500 THR A N 1
ATOM 3925 C CA . THR A 1 500 ? 8.380 22.383 31.001 1.00 60.41 500 THR A CA 1
ATOM 3926 C C . THR A 1 500 ? 8.135 23.899 31.015 1.00 60.41 500 THR A C 1
ATOM 3928 O O . THR A 1 500 ? 9.068 24.683 31.181 1.00 60.41 500 THR A O 1
ATOM 3931 N N . GLU A 1 501 ? 6.889 24.352 30.861 1.00 68.25 501 GLU A N 1
ATOM 3932 C CA . GLU A 1 501 ? 6.550 25.777 30.826 1.00 68.25 501 GLU A CA 1
ATOM 3933 C C . GLU A 1 501 ? 6.708 26.469 32.189 1.00 68.25 501 GLU A C 1
ATOM 3935 O O . GLU A 1 501 ? 7.095 27.637 32.223 1.00 68.25 501 GLU A O 1
ATOM 3940 N N . ALA A 1 502 ? 6.503 25.755 33.305 1.00 69.00 502 ALA A N 1
ATOM 3941 C CA . ALA A 1 502 ? 6.778 26.271 34.654 1.00 69.00 502 ALA A CA 1
ATOM 3942 C C . ALA A 1 502 ? 8.271 26.600 34.842 1.00 69.00 502 ALA A C 1
ATOM 3944 O O . ALA A 1 502 ? 8.642 27.556 35.523 1.00 69.00 502 ALA A O 1
ATOM 3945 N N . TRP A 1 503 ? 9.136 25.824 34.188 1.00 74.94 503 TRP A N 1
ATOM 3946 C CA . TRP A 1 503 ? 10.588 25.985 34.226 1.00 74.94 503 TRP A CA 1
ATOM 3947 C C . TRP A 1 503 ? 11.069 27.119 33.314 1.00 74.94 503 TRP A C 1
ATOM 3949 O O . TRP A 1 503 ? 12.054 27.779 33.630 1.00 74.94 503 TRP A O 1
ATOM 3959 N N . ALA A 1 504 ? 10.347 27.411 32.228 1.00 75.56 504 ALA A N 1
ATOM 3960 C CA . ALA A 1 504 ? 10.622 28.573 31.385 1.00 75.56 504 ALA A CA 1
ATOM 3961 C C . ALA A 1 504 ? 10.284 29.905 32.086 1.00 75.56 504 ALA A C 1
ATOM 3963 O O . ALA A 1 504 ? 11.037 30.869 31.958 1.00 75.56 504 ALA A O 1
ATOM 3964 N N . ILE A 1 505 ? 9.187 29.974 32.855 1.00 82.06 505 ILE A N 1
ATOM 3965 C CA . ILE A 1 505 ? 8.730 31.232 33.483 1.00 82.06 505 ILE A CA 1
ATOM 3966 C C . ILE A 1 505 ? 9.540 31.681 34.711 1.00 82.06 505 ILE A C 1
ATOM 3968 O O . ILE A 1 505 ? 9.358 32.811 35.156 1.00 82.06 505 ILE A O 1
ATOM 3972 N N . VAL A 1 506 ? 10.460 30.858 35.237 1.00 84.00 506 VAL A N 1
ATOM 3973 C CA . VAL A 1 506 ? 11.366 31.263 36.336 1.00 84.00 506 VAL A CA 1
ATOM 3974 C C . VAL A 1 506 ? 12.591 32.060 35.857 1.00 84.00 506 VAL A C 1
ATOM 3976 O O . VAL A 1 506 ? 13.338 32.600 36.678 1.00 84.00 506 VAL A O 1
ATOM 3979 N N . ASP A 1 507 ? 12.829 32.133 34.543 1.00 85.31 507 ASP A N 1
ATOM 3980 C CA . ASP A 1 507 ? 13.987 32.815 33.962 1.00 85.31 507 ASP A CA 1
ATOM 3981 C C . ASP A 1 507 ? 13.579 33.932 32.994 1.00 85.31 507 ASP A C 1
ATOM 3983 O O . ASP A 1 507 ? 13.573 33.796 31.768 1.00 85.31 507 ASP A O 1
ATOM 3987 N N . GLY A 1 508 ? 13.272 35.086 33.584 1.00 85.06 508 GLY A N 1
ATOM 3988 C CA . GLY A 1 508 ? 12.918 36.298 32.857 1.00 85.06 508 GLY A CA 1
ATOM 3989 C C . GLY A 1 508 ? 13.997 36.824 31.907 1.00 85.06 508 GLY A C 1
ATOM 3990 O O . GLY A 1 508 ? 13.661 37.508 30.943 1.00 85.06 508 GLY A O 1
ATOM 3991 N N . ASP A 1 509 ? 15.275 36.480 32.107 1.00 85.38 509 ASP A N 1
ATOM 3992 C CA . ASP A 1 509 ? 16.351 36.921 31.208 1.00 85.38 509 ASP A CA 1
ATOM 3993 C C . ASP A 1 509 ? 16.465 36.016 29.976 1.00 85.38 509 ASP A C 1
ATOM 3995 O O . ASP A 1 509 ? 16.620 36.526 28.864 1.00 85.38 509 ASP A O 1
ATOM 3999 N N . ALA A 1 510 ? 16.273 34.701 30.135 1.00 83.94 510 ALA A N 1
ATOM 4000 C CA . ALA A 1 510 ? 16.084 33.793 29.001 1.00 83.94 510 ALA A CA 1
ATOM 4001 C C . ALA A 1 510 ? 14.830 34.175 28.185 1.00 83.94 510 ALA A C 1
ATOM 4003 O O . ALA A 1 510 ? 14.879 34.224 26.954 1.00 83.94 510 ALA A O 1
ATOM 4004 N N . LEU A 1 511 ? 13.728 34.542 28.852 1.00 86.12 511 LEU A N 1
ATOM 4005 C CA . LEU A 1 511 ? 12.512 35.034 28.191 1.00 86.12 511 LEU A CA 1
ATOM 4006 C C . LEU A 1 511 ? 12.720 36.375 27.470 1.00 86.12 511 LEU A C 1
ATOM 4008 O O . LEU A 1 511 ? 12.327 36.499 26.307 1.00 86.12 511 LEU A O 1
ATOM 4012 N N . ARG A 1 512 ? 13.386 37.354 28.103 1.00 88.88 512 ARG A N 1
ATOM 4013 C CA . ARG A 1 512 ? 13.796 38.618 27.457 1.00 88.88 512 ARG A CA 1
ATOM 4014 C C . ARG A 1 512 ? 14.612 38.362 26.193 1.00 88.88 512 ARG A C 1
ATOM 4016 O O . ARG A 1 512 ? 14.298 38.925 25.143 1.00 88.88 512 ARG A O 1
ATOM 4023 N N . SER A 1 513 ? 15.610 37.483 26.289 1.00 84.62 513 SER A N 1
ATOM 4024 C CA . SER A 1 513 ? 16.496 37.098 25.188 1.00 84.62 513 SER A CA 1
ATOM 4025 C C . SER A 1 513 ? 15.728 36.461 24.022 1.00 84.62 513 SER A C 1
ATOM 4027 O O . SER A 1 513 ? 15.756 36.979 22.904 1.00 84.62 513 SER A O 1
ATOM 4029 N N . VAL A 1 514 ? 14.966 35.389 24.273 1.00 84.88 514 VAL A N 1
ATOM 4030 C CA . VAL A 1 514 ? 14.276 34.630 23.213 1.00 84.88 514 VAL A CA 1
ATOM 4031 C C . VAL A 1 514 ? 13.120 35.415 22.587 1.00 84.88 514 VAL A C 1
ATOM 4033 O O . VAL A 1 514 ? 12.914 35.348 21.370 1.00 84.88 514 VAL A O 1
ATOM 4036 N N . PHE A 1 515 ? 12.369 36.197 23.368 1.00 85.88 515 PHE A N 1
ATOM 4037 C CA . PHE A 1 515 ? 11.324 37.055 22.803 1.00 85.88 515 PHE A CA 1
ATOM 4038 C C . PHE A 1 515 ? 11.922 38.267 22.063 1.00 85.88 515 PHE A C 1
ATOM 4040 O O . PHE A 1 515 ? 11.340 38.724 21.072 1.00 85.88 515 PHE A O 1
ATOM 4047 N N . GLY A 1 516 ? 13.104 38.736 22.478 1.00 84.50 516 GLY A N 1
ATOM 4048 C CA . GLY A 1 516 ? 13.790 39.908 21.933 1.00 84.50 516 GLY A CA 1
ATOM 4049 C C . GLY A 1 516 ? 13.247 41.212 22.519 1.00 84.50 516 GLY A C 1
ATOM 4050 O O . GLY A 1 516 ? 12.833 42.096 21.771 1.00 84.50 516 GLY A O 1
ATOM 4051 N N . THR A 1 517 ? 13.182 41.307 23.850 1.00 85.69 517 THR A N 1
ATOM 4052 C CA . THR A 1 517 ? 12.555 42.423 24.577 1.00 85.69 517 THR A CA 1
ATOM 4053 C C . THR A 1 517 ? 13.374 42.879 25.788 1.00 85.69 517 THR A C 1
ATOM 4055 O O . THR A 1 517 ? 14.113 42.101 26.385 1.00 85.69 517 THR A O 1
ATOM 4058 N N . THR A 1 518 ? 13.214 44.146 26.172 1.00 88.06 518 THR A N 1
ATOM 4059 C CA . THR A 1 518 ? 13.845 44.776 27.347 1.00 88.06 518 THR A CA 1
ATOM 4060 C C . THR A 1 518 ? 12.863 45.027 28.500 1.00 88.06 518 THR A C 1
ATOM 4062 O O . THR A 1 518 ? 13.204 45.713 29.461 1.00 88.06 518 THR A O 1
ATOM 4065 N N . LEU A 1 519 ? 11.639 44.489 28.418 1.00 89.12 519 LEU A N 1
ATOM 4066 C CA . LEU A 1 519 ? 10.620 44.615 29.465 1.00 89.12 519 LEU A CA 1
ATOM 4067 C C . LEU A 1 519 ? 11.057 43.940 30.781 1.00 89.12 519 LEU A C 1
ATOM 4069 O O . LEU A 1 519 ? 11.657 42.859 30.769 1.00 89.12 519 LEU A O 1
ATOM 4073 N N . SER A 1 520 ? 10.721 44.567 31.914 1.00 89.50 520 SER A N 1
ATOM 4074 C CA . SER A 1 520 ? 10.919 43.981 33.246 1.00 89.50 520 SER A CA 1
ATOM 4075 C C . SER A 1 520 ? 10.025 42.757 33.456 1.00 89.50 520 SER A C 1
ATOM 4077 O O . SER A 1 520 ? 9.024 42.573 32.761 1.00 89.50 520 SER A O 1
ATOM 4079 N N . ASP A 1 521 ? 10.367 41.928 34.442 1.00 87.38 521 ASP A N 1
ATOM 4080 C CA . ASP A 1 521 ? 9.579 40.741 34.800 1.00 87.38 521 ASP A CA 1
ATOM 4081 C C . ASP A 1 521 ? 8.136 41.110 35.170 1.00 87.38 521 ASP A C 1
ATOM 4083 O O . ASP A 1 521 ? 7.193 40.452 34.740 1.00 87.38 521 ASP A O 1
ATOM 4087 N N . GLU A 1 522 ? 7.956 42.242 35.851 1.00 86.62 522 GLU A N 1
ATOM 4088 C CA . GLU A 1 522 ? 6.656 42.827 36.194 1.00 86.62 522 GLU A CA 1
ATOM 4089 C C . GLU A 1 522 ? 5.846 43.199 34.940 1.00 86.62 522 GLU A C 1
ATOM 4091 O O . GLU A 1 522 ? 4.663 42.874 34.843 1.00 86.62 522 GLU A O 1
ATOM 4096 N N . ALA A 1 523 ? 6.484 43.832 33.948 1.00 85.06 523 ALA A N 1
ATOM 4097 C CA . ALA A 1 523 ? 5.847 44.236 32.692 1.00 85.06 523 ALA A CA 1
ATOM 4098 C C . ALA A 1 523 ? 5.576 43.057 31.734 1.00 85.06 523 ALA A C 1
ATOM 4100 O O . ALA A 1 523 ? 4.769 43.181 30.812 1.00 85.06 523 ALA A O 1
ATOM 4101 N N . LEU A 1 524 ? 6.233 41.915 31.957 1.00 87.06 524 LEU A N 1
ATOM 4102 C CA . LEU A 1 524 ? 5.949 40.636 31.303 1.00 87.06 524 LEU A CA 1
ATOM 4103 C C . LEU A 1 524 ? 4.945 39.772 32.096 1.00 87.06 524 LEU A C 1
ATOM 4105 O O . LEU A 1 524 ? 4.511 38.741 31.589 1.00 87.06 524 LEU A O 1
ATOM 4109 N N . GLY A 1 525 ? 4.557 40.170 33.314 1.00 86.06 525 GLY A N 1
ATOM 4110 C CA . GLY A 1 525 ? 3.671 39.389 34.186 1.00 86.06 525 GLY A CA 1
ATOM 4111 C C . GLY A 1 525 ? 4.303 38.103 34.736 1.00 86.06 525 GLY A C 1
ATOM 4112 O O . GLY A 1 525 ? 3.587 37.143 35.019 1.00 86.06 525 GLY A O 1
ATOM 4113 N N . LEU A 1 526 ? 5.633 38.057 34.848 1.00 87.50 526 LEU A N 1
ATOM 4114 C CA . LEU A 1 526 ? 6.389 36.883 35.288 1.00 87.50 526 LEU A CA 1
ATOM 4115 C C . LEU A 1 526 ? 6.402 36.729 36.822 1.00 87.50 526 LEU A C 1
ATOM 4117 O O . LEU A 1 526 ? 6.331 37.722 37.553 1.00 87.50 526 LEU A O 1
ATOM 4121 N N . PRO A 1 527 ? 6.501 35.490 37.340 1.00 83.31 527 PRO A N 1
ATOM 4122 C CA . PRO A 1 527 ? 6.524 35.228 38.775 1.00 83.31 527 PRO A CA 1
ATOM 4123 C C . PRO A 1 527 ? 7.788 35.795 39.441 1.00 83.31 527 PRO A C 1
ATOM 4125 O O . PRO A 1 527 ? 8.913 35.419 39.120 1.00 83.31 527 PRO A O 1
ATOM 4128 N N . TRP A 1 528 ? 7.600 36.648 40.451 1.00 78.81 528 TRP A N 1
ATOM 4129 C CA . TRP A 1 528 ? 8.680 37.304 41.207 1.00 78.81 528 TRP A CA 1
ATOM 4130 C C . TRP A 1 528 ? 9.522 36.349 42.080 1.00 78.81 528 TRP A C 1
ATOM 4132 O O . TRP A 1 528 ? 10.540 36.754 42.643 1.00 78.81 528 TRP A O 1
ATOM 4142 N N . SER A 1 529 ? 9.119 35.083 42.223 1.00 82.44 529 SER A N 1
ATOM 4143 C CA . SER A 1 529 ? 9.919 34.042 42.876 1.00 82.44 529 SER A CA 1
ATOM 4144 C C . SER A 1 529 ? 9.582 32.640 42.363 1.00 82.44 529 SER A C 1
ATOM 4146 O O . SER A 1 529 ? 8.491 32.386 41.853 1.00 82.44 529 SER A O 1
ATOM 4148 N N . ALA A 1 530 ? 10.519 31.707 42.552 1.00 78.50 530 ALA A N 1
ATOM 4149 C CA . ALA A 1 530 ? 10.383 30.315 42.126 1.00 78.50 530 ALA A CA 1
ATOM 4150 C C . ALA A 1 530 ? 9.141 29.620 42.716 1.00 78.50 530 ALA A C 1
ATOM 4152 O O . ALA A 1 530 ? 8.397 28.991 41.975 1.00 78.50 530 ALA A O 1
ATOM 4153 N N . GLY A 1 531 ? 8.835 29.820 44.004 1.00 76.50 531 GLY A N 1
ATOM 4154 C CA . GLY A 1 531 ? 7.632 29.241 44.618 1.00 76.50 531 GLY A CA 1
ATOM 4155 C C . GLY A 1 531 ? 6.312 29.751 44.017 1.00 76.50 531 GLY A C 1
ATOM 4156 O O . GLY A 1 531 ? 5.316 29.035 44.031 1.00 76.50 531 GLY A O 1
ATOM 4157 N N . VAL A 1 532 ? 6.297 30.959 43.438 1.00 79.69 532 VAL A N 1
ATOM 4158 C CA . VAL A 1 532 ? 5.134 31.479 42.694 1.00 79.69 532 VAL A CA 1
ATOM 4159 C C . VAL A 1 532 ? 5.083 30.905 41.274 1.00 79.69 532 VAL A C 1
ATOM 4161 O O . VAL A 1 532 ? 3.993 30.644 40.773 1.00 79.69 532 VAL A O 1
ATOM 4164 N N . ALA A 1 533 ? 6.234 30.636 40.646 1.00 80.56 533 ALA A N 1
ATOM 4165 C CA . ALA A 1 533 ? 6.291 29.924 39.367 1.00 80.56 533 ALA A CA 1
ATOM 4166 C C . ALA A 1 533 ? 5.716 28.498 39.483 1.00 80.56 533 ALA A C 1
ATOM 4168 O O . ALA A 1 533 ? 4.935 28.089 38.631 1.00 80.56 533 ALA A O 1
ATOM 4169 N N . GLU A 1 534 ? 6.029 27.776 40.564 1.00 75.44 534 GLU A N 1
ATOM 4170 C CA . GLU A 1 534 ? 5.475 26.435 40.833 1.00 75.44 534 GLU A CA 1
ATOM 4171 C C . GLU A 1 534 ? 4.011 26.468 41.277 1.00 75.44 534 GLU A C 1
ATOM 4173 O O . GLU A 1 534 ? 3.234 25.591 40.921 1.00 75.44 534 GLU A O 1
ATOM 4178 N N . GLY A 1 535 ? 3.606 27.504 42.015 1.00 71.69 535 GLY A N 1
ATOM 4179 C CA . GLY A 1 535 ? 2.208 27.738 42.377 1.00 71.69 535 GLY A CA 1
ATOM 4180 C C . GLY A 1 535 ? 1.329 28.278 41.239 1.00 71.69 535 GLY A C 1
ATOM 4181 O O . GLY A 1 535 ? 0.172 28.613 41.491 1.00 71.69 535 GLY A O 1
ATOM 4182 N N . THR A 1 536 ? 1.849 28.415 40.013 1.00 78.00 536 THR A N 1
ATOM 4183 C CA . THR A 1 536 ? 1.099 28.952 38.867 1.00 78.00 536 THR A CA 1
ATOM 4184 C C . THR A 1 536 ? 0.215 27.857 38.247 1.00 78.00 536 THR A C 1
ATOM 4186 O O . THR A 1 536 ? 0.753 26.917 37.670 1.00 78.00 536 THR A O 1
ATOM 4189 N N . PRO A 1 537 ? -1.131 27.969 38.285 1.00 69.50 537 PRO A N 1
ATOM 4190 C CA . PRO A 1 537 ? -2.030 26.890 37.853 1.00 69.50 537 PRO A CA 1
ATOM 4191 C C . PRO A 1 537 ? -2.146 26.727 36.328 1.00 69.50 537 PRO A C 1
ATOM 4193 O O . PRO A 1 537 ? -2.624 25.698 35.864 1.00 69.50 537 PRO A O 1
ATOM 4196 N N . ASP A 1 538 ? -1.720 27.723 35.544 1.00 77.25 538 ASP A N 1
ATOM 4197 C CA . ASP A 1 538 ? -1.514 27.586 34.096 1.00 77.25 538 ASP A CA 1
ATOM 4198 C C . ASP A 1 538 ? -0.256 28.368 33.655 1.00 77.25 538 ASP A C 1
ATOM 4200 O O . ASP A 1 538 ? -0.336 29.537 33.248 1.00 77.25 538 ASP A O 1
ATOM 4204 N N . PRO A 1 539 ? 0.934 27.738 33.723 1.00 77.25 539 PRO A N 1
ATOM 4205 C CA . PRO A 1 539 ? 2.181 28.343 33.260 1.00 77.25 539 PRO A CA 1
ATOM 4206 C C . PRO A 1 539 ? 2.165 28.653 31.758 1.00 77.25 539 PRO A C 1
ATOM 4208 O O . PRO A 1 539 ? 2.863 29.558 31.301 1.00 77.25 539 PRO A O 1
ATOM 4211 N N . LYS A 1 540 ? 1.350 27.932 30.975 1.00 80.06 540 LYS A N 1
ATOM 4212 C CA . LYS A 1 540 ? 1.248 28.074 29.519 1.00 80.06 540 LYS A CA 1
ATOM 4213 C C . LYS A 1 540 ? 0.461 29.334 29.151 1.00 80.06 540 LYS A C 1
ATOM 4215 O O . LYS A 1 540 ? 0.866 30.055 28.237 1.00 80.06 540 LYS A O 1
ATOM 4220 N N . ALA A 1 541 ? -0.619 29.646 29.867 1.00 81.19 541 ALA A N 1
ATOM 4221 C CA . ALA A 1 541 ? -1.338 30.914 29.741 1.00 81.19 541 ALA A CA 1
ATOM 4222 C C . ALA A 1 541 ? -0.471 32.104 30.175 1.00 81.19 541 ALA A C 1
ATOM 4224 O O . ALA A 1 541 ? -0.446 33.122 29.477 1.00 81.19 541 ALA A O 1
ATOM 4225 N N . LEU A 1 542 ? 0.299 31.966 31.263 1.00 82.38 542 LEU A N 1
ATOM 4226 C CA . LEU A 1 542 ? 1.236 33.001 31.714 1.00 82.38 542 LEU A CA 1
ATOM 4227 C C . LEU A 1 542 ? 2.317 33.266 30.650 1.00 82.38 542 LEU A C 1
ATOM 4229 O O . LEU A 1 542 ? 2.490 34.405 30.218 1.00 82.38 542 LEU A O 1
ATOM 4233 N N . LEU A 1 543 ? 2.955 32.214 30.124 1.00 84.75 543 LEU A N 1
ATOM 4234 C CA . LEU A 1 543 ? 3.952 32.295 29.049 1.00 84.75 543 LEU A CA 1
ATOM 4235 C C . LEU A 1 543 ? 3.400 32.973 27.774 1.00 84.75 543 LEU A C 1
ATOM 4237 O O . LEU A 1 543 ? 4.065 33.817 27.170 1.00 84.75 543 LEU A O 1
ATOM 4241 N N . ASN A 1 544 ? 2.163 32.650 27.372 1.00 85.62 544 ASN A N 1
ATOM 4242 C CA . ASN A 1 544 ? 1.492 33.307 26.241 1.00 85.62 544 ASN A CA 1
ATOM 4243 C C . ASN A 1 544 ? 1.113 34.770 26.536 1.00 85.62 544 ASN A C 1
ATOM 4245 O O . ASN A 1 544 ? 1.073 35.587 25.611 1.00 85.62 544 ASN A O 1
ATOM 4249 N N . THR A 1 545 ? 0.848 35.119 27.797 1.00 86.31 545 THR A N 1
ATOM 4250 C CA . THR A 1 545 ? 0.566 36.498 28.226 1.00 86.31 545 THR A CA 1
ATOM 4251 C C . THR A 1 545 ? 1.835 37.346 28.160 1.00 86.31 545 THR A C 1
ATOM 4253 O O . THR A 1 545 ? 1.835 38.380 27.489 1.00 86.31 545 THR A O 1
ATOM 4256 N N . ALA A 1 546 ? 2.942 36.847 28.721 1.00 86.50 546 ALA A N 1
ATOM 4257 C CA . ALA A 1 546 ? 4.267 37.462 28.635 1.00 86.50 546 ALA A CA 1
ATOM 4258 C C . ALA A 1 546 ? 4.707 37.695 27.180 1.00 86.50 546 ALA A C 1
ATOM 4260 O O . ALA A 1 546 ? 5.144 38.788 26.820 1.00 86.50 546 ALA A O 1
ATOM 4261 N N . PHE A 1 547 ? 4.518 36.701 26.305 1.00 88.19 547 PHE A N 1
ATOM 4262 C CA . PHE A 1 547 ? 4.803 36.843 24.875 1.00 88.19 547 PHE A CA 1
ATOM 4263 C C . PHE A 1 547 ? 3.926 37.898 24.190 1.00 88.19 547 PHE A C 1
ATOM 4265 O O . PHE A 1 547 ? 4.410 38.656 23.355 1.00 88.19 547 PHE A O 1
ATOM 4272 N N . ASN A 1 548 ? 2.635 37.994 24.526 1.00 86.12 548 ASN A N 1
ATOM 4273 C CA . ASN A 1 548 ? 1.770 39.018 23.934 1.00 86.12 548 ASN A CA 1
ATOM 4274 C C . ASN A 1 548 ? 2.086 40.437 24.433 1.00 86.12 548 ASN A C 1
ATOM 4276 O O . ASN A 1 548 ? 1.919 41.381 23.655 1.00 86.12 548 ASN A O 1
ATOM 4280 N N . ALA A 1 549 ? 2.598 40.590 25.660 1.00 86.12 549 ALA A N 1
ATOM 4281 C CA . ALA A 1 549 ? 3.066 41.870 26.196 1.00 86.12 549 ALA A CA 1
ATOM 4282 C C . ALA A 1 549 ? 4.238 42.463 25.385 1.00 86.12 549 ALA A C 1
ATOM 4284 O O . ALA A 1 549 ? 4.366 43.684 25.287 1.00 86.12 549 ALA A O 1
ATOM 4285 N N . THR A 1 550 ? 5.032 41.638 24.689 1.00 86.38 550 THR A N 1
ATOM 4286 C CA . THR A 1 550 ? 6.103 42.121 23.792 1.00 86.38 550 THR A CA 1
ATOM 4287 C C . THR A 1 550 ? 5.596 42.700 22.464 1.00 86.38 550 THR A C 1
ATOM 4289 O O . THR A 1 550 ? 6.404 42.984 21.583 1.00 86.38 550 THR A O 1
ATOM 4292 N N . HIS A 1 551 ? 4.276 42.831 22.277 1.00 84.00 551 HIS A N 1
ATOM 4293 C CA . HIS A 1 551 ? 3.637 43.324 21.049 1.00 84.00 551 HIS A CA 1
ATOM 4294 C C . HIS A 1 551 ? 4.126 42.609 19.760 1.00 84.00 551 HIS A C 1
ATOM 4296 O O . HIS A 1 551 ? 4.542 43.259 18.797 1.00 84.00 551 HIS A O 1
ATOM 4302 N N . PRO A 1 552 ? 4.094 41.260 19.708 1.00 81.88 552 PRO A N 1
ATOM 4303 C CA . PRO A 1 552 ? 4.658 40.490 18.604 1.00 81.88 552 PRO A CA 1
ATOM 4304 C C . PRO A 1 552 ? 3.954 40.780 17.270 1.00 81.88 552 PRO A C 1
ATOM 4306 O O . PRO A 1 552 ? 2.726 40.853 17.192 1.00 81.88 552 PRO A O 1
ATOM 4309 N N . SER A 1 553 ? 4.744 40.873 16.194 1.00 81.50 553 SER A N 1
ATOM 4310 C CA . SER A 1 553 ? 4.241 41.065 14.827 1.00 81.50 553 SER A CA 1
ATOM 4311 C C . SER A 1 553 ? 3.238 39.975 14.427 1.00 81.50 553 SER A C 1
ATOM 4313 O O . SER A 1 553 ? 3.311 38.850 14.919 1.00 81.50 553 SER A O 1
ATOM 4315 N N . GLY A 1 554 ? 2.315 40.267 13.501 1.00 74.38 554 GLY A N 1
ATOM 4316 C CA . GLY A 1 554 ? 1.212 39.350 13.156 1.00 74.38 554 GLY A CA 1
ATOM 4317 C C . GLY A 1 554 ? 1.649 37.922 12.786 1.00 74.38 554 GLY A C 1
ATOM 4318 O O . GLY A 1 554 ? 0.990 36.956 13.166 1.00 74.38 554 GLY A O 1
ATOM 4319 N N . LEU A 1 555 ? 2.808 37.775 12.130 1.00 70.44 555 LEU A N 1
ATOM 4320 C CA . LEU A 1 555 ? 3.429 36.477 11.834 1.00 70.44 555 LEU A CA 1
ATOM 4321 C C . LEU A 1 555 ? 3.941 35.744 13.087 1.00 70.44 555 LEU A C 1
ATOM 4323 O O . LEU A 1 555 ? 3.738 34.536 13.199 1.00 70.44 555 LEU A O 1
ATOM 4327 N N . ARG A 1 556 ? 4.564 36.453 14.041 1.00 73.50 556 ARG A N 1
ATOM 4328 C CA . ARG A 1 556 ? 4.961 35.887 15.345 1.00 73.50 556 ARG A CA 1
ATOM 4329 C C . ARG A 1 556 ? 3.728 35.540 16.188 1.00 73.50 556 ARG A C 1
ATOM 4331 O O . ARG A 1 556 ? 3.635 34.419 16.678 1.00 73.50 556 ARG A O 1
ATOM 4338 N N . ARG A 1 557 ? 2.736 36.437 16.280 1.00 77.44 557 ARG A N 1
ATOM 4339 C CA . ARG A 1 557 ? 1.482 36.204 17.022 1.00 77.44 557 ARG A CA 1
ATOM 4340 C C . ARG A 1 557 ? 0.714 34.979 16.507 1.00 77.44 557 ARG A C 1
ATOM 4342 O O . ARG A 1 557 ? 0.219 34.212 17.322 1.00 77.44 557 ARG A O 1
ATOM 4349 N N . ARG A 1 558 ? 0.670 34.740 15.187 1.00 72.69 558 ARG A N 1
ATOM 4350 C CA . ARG A 1 558 ? 0.028 33.542 14.600 1.00 72.69 558 ARG A CA 1
ATOM 4351 C C . ARG A 1 558 ? 0.778 32.229 14.885 1.00 72.69 558 ARG A C 1
ATOM 4353 O O . ARG A 1 558 ? 0.159 31.173 14.823 1.00 72.69 558 ARG A O 1
ATOM 4360 N N . ARG A 1 559 ? 2.084 32.272 15.180 1.00 74.19 559 ARG A N 1
ATOM 4361 C CA . ARG A 1 559 ? 2.892 31.086 15.533 1.00 74.19 559 ARG A CA 1
ATOM 4362 C C . ARG A 1 559 ? 2.873 30.753 17.032 1.00 74.19 559 ARG A C 1
ATOM 4364 O O . ARG A 1 559 ? 3.123 29.604 17.385 1.00 74.19 559 ARG A O 1
ATOM 4371 N N . GLY A 1 560 ? 2.568 31.727 17.892 1.00 77.06 560 GLY A N 1
ATOM 4372 C CA . GLY A 1 560 ? 2.582 31.559 19.349 1.00 77.06 560 GLY A CA 1
ATOM 4373 C C . GLY A 1 560 ? 3.977 31.243 19.907 1.00 77.06 560 GLY A C 1
ATOM 4374 O O . GLY A 1 560 ? 4.982 31.374 19.208 1.00 77.06 560 GLY A O 1
ATOM 4375 N N . VAL A 1 561 ? 4.036 30.816 21.173 1.00 73.56 561 VAL A N 1
ATOM 4376 C CA . VAL A 1 561 ? 5.312 30.549 21.873 1.00 73.56 561 VAL A CA 1
ATOM 4377 C C . VAL A 1 561 ? 5.873 29.149 21.598 1.00 73.56 561 VAL A C 1
ATOM 4379 O O . VAL A 1 561 ? 7.055 28.911 21.817 1.00 73.56 561 VAL A O 1
ATOM 4382 N N . SER A 1 562 ? 5.073 28.214 21.072 1.00 68.25 562 SER A N 1
ATOM 4383 C CA . SER A 1 562 ? 5.501 26.814 20.892 1.00 68.25 562 SER A CA 1
ATOM 4384 C C . SER A 1 562 ? 6.823 26.634 20.117 1.00 68.25 562 SER A C 1
ATOM 4386 O O . SER A 1 562 ? 7.630 25.821 20.555 1.00 68.25 562 SER A O 1
ATOM 4388 N N . PRO A 1 563 ? 7.117 27.389 19.033 1.00 68.31 563 PRO A N 1
ATOM 4389 C CA . PRO A 1 563 ? 8.399 27.283 18.321 1.00 68.31 563 PRO A CA 1
ATOM 4390 C C . PRO A 1 563 ? 9.601 27.882 19.071 1.00 68.31 563 PRO A C 1
ATOM 4392 O O . PRO A 1 563 ? 10.731 27.726 18.624 1.00 68.31 563 PRO A O 1
ATOM 4395 N N . MET A 1 564 ? 9.368 28.607 20.169 1.00 68.88 564 MET A N 1
ATOM 4396 C CA . MET A 1 564 ? 10.401 29.247 20.992 1.00 68.88 564 MET A CA 1
ATOM 4397 C C . MET A 1 564 ? 10.789 28.414 22.223 1.00 68.88 564 MET A C 1
ATOM 4399 O O . MET A 1 564 ? 11.786 28.731 22.864 1.00 68.88 564 MET A O 1
ATOM 4403 N N . LEU A 1 565 ? 10.051 27.343 22.544 1.00 67.19 565 LEU A N 1
ATOM 4404 C CA . LEU A 1 565 ? 10.311 26.507 23.724 1.00 67.19 565 LEU A CA 1
ATOM 4405 C C . LEU A 1 565 ? 11.699 25.843 23.694 1.00 67.19 565 LEU A C 1
ATOM 4407 O O . LEU A 1 565 ? 12.365 25.804 24.724 1.00 67.19 565 LEU A O 1
ATOM 4411 N N . ASN A 1 566 ? 12.176 25.407 22.523 1.00 64.56 566 ASN A N 1
ATOM 4412 C CA . ASN A 1 566 ? 13.522 24.834 22.381 1.00 64.56 566 ASN A CA 1
ATOM 4413 C C . ASN A 1 566 ? 14.610 25.885 22.670 1.00 64.56 566 ASN A C 1
ATOM 4415 O O . ASN A 1 566 ? 15.492 25.651 23.488 1.00 64.56 566 ASN A O 1
ATOM 4419 N N . ALA A 1 567 ? 14.490 27.074 22.068 1.00 67.88 567 ALA A N 1
ATOM 4420 C CA . ALA A 1 567 ? 15.425 28.183 22.274 1.00 67.88 567 ALA A CA 1
ATOM 4421 C C . ALA A 1 567 ? 15.399 28.731 23.714 1.00 67.88 567 ALA A C 1
ATOM 4423 O O . ALA A 1 567 ? 16.405 29.251 24.189 1.00 67.88 567 ALA A O 1
ATOM 4424 N N . LEU A 1 568 ? 14.265 28.604 24.418 1.00 69.62 568 LEU A N 1
ATOM 4425 C CA . LEU A 1 568 ? 14.194 28.835 25.861 1.00 69.62 568 LEU A CA 1
ATOM 4426 C C . LEU A 1 568 ? 14.988 27.764 26.609 1.00 69.62 568 LEU A C 1
ATOM 4428 O O . LEU A 1 568 ? 15.868 28.123 27.381 1.00 69.62 568 LEU A O 1
ATOM 4432 N N . GLY A 1 569 ? 14.742 26.476 26.342 1.00 64.19 569 GLY A N 1
ATOM 4433 C CA . GLY A 1 569 ? 15.447 25.353 26.976 1.00 64.19 569 GLY A CA 1
ATOM 4434 C C . GLY A 1 569 ? 16.976 25.409 26.852 1.00 64.19 569 GLY A C 1
ATOM 4435 O O . GLY A 1 569 ? 17.673 25.061 27.800 1.00 64.19 569 GLY A O 1
ATOM 4436 N N . GLU A 1 570 ? 17.495 25.918 25.733 1.00 67.69 570 GLU A N 1
ATOM 4437 C CA . GLU A 1 570 ? 18.930 26.170 25.513 1.00 67.69 570 GLU A CA 1
ATOM 4438 C C . GLU A 1 570 ? 19.502 27.328 26.358 1.00 67.69 570 GLU A C 1
ATOM 4440 O O . GLU A 1 570 ? 20.715 27.401 26.556 1.00 67.69 570 GLU A O 1
ATOM 4445 N N . GLN A 1 571 ? 18.656 28.242 26.847 1.00 71.62 571 GLN A N 1
ATOM 4446 C CA . GLN A 1 571 ? 19.061 29.484 27.520 1.00 71.62 571 GLN A CA 1
ATOM 4447 C C . GLN A 1 571 ? 18.677 29.561 29.008 1.00 71.62 571 GLN A C 1
ATOM 4449 O O . GLN A 1 571 ? 19.193 30.436 29.706 1.00 71.62 571 GLN A O 1
ATOM 4454 N N . VAL A 1 572 ? 17.808 28.679 29.523 1.00 77.94 572 VAL A N 1
ATOM 4455 C CA . VAL A 1 572 ? 17.388 28.729 30.937 1.00 77.94 572 VAL A CA 1
ATOM 4456 C C . VAL A 1 572 ? 18.555 28.426 31.887 1.00 77.94 572 VAL A C 1
ATOM 4458 O O . VAL A 1 572 ? 19.231 27.399 31.806 1.00 77.94 572 VAL A O 1
ATOM 4461 N N . SER A 1 573 ? 18.760 29.307 32.862 1.00 80.38 573 SER A N 1
ATOM 4462 C CA . SER A 1 573 ? 19.809 29.204 33.868 1.00 80.38 573 SER A CA 1
ATOM 4463 C C . SER A 1 573 ? 19.560 28.047 34.848 1.00 80.38 573 SER A C 1
ATOM 4465 O O . SER A 1 573 ? 18.667 28.110 35.697 1.00 80.38 573 SER A O 1
ATOM 4467 N N . LEU A 1 574 ? 20.410 27.011 34.824 1.00 77.25 574 LEU A N 1
ATOM 4468 C CA . LEU A 1 574 ? 20.381 25.915 35.810 1.00 77.25 574 LEU A CA 1
ATOM 4469 C C . LEU A 1 574 ? 20.395 26.414 37.283 1.00 77.25 574 LEU A C 1
ATOM 4471 O O . LEU A 1 574 ? 19.646 25.873 38.095 1.00 77.25 574 LEU A O 1
ATOM 4475 N N . PRO A 1 575 ? 21.159 27.462 37.672 1.00 81.94 575 PRO A N 1
ATOM 4476 C CA . PRO A 1 575 ? 21.037 28.107 38.990 1.00 81.94 575 PRO A CA 1
ATOM 4477 C C . PRO A 1 575 ? 19.683 28.765 39.322 1.00 81.94 575 PRO A C 1
ATOM 4479 O O . PRO A 1 575 ? 19.417 29.012 40.500 1.00 81.94 575 PRO A O 1
ATOM 4482 N N . ARG A 1 576 ? 18.837 29.087 38.332 1.00 80.44 576 ARG A N 1
ATOM 4483 C CA . ARG A 1 576 ? 17.451 29.546 38.553 1.00 80.44 576 ARG A CA 1
ATOM 4484 C C . ARG A 1 576 ? 16.492 28.365 38.657 1.00 80.44 576 ARG A C 1
ATOM 4486 O O . ARG A 1 576 ? 15.697 28.333 39.591 1.00 80.44 576 ARG A O 1
ATOM 4493 N N . LEU A 1 577 ? 16.648 27.359 37.797 1.00 77.69 577 LEU A N 1
ATOM 4494 C CA . LEU A 1 577 ? 15.881 26.110 37.858 1.00 77.69 577 LEU A CA 1
ATOM 4495 C C . LEU A 1 577 ? 16.044 25.385 39.201 1.00 77.69 577 LEU A C 1
ATOM 4497 O O . LEU A 1 577 ? 15.055 24.985 39.802 1.00 77.69 577 LEU A O 1
ATOM 4501 N N . ARG A 1 578 ? 17.259 25.349 39.762 1.00 82.00 578 ARG A N 1
ATOM 4502 C CA . ARG A 1 578 ? 17.564 24.834 41.118 1.00 82.00 578 ARG A CA 1
ATOM 4503 C C . ARG A 1 578 ? 16.884 25.570 42.287 1.00 82.00 578 ARG A C 1
ATOM 4505 O O . ARG A 1 578 ? 17.161 25.253 43.440 1.00 82.00 578 ARG A O 1
ATOM 4512 N N . LYS A 1 579 ? 16.035 26.567 42.023 1.00 82.81 579 LYS A N 1
ATOM 4513 C CA . LYS A 1 579 ? 15.176 27.219 43.028 1.00 82.81 579 LYS A CA 1
ATOM 4514 C C . LYS A 1 579 ? 13.743 26.680 43.028 1.00 82.81 579 LYS A C 1
ATOM 4516 O O . LYS A 1 579 ? 13.009 26.968 43.967 1.00 82.81 579 LYS A O 1
ATOM 4521 N N . LEU A 1 580 ? 13.356 25.940 41.988 1.00 79.25 580 LEU A N 1
ATOM 4522 C CA . LEU A 1 580 ? 12.086 25.226 41.883 1.00 79.25 580 LEU A CA 1
ATOM 4523 C C . LEU A 1 580 ? 12.225 23.885 42.620 1.00 79.25 580 LEU A C 1
ATOM 4525 O O . LEU A 1 580 ? 13.194 23.153 42.388 1.00 79.25 580 LEU A O 1
ATOM 4529 N N . ALA A 1 581 ? 11.282 23.542 43.491 1.00 76.38 581 ALA A N 1
ATOM 4530 C CA . ALA A 1 581 ? 11.224 22.251 44.167 1.00 76.38 581 ALA A CA 1
ATOM 4531 C C . ALA A 1 581 ? 11.058 21.081 43.179 1.00 76.38 581 ALA A C 1
ATOM 4533 O O . ALA A 1 581 ? 11.722 20.063 43.346 1.00 76.38 581 ALA A O 1
ATOM 4534 N N . ALA A 1 582 ? 10.259 21.230 42.121 1.00 68.44 582 ALA A N 1
ATOM 4535 C CA . ALA A 1 582 ? 10.020 20.223 41.089 1.00 68.44 582 ALA A CA 1
ATOM 4536 C C . ALA A 1 582 ? 11.265 19.953 40.228 1.00 68.44 582 ALA A C 1
ATOM 4538 O O . ALA A 1 582 ? 11.596 18.797 39.970 1.00 68.44 582 ALA A O 1
ATOM 4539 N N . PHE A 1 583 ? 12.012 20.992 39.836 1.00 73.62 583 PHE A N 1
ATOM 4540 C CA . PHE A 1 583 ? 13.298 20.792 39.155 1.00 73.62 583 PHE A CA 1
ATOM 4541 C C . PHE A 1 583 ? 14.369 20.263 40.117 1.00 73.62 583 PHE A C 1
ATOM 4543 O O . PHE A 1 583 ? 15.187 19.437 39.728 1.00 73.62 583 PHE A O 1
ATOM 4550 N N . SER A 1 584 ? 14.363 20.694 41.382 1.00 74.12 584 SER A N 1
ATOM 4551 C CA . SER A 1 584 ? 15.280 20.160 42.400 1.00 74.12 584 SER A CA 1
ATOM 4552 C C . SER A 1 584 ? 14.996 18.688 42.703 1.00 74.12 584 SER A C 1
ATOM 4554 O O . SER A 1 584 ? 15.936 17.926 42.914 1.00 74.12 584 SER A O 1
ATOM 4556 N N . LEU A 1 585 ? 13.724 18.277 42.671 1.00 68.19 585 LEU A N 1
ATOM 4557 C CA . LEU A 1 585 ? 13.289 16.888 42.749 1.00 68.19 585 LEU A CA 1
ATOM 4558 C C . LEU A 1 585 ? 13.755 16.117 41.512 1.00 68.19 585 LEU A C 1
ATOM 4560 O O . LEU A 1 585 ? 14.431 15.111 41.685 1.00 68.19 585 LEU A O 1
ATOM 4564 N N . LEU A 1 586 ? 13.524 16.625 40.293 1.00 65.56 586 LEU A N 1
ATOM 4565 C CA . LEU A 1 586 ? 14.038 16.000 39.068 1.00 65.56 586 LEU A CA 1
ATOM 4566 C C . LEU A 1 586 ? 15.566 15.859 39.102 1.00 65.56 586 LEU A C 1
ATOM 4568 O O . LEU A 1 586 ? 16.083 14.787 38.817 1.00 65.56 586 LEU A O 1
ATOM 4572 N N . GLU A 1 587 ? 16.315 16.902 39.466 1.00 65.06 587 GLU A N 1
ATOM 4573 C CA . GLU A 1 587 ? 17.775 16.819 39.553 1.00 65.06 587 GLU A CA 1
ATOM 4574 C C . GLU A 1 587 ? 18.222 15.862 40.672 1.00 65.06 587 GLU A C 1
ATOM 4576 O O . GLU A 1 587 ? 19.240 15.186 40.522 1.00 65.06 587 GLU A O 1
ATOM 4581 N N . HIS A 1 588 ? 17.474 15.750 41.772 1.00 66.75 588 HIS A N 1
ATOM 4582 C CA . HIS A 1 588 ? 17.760 14.790 42.835 1.00 66.75 588 HIS A CA 1
ATOM 4583 C C . HIS A 1 588 ? 17.479 13.346 42.398 1.00 66.75 588 HIS A C 1
ATOM 4585 O O . HIS A 1 588 ? 18.354 12.494 42.539 1.00 66.75 588 HIS A O 1
ATOM 4591 N N . GLU A 1 589 ? 16.305 13.074 41.830 1.00 55.31 589 GLU A N 1
ATOM 4592 C CA . GLU A 1 589 ? 15.906 11.778 41.274 1.00 55.31 589 GLU A CA 1
ATOM 4593 C C . GLU A 1 589 ? 16.832 11.361 40.130 1.00 55.31 589 GLU A C 1
ATOM 4595 O O . GLU A 1 589 ? 17.292 10.223 40.101 1.00 55.31 589 GLU A O 1
ATOM 4600 N N . LEU A 1 590 ? 17.215 12.292 39.252 1.00 55.47 590 LEU A N 1
ATOM 4601 C CA . LEU A 1 590 ? 18.192 12.060 38.193 1.00 55.47 590 LEU A CA 1
ATOM 4602 C C . LEU A 1 590 ? 19.585 11.779 38.759 1.00 55.47 590 LEU A C 1
ATOM 4604 O O . LEU A 1 590 ? 20.231 10.830 38.331 1.00 55.47 590 LEU A O 1
ATOM 4608 N N . ARG A 1 591 ? 20.068 12.542 39.747 1.00 57.84 591 ARG A N 1
ATOM 4609 C CA . ARG A 1 591 ? 21.358 12.250 40.402 1.00 57.84 591 ARG A CA 1
ATOM 4610 C C . ARG A 1 591 ? 21.329 10.919 41.152 1.00 57.84 591 ARG A C 1
ATOM 4612 O O . ARG A 1 591 ? 22.350 10.237 41.174 1.00 57.84 591 ARG A O 1
ATOM 4619 N N . GLN A 1 592 ? 20.196 10.530 41.739 1.00 52.41 592 GLN A N 1
ATOM 4620 C CA . GLN A 1 592 ? 20.017 9.195 42.307 1.00 52.41 592 GLN A CA 1
ATOM 4621 C C . GLN A 1 592 ? 20.038 8.122 41.213 1.00 52.41 592 GLN A C 1
ATOM 4623 O O . GLN A 1 592 ? 20.796 7.166 41.345 1.00 52.41 592 GLN A O 1
ATOM 4628 N N . ALA A 1 593 ? 19.295 8.294 40.119 1.00 47.41 593 ALA A N 1
ATOM 4629 C CA . ALA A 1 593 ? 19.260 7.358 38.999 1.00 47.41 593 ALA A CA 1
ATOM 4630 C C . ALA A 1 593 ? 20.642 7.200 38.346 1.00 47.41 593 ALA A C 1
ATOM 4632 O O . ALA A 1 593 ? 21.116 6.082 38.186 1.00 47.41 593 ALA A O 1
ATOM 4633 N N . LEU A 1 594 ? 21.354 8.294 38.060 1.00 48.53 594 LEU A N 1
ATOM 4634 C CA . LEU A 1 594 ? 22.717 8.265 37.516 1.00 48.53 594 LEU A CA 1
ATOM 4635 C C . LEU A 1 594 ? 23.722 7.612 38.480 1.00 48.53 594 LEU A C 1
ATOM 4637 O O . LEU A 1 594 ? 24.661 6.967 38.022 1.00 48.53 594 LEU A O 1
ATOM 4641 N N . ARG A 1 595 ? 23.524 7.718 39.801 1.00 54.47 595 ARG A N 1
ATOM 4642 C CA . ARG A 1 595 ? 24.312 6.974 40.804 1.00 54.47 595 ARG A CA 1
ATOM 4643 C C . ARG A 1 595 ? 23.962 5.491 40.851 1.00 54.47 595 ARG A C 1
ATOM 4645 O O . ARG A 1 595 ? 24.858 4.657 40.900 1.00 54.47 595 ARG A O 1
ATOM 4652 N N . GLN A 1 596 ? 22.678 5.150 40.783 1.00 44.31 596 GLN A N 1
ATOM 4653 C CA . GLN A 1 596 ? 22.193 3.766 40.707 1.00 44.31 596 GLN A CA 1
ATOM 4654 C C . GLN A 1 596 ? 22.664 3.077 39.411 1.00 44.31 596 GLN A C 1
ATOM 4656 O O . GLN A 1 596 ? 22.985 1.892 39.427 1.00 44.31 596 GLN A O 1
ATOM 4661 N N . LEU A 1 597 ? 22.793 3.838 38.320 1.00 44.38 597 LEU A N 1
ATOM 4662 C CA . LEU A 1 597 ? 23.378 3.433 37.036 1.00 44.38 597 LEU A CA 1
ATOM 4663 C C . LEU A 1 597 ? 24.921 3.488 37.013 1.00 44.38 597 LEU A C 1
ATOM 4665 O O . LEU A 1 597 ? 25.518 3.140 36.002 1.00 44.38 597 LEU A O 1
ATOM 4669 N N . SER A 1 598 ? 25.583 3.910 38.100 1.00 47.53 598 SER A N 1
ATOM 4670 C CA . SER A 1 598 ? 27.048 4.088 38.203 1.00 47.53 598 SER A CA 1
ATOM 4671 C C . SER A 1 598 ? 27.682 5.089 37.212 1.00 47.53 598 SER A C 1
ATOM 4673 O O . SER A 1 598 ? 28.899 5.084 37.013 1.00 47.53 598 SER A O 1
ATOM 4675 N N . ILE A 1 599 ? 26.880 5.987 36.632 1.00 47.00 599 ILE A N 1
ATOM 4676 C CA . ILE A 1 599 ? 27.307 7.070 35.724 1.00 47.00 599 ILE A CA 1
ATOM 4677 C C . ILE A 1 599 ? 27.948 8.227 36.507 1.00 47.00 599 ILE A C 1
ATOM 4679 O O . ILE A 1 599 ? 28.860 8.891 36.018 1.00 47.00 599 ILE A O 1
ATOM 4683 N N . VAL A 1 600 ? 27.507 8.453 37.748 1.00 49.53 600 VAL A N 1
ATOM 4684 C CA . VAL A 1 600 ? 28.060 9.463 38.668 1.00 49.53 600 VAL A CA 1
ATOM 4685 C C . VAL A 1 600 ? 28.345 8.810 40.026 1.00 49.53 600 VAL A C 1
ATOM 4687 O O . VAL A 1 600 ? 27.624 7.904 40.435 1.00 49.53 600 VAL A O 1
ATOM 4690 N N . LYS A 1 601 ? 29.394 9.263 40.727 1.00 50.31 601 LYS A N 1
ATOM 4691 C CA . LYS A 1 601 ? 29.761 8.801 42.082 1.00 50.31 601 LYS A CA 1
ATOM 4692 C C . LYS A 1 601 ? 28.952 9.484 43.193 1.00 50.31 601 LYS A C 1
ATOM 4694 O O . LYS A 1 601 ? 28.506 10.644 43.023 1.00 50.31 601 LYS A O 1
#

Sequence (601 aa):
MSEEADLPRGWIEIEFGDLFSRPGDDIVDGPFGSNLKASEYVAVIQLLANLATRDVAEAVKEMRGEPLDLFRQTAAGRGNQIRLAAEVLVDPVVRDPWGSEVKLSHTRMRYEVTLERRRIKPGIERIQVAREQVFPIMRKDDRWTEWMPPSTAFRTKYLKYNRIKPWLTTEDRSEGLTFSVHQDGKQGRNRPASAAEATVLYSITNAEFPHLFALREEMRYWRLLQLDPALLRKPVPATATDVLAADGSNLAAVLAQVKAETATKERPGGVLSDIVAELNSLIPGITALDADLHEASREYRIQLTMRDGLPFSSRMISDGTLRVLALLTLLHDPRHRGLICFEEPENGVHPARIKQLTQRLRDMVSYPQEFSEEDESAPLSQLLLNSHTPVVLSALIDKEFSPRHGYVLFADTATVSDPGKKRTTPEDPLAPGPCKATNVTFRRGRCPARLRIGLGSQEHAGNGEHGGLSMYYLGLAIDRLYQEHADAGLGVAVIPVRETEAWAIVDGDALRSVFGTTLSDEALGLPWSAGVAEGTPDPKALLNTAFNATHPSGLRRRRGVSPMLNALGEQVSLPRLRKLAAFSLLEHELRQALRQLSIVK

pLDDT: mean 71.71, std 23.02, range [18.83, 96.31]

InterPro domains:
  IPR003959 ATPase, AAA-type, core [PF13304] (208-394)
  IPR027417 P-loop containing nucleoside triphosphate hydrolase [SSF52540] (264-366)

Secondary structure (DSSP, 8-state):
-----PPPSS------TTS-S-GGGEEE--TTSSS--HHHHHHHHHHHHHHTTS-HHHHHHTSSS-GGGGS-EETTEE-SEEEEEEEEE--SEEE-TTS-EEE-SB-EEEEEEEEEEEEEETTEEEEEEEEEEEEE--TTT-THHHHS---HHHHHHT--B---S-SEEEE--TTS-EEEE--SSSPPEEEESTT-SS-TGGG--STTSHHHHHHHHHHHT-EEE---HHHHTS-EETTS-SS--TT-TTHHHHHHHHHHHS--SS-TTTTHHHHHHHHHHHSTTEEEEEEEEETTTTEEEEEEEETTS-EEEGGGS-HHHHHHHHHHHHHT-TT--EEEEEE-TTTTS-HHHHHHHHHHHHHTS--TTT--SSS--PPPEEEEEE---HHHHHHHB-TTS-BSSS---B---EEEEETTTTEEEEE---B---SS------------------------------TTSHHHHHHHHHHHHHHHHTTT--------SS-HHHHHTT-HHHHHHHHT----TTTTT--SSHHHHHT-S-HHHHHHHHHHHT---HHHHHH-SGGGHHHHHTT--HHHHTTSHHHHHHHHHHHHHHHHTTS--

Radius of gyration: 29.17 Å; chains: 1; bounding box: 74×72×81 Å

Foldseek 3Di:
DDDDDDDDPDDDDWPQVVLDDDLLFADDAFLCHFQHDLVSVLLLLQLLLCLLAHFNCVSQVPGPDPSQSNFGAGNVGTDFKGKGKDWFFFFQWDAAPVGDIDGDQAGIKMWMWMWGWADPDVVDTDIFTPWIWMFGQAPVRPCVCVVQVFDPLLCVGRGHHRDHDIQWGFDQDPVGTKIWGDDDPDHIDIDDRPPGRGDPSNPCRGCPPVNSVRVSVLSNLAAQAPADLVQLQDWAALPDDLDADSNRNQVLSVLQVLQVVQADPVRNSGCQQVLQVLLCVQPPF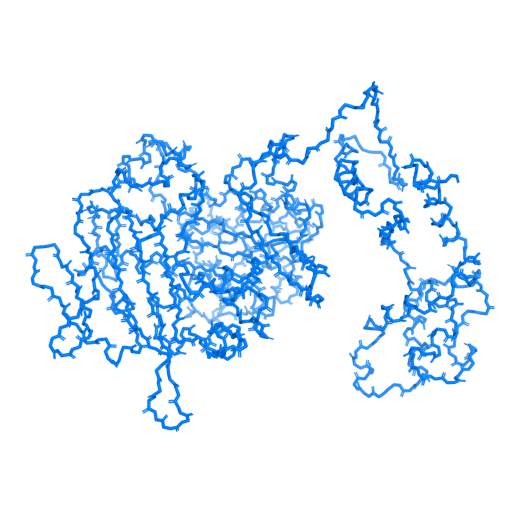WDGWDWDQPPVRRTIWIWTAGPVRDIDTSNPDDSLSSLSSSVSSLLSRQQRAHEYEYEASCVRGDLVRLLVVLVSVVNSADRSHVDDNPDDSGHHYYYDYDHPDVSSLVSQADPLSHGPDDADWDWDFDFDQDPVPRGTGTGTPGDRDDSPDDDDDDDDDDDDDDDADDDDDDDDDDDDDDGGPPPPVVVVVVVVQCVVQVPPADDDDDDDPDDLLLLLLLDVPLVCVLLVHDDDNVLLVGDPASVVSVVDPCSQVSSQSSSVSSVDDPVDNVVTCVVSSVSSVVPRDPVSLCRHPVSVVVVVVVVVVCVVVVSDD